Protein AF-A0A954QWR8-F1 (afdb_monomer_lite)

Structure (mmCIF, N/CA/C/O backbone):
data_AF-A0A954QWR8-F1
#
_entry.id   AF-A0A954QWR8-F1
#
loop_
_atom_site.group_PDB
_atom_site.id
_atom_site.type_symbol
_atom_site.label_atom_id
_atom_site.label_alt_id
_atom_site.label_comp_id
_atom_site.label_asym_id
_atom_site.label_entity_id
_atom_site.label_seq_id
_atom_site.pdbx_PDB_ins_code
_atom_site.Cartn_x
_atom_site.Cartn_y
_atom_site.Cartn_z
_atom_site.occupancy
_atom_site.B_iso_or_equiv
_atom_site.auth_seq_id
_atom_site.auth_comp_id
_atom_site.auth_asym_id
_atom_site.auth_atom_id
_atom_site.pdbx_PDB_model_num
ATOM 1 N N . MET A 1 1 ? 29.275 -41.972 10.671 1.00 30.81 1 MET A N 1
ATOM 2 C CA . MET A 1 1 ? 29.716 -40.583 10.917 1.00 30.81 1 MET A CA 1
ATOM 3 C C . MET A 1 1 ? 29.629 -39.841 9.586 1.00 30.81 1 MET A C 1
ATOM 5 O O . MET A 1 1 ? 30.562 -39.889 8.802 1.00 30.81 1 MET A O 1
ATOM 9 N N . ALA A 1 2 ? 28.457 -39.294 9.261 1.00 23.48 2 ALA A N 1
ATOM 10 C CA . ALA A 1 2 ? 28.191 -38.619 7.990 1.00 23.48 2 ALA A CA 1
ATOM 11 C C . ALA A 1 2 ? 27.503 -37.288 8.306 1.00 23.48 2 ALA A C 1
ATOM 13 O O . ALA A 1 2 ? 26.398 -37.277 8.843 1.00 23.48 2 ALA A O 1
ATOM 14 N N . PHE A 1 3 ? 28.196 -36.179 8.050 1.00 22.95 3 PHE A N 1
ATOM 15 C CA . PHE A 1 3 ? 27.677 -34.829 8.244 1.00 22.95 3 PHE A CA 1
ATOM 16 C C . PHE A 1 3 ? 27.035 -34.340 6.943 1.00 22.95 3 PHE A C 1
ATOM 18 O O . PHE A 1 3 ? 27.710 -34.095 5.947 1.00 22.95 3 PHE A O 1
ATOM 25 N N . THR A 1 4 ? 25.715 -34.186 6.965 1.00 25.11 4 THR A N 1
ATOM 26 C CA . THR A 1 4 ? 24.918 -33.466 5.968 1.00 25.11 4 THR A CA 1
ATOM 27 C C . THR A 1 4 ? 25.005 -31.958 6.212 1.00 25.11 4 THR A C 1
ATOM 29 O O . THR A 1 4 ? 24.537 -31.481 7.246 1.00 25.11 4 THR A O 1
ATOM 32 N N . LEU A 1 5 ? 25.540 -31.188 5.258 1.00 24.08 5 LEU A N 1
ATOM 33 C CA . LEU A 1 5 ? 25.437 -29.723 5.249 1.00 24.08 5 LEU A CA 1
ATOM 34 C C . LEU A 1 5 ? 24.239 -29.284 4.389 1.00 24.08 5 LEU A C 1
ATOM 36 O O . LEU A 1 5 ? 24.278 -29.356 3.162 1.00 24.08 5 LEU A O 1
ATOM 40 N N . ARG A 1 6 ? 23.178 -28.785 5.036 1.00 23.78 6 ARG A N 1
ATOM 41 C CA . ARG A 1 6 ? 22.101 -28.016 4.389 1.00 23.78 6 ARG A CA 1
ATOM 42 C C . ARG A 1 6 ? 22.618 -26.609 4.059 1.00 23.78 6 ARG A C 1
ATOM 44 O O . ARG A 1 6 ? 22.976 -25.867 4.970 1.00 23.78 6 ARG A O 1
ATOM 51 N N . ARG A 1 7 ? 22.613 -26.210 2.782 1.00 25.34 7 ARG A N 1
ATOM 52 C CA . ARG A 1 7 ? 22.812 -24.809 2.364 1.00 25.34 7 ARG A CA 1
ATOM 53 C C . ARG A 1 7 ? 21.457 -24.125 2.161 1.00 25.34 7 ARG A C 1
ATOM 55 O O . ARG A 1 7 ? 20.632 -24.589 1.382 1.00 25.34 7 ARG A O 1
ATOM 62 N N . ARG A 1 8 ? 21.246 -23.034 2.902 1.00 22.36 8 ARG A N 1
ATOM 63 C CA . ARG A 1 8 ? 20.100 -22.117 2.811 1.00 22.36 8 ARG A CA 1
ATOM 64 C C . ARG A 1 8 ? 20.207 -21.268 1.538 1.00 22.36 8 ARG A C 1
ATOM 66 O O . ARG A 1 8 ? 21.262 -20.695 1.285 1.00 22.36 8 ARG A O 1
ATOM 73 N N . TRP A 1 9 ? 19.115 -21.165 0.785 1.00 21.78 9 TRP A N 1
ATOM 74 C CA . TRP A 1 9 ? 18.955 -20.245 -0.344 1.00 21.78 9 TRP A CA 1
ATOM 75 C C . TRP A 1 9 ? 18.121 -19.044 0.114 1.00 21.78 9 TRP A C 1
ATOM 77 O O . TRP A 1 9 ? 17.041 -19.229 0.668 1.00 21.78 9 TRP A O 1
ATOM 87 N N . ALA A 1 10 ? 18.634 -17.828 -0.081 1.00 21.64 10 ALA A N 1
ATOM 88 C CA . ALA A 1 10 ? 17.925 -16.577 0.184 1.00 21.64 10 ALA A CA 1
ATOM 89 C C . ALA A 1 10 ? 17.570 -15.914 -1.156 1.00 21.64 10 ALA A C 1
ATOM 91 O O . ALA A 1 10 ? 18.438 -15.736 -2.012 1.00 21.64 10 ALA A O 1
ATOM 92 N N . ILE A 1 11 ? 16.288 -15.604 -1.338 1.00 23.58 11 ILE A N 1
ATOM 93 C CA . ILE A 1 11 ? 15.677 -15.091 -2.571 1.00 23.58 11 ILE A CA 1
ATOM 94 C C . ILE A 1 11 ? 15.341 -13.609 -2.341 1.00 23.58 11 ILE A C 1
ATOM 96 O O . ILE A 1 11 ? 14.766 -13.274 -1.311 1.00 23.58 11 ILE A O 1
ATOM 100 N N . PHE A 1 12 ? 15.706 -12.727 -3.278 1.00 24.64 12 PHE A N 1
ATOM 101 C CA . PHE A 1 12 ? 15.450 -11.279 -3.212 1.00 24.64 12 PHE A CA 1
ATOM 102 C C . PHE A 1 12 ? 14.588 -10.819 -4.406 1.00 24.64 12 PHE A C 1
ATOM 104 O O . PHE A 1 12 ? 14.846 -11.202 -5.546 1.00 24.64 12 PHE A O 1
ATOM 111 N N . SER A 1 13 ? 13.510 -10.092 -4.093 1.00 27.33 13 SER A N 1
ATOM 112 C CA . SER A 1 13 ? 12.436 -9.516 -4.938 1.00 27.33 13 SER A CA 1
ATOM 113 C C . SER A 1 13 ? 12.639 -8.051 -5.451 1.00 27.33 13 SER A C 1
ATOM 115 O O . SER A 1 13 ? 13.334 -7.338 -4.732 1.00 27.33 13 SER A O 1
ATOM 117 N N . LEU A 1 14 ? 11.955 -7.503 -6.499 1.00 25.41 14 LEU A N 1
ATOM 118 C CA . LEU A 1 14 ? 11.742 -6.020 -6.711 1.00 25.41 14 LEU A CA 1
ATOM 119 C C . LEU A 1 14 ? 10.354 -5.488 -7.274 1.00 25.41 14 LEU A C 1
ATOM 121 O O . LEU A 1 14 ? 9.972 -5.878 -8.375 1.00 25.41 14 LEU A O 1
ATOM 125 N N . VAL A 1 15 ? 9.554 -4.688 -6.521 1.00 25.27 15 VAL A N 1
ATOM 126 C CA . VAL A 1 15 ? 8.165 -4.221 -6.882 1.00 25.27 15 VAL A CA 1
ATOM 127 C C . VAL A 1 15 ? 8.176 -2.842 -7.566 1.00 25.27 15 VAL A C 1
ATOM 129 O O . VAL A 1 15 ? 8.903 -1.958 -7.123 1.00 25.27 15 VAL A O 1
ATOM 132 N N . LEU A 1 16 ? 7.290 -2.623 -8.551 1.00 23.17 16 LEU A N 1
ATOM 133 C CA . LEU A 1 16 ? 6.879 -1.295 -9.034 1.00 23.17 16 LEU A CA 1
ATOM 134 C C . LEU A 1 16 ? 5.361 -1.090 -8.920 1.00 23.17 16 LEU A C 1
ATOM 136 O O . LEU A 1 16 ? 4.591 -1.937 -9.367 1.00 23.17 16 LEU A O 1
ATOM 140 N N . ALA A 1 17 ? 4.959 0.043 -8.340 1.00 21.27 17 ALA A N 1
ATOM 141 C CA . ALA A 1 17 ? 3.585 0.537 -8.266 1.00 21.27 17 ALA A CA 1
ATOM 142 C C . ALA A 1 17 ? 3.467 1.824 -9.101 1.00 21.27 17 ALA A C 1
ATOM 144 O O . ALA A 1 17 ? 4.395 2.631 -9.118 1.00 21.27 17 ALA A O 1
ATOM 145 N N . SER A 1 18 ? 2.341 1.994 -9.794 1.00 20.88 18 SER A N 1
ATOM 146 C CA . SER A 1 18 ? 2.010 3.180 -10.588 1.00 20.88 18 SER A CA 1
ATOM 147 C C . SER A 1 18 ? 0.821 3.874 -9.931 1.00 20.88 18 SER A C 1
ATOM 149 O O . SER A 1 18 ? -0.212 3.235 -9.750 1.00 20.88 18 SER A O 1
ATOM 151 N N . SER A 1 19 ? 0.955 5.162 -9.619 1.00 23.56 19 SER A N 1
ATOM 152 C CA . SER A 1 19 ? -0.142 6.019 -9.151 1.00 23.56 19 SER A CA 1
ATOM 153 C C . SER A 1 19 ? -0.176 7.276 -10.015 1.00 23.56 19 SER A C 1
ATOM 155 O O . SER A 1 19 ? 0.846 7.942 -10.169 1.00 23.56 19 SER A O 1
ATOM 157 N N . TYR A 1 20 ? -1.340 7.578 -10.589 1.00 24.23 20 TYR A N 1
ATOM 158 C CA . TYR A 1 20 ? -1.633 8.834 -11.280 1.00 24.23 20 TYR A CA 1
ATOM 159 C C . TYR A 1 20 ? -1.861 9.945 -10.244 1.00 24.23 20 TYR A C 1
ATOM 161 O O . TYR A 1 20 ? -2.695 9.776 -9.359 1.00 24.23 20 TYR A O 1
ATOM 169 N N . ILE A 1 21 ? -1.147 11.069 -10.366 1.00 25.09 21 ILE A N 1
ATOM 170 C CA . ILE A 1 21 ? -1.461 12.345 -9.704 1.00 25.09 21 ILE A CA 1
ATOM 171 C C . ILE A 1 21 ? -1.221 13.462 -10.729 1.00 25.09 21 ILE A C 1
ATOM 173 O O . ILE A 1 21 ? -0.139 13.553 -11.307 1.00 25.09 21 ILE A O 1
ATOM 177 N N . GLU A 1 22 ? -2.246 14.280 -10.972 1.00 23.61 22 GLU A N 1
ATOM 178 C CA . GLU A 1 22 ? -2.166 15.531 -11.733 1.00 23.61 22 GLU A CA 1
ATOM 179 C C . GLU A 1 22 ? -1.626 16.674 -10.846 1.00 23.61 22 GLU A C 1
ATOM 181 O O . GLU A 1 22 ? -1.980 16.754 -9.672 1.00 23.61 22 GLU A O 1
ATOM 186 N N . ALA A 1 23 ? -0.835 17.571 -11.461 1.00 22.23 23 ALA A N 1
ATOM 187 C CA . ALA A 1 23 ? -0.306 18.879 -11.008 1.00 22.23 23 ALA A CA 1
ATOM 188 C C . ALA A 1 23 ? 1.233 18.961 -10.793 1.00 22.23 23 ALA A C 1
ATOM 190 O O . ALA A 1 23 ? 1.879 17.971 -10.453 1.00 22.23 23 ALA A O 1
ATOM 191 N N . PRO A 1 24 ? 1.852 20.128 -11.091 1.00 28.94 24 PRO A N 1
ATOM 192 C CA . PRO A 1 24 ? 3.168 20.207 -11.721 1.00 28.94 24 PRO A CA 1
ATOM 193 C C . PRO A 1 24 ? 4.298 20.370 -10.699 1.00 28.94 24 PRO A C 1
ATOM 195 O O . PRO A 1 24 ? 4.413 21.396 -10.037 1.00 28.94 24 PRO A O 1
ATOM 198 N N . PHE A 1 25 ? 5.186 19.383 -10.621 1.00 23.20 25 PHE A N 1
ATOM 199 C CA . PHE A 1 25 ? 6.455 19.464 -9.895 1.00 23.20 25 PHE A CA 1
ATOM 200 C C . PHE A 1 25 ? 7.571 18.819 -10.735 1.00 23.20 25 PHE A C 1
ATOM 202 O O . PHE A 1 25 ? 7.280 17.939 -11.549 1.00 23.20 25 PHE A O 1
ATOM 209 N N . PRO A 1 26 ? 8.837 19.262 -10.586 1.00 26.08 26 PRO A N 1
ATOM 210 C CA . PRO A 1 26 ? 9.946 18.879 -11.457 1.00 26.08 26 PRO A CA 1
ATOM 211 C C . PRO A 1 26 ? 10.261 17.388 -11.298 1.00 26.08 26 PRO A C 1
ATOM 213 O O . PRO A 1 26 ? 10.885 16.949 -10.331 1.00 26.08 26 PRO A O 1
ATOM 216 N N . SER A 1 27 ? 9.790 16.594 -12.254 1.00 26.78 27 SER A N 1
ATOM 217 C CA . SER A 1 27 ? 9.942 15.145 -12.278 1.00 26.78 27 SER A CA 1
ATOM 218 C C . SER A 1 27 ? 11.297 14.765 -12.869 1.00 26.78 27 SER A C 1
ATOM 220 O O . SER A 1 27 ? 11.472 14.696 -14.086 1.00 26.78 27 SER A O 1
ATOM 222 N N . SER A 1 28 ? 12.257 14.493 -11.992 1.00 31.08 28 SER A N 1
ATOM 223 C CA . SER A 1 28 ? 13.418 13.680 -12.339 1.00 31.08 28 SER A CA 1
ATOM 224 C C . SER A 1 28 ? 13.037 12.195 -12.278 1.00 31.08 28 SER A C 1
ATOM 226 O O . SER A 1 28 ? 12.365 11.752 -11.351 1.00 31.08 28 SER A O 1
ATOM 228 N N . VAL A 1 29 ? 13.547 11.441 -13.257 1.00 26.16 29 VAL A N 1
ATOM 229 C CA . VAL A 1 29 ? 13.599 9.969 -13.347 1.00 26.16 29 VAL A CA 1
ATOM 230 C C . VAL A 1 29 ? 12.336 9.271 -13.869 1.00 26.16 29 VAL A C 1
ATOM 232 O O . VAL A 1 29 ? 11.312 9.184 -13.198 1.00 26.16 29 VAL A O 1
ATOM 235 N N . VAL A 1 30 ? 12.471 8.629 -15.039 1.00 24.53 30 VAL A N 1
ATOM 236 C CA . VAL A 1 30 ? 11.650 7.465 -15.387 1.00 24.53 30 VAL A CA 1
ATOM 237 C C . VAL A 1 30 ? 12.392 6.172 -15.137 1.00 24.53 30 VAL A C 1
ATOM 239 O O . VAL A 1 30 ? 13.590 6.013 -15.354 1.00 24.53 30 VAL A O 1
ATOM 242 N N . VAL A 1 31 ? 11.587 5.267 -14.612 1.00 26.14 31 VAL A N 1
ATOM 243 C CA . VAL A 1 31 ? 11.913 4.011 -13.990 1.00 26.14 31 VAL A CA 1
ATOM 244 C C . VAL A 1 31 ? 12.249 2.951 -15.042 1.00 26.14 31 VAL A C 1
ATOM 246 O O . VAL A 1 31 ? 11.381 2.282 -15.592 1.00 26.14 31 VAL A O 1
ATOM 249 N N . GLY A 1 32 ? 13.540 2.728 -15.239 1.00 24.00 32 GLY A N 1
ATOM 250 C CA . GLY A 1 32 ? 14.136 1.408 -15.046 1.00 24.00 32 GLY A CA 1
ATOM 251 C C . GLY A 1 32 ? 15.135 1.588 -13.910 1.00 24.00 32 GLY A C 1
ATOM 252 O O . GLY A 1 32 ? 15.857 2.578 -13.922 1.00 24.00 32 GLY A O 1
ATOM 253 N N . GLN A 1 33 ? 15.127 0.744 -12.877 1.00 34.66 33 GLN A N 1
ATOM 254 C CA . GLN A 1 33 ? 15.935 0.984 -11.677 1.00 34.66 33 GLN A CA 1
ATOM 255 C C . GLN A 1 33 ? 17.434 1.150 -11.976 1.00 34.66 33 GLN A C 1
ATOM 257 O O . GLN A 1 33 ? 18.191 0.185 -12.018 1.00 34.66 33 GLN A O 1
ATOM 262 N N . PHE A 1 34 ? 17.856 2.404 -12.084 1.00 30.14 34 PHE A N 1
ATOM 263 C CA . PHE A 1 34 ? 19.222 2.872 -11.969 1.00 30.14 34 PHE A CA 1
ATOM 264 C C . PHE A 1 34 ? 19.149 4.220 -11.251 1.00 30.14 34 PHE A C 1
ATOM 266 O O . PHE A 1 34 ? 18.710 5.219 -11.812 1.00 30.14 34 PHE A O 1
ATOM 273 N N . ASN A 1 35 ? 19.524 4.225 -9.968 1.00 26.22 35 ASN A N 1
ATOM 274 C CA . ASN A 1 35 ? 19.654 5.439 -9.164 1.00 26.22 35 ASN A CA 1
ATOM 275 C C . ASN A 1 35 ? 20.624 6.406 -9.862 1.00 26.22 35 ASN A C 1
ATOM 277 O O . ASN A 1 35 ? 21.832 6.206 -9.782 1.00 26.22 35 ASN A O 1
ATOM 281 N N . ASN A 1 36 ? 20.123 7.465 -10.493 1.00 26.42 36 ASN A N 1
ATOM 282 C CA . ASN A 1 36 ? 20.922 8.635 -10.849 1.00 26.42 36 ASN A CA 1
ATOM 283 C C . ASN A 1 36 ? 20.651 9.731 -9.819 1.00 26.42 36 ASN A C 1
ATOM 285 O O . ASN A 1 36 ? 19.841 10.624 -10.030 1.00 26.42 36 ASN A O 1
ATOM 289 N N . ALA A 1 37 ? 21.347 9.646 -8.687 1.00 28.67 37 ALA A N 1
ATOM 290 C CA . ALA A 1 37 ? 21.676 10.846 -7.938 1.00 28.67 37 ALA A CA 1
ATOM 291 C C . ALA A 1 37 ? 22.804 11.547 -8.707 1.00 28.67 37 ALA A C 1
ATOM 293 O O . ALA A 1 37 ? 23.869 10.955 -8.914 1.00 28.67 37 ALA A O 1
ATOM 294 N N . LEU A 1 38 ? 22.544 12.771 -9.173 1.00 26.88 38 LEU A N 1
ATOM 295 C CA . LEU A 1 38 ? 23.580 13.698 -9.611 1.00 26.88 38 LEU A CA 1
ATOM 296 C C . LEU A 1 38 ? 24.571 13.875 -8.455 1.00 26.88 38 LEU A C 1
ATOM 298 O O . LEU A 1 38 ? 24.245 14.494 -7.446 1.00 26.88 38 LEU A O 1
ATOM 302 N N . PHE A 1 39 ? 25.787 13.361 -8.609 1.00 29.95 39 PHE A N 1
ATOM 303 C CA . PHE A 1 39 ? 26.908 13.764 -7.774 1.00 29.95 39 PHE A CA 1
ATOM 304 C C . PHE A 1 39 ? 27.808 14.653 -8.621 1.00 29.95 39 PHE A C 1
ATOM 306 O O . PHE A 1 39 ? 28.576 14.180 -9.458 1.00 29.95 39 PHE A O 1
ATOM 313 N N . ALA A 1 40 ? 27.686 15.963 -8.410 1.00 27.00 40 ALA A N 1
ATOM 314 C CA . ALA A 1 40 ? 28.780 16.871 -8.688 1.00 27.00 40 ALA A CA 1
ATOM 315 C C . ALA A 1 40 ? 29.936 16.440 -7.781 1.00 27.00 40 ALA A C 1
ATOM 317 O O . ALA A 1 40 ? 29.860 16.565 -6.560 1.00 27.00 40 ALA A O 1
ATOM 318 N N . GLN A 1 41 ? 30.972 15.868 -8.382 1.00 25.97 41 GLN A N 1
ATOM 319 C CA . GLN A 1 41 ? 32.215 15.547 -7.705 1.00 25.97 41 GLN A CA 1
ATOM 320 C C . GLN A 1 41 ? 32.881 16.875 -7.323 1.00 25.97 41 GLN A C 1
ATOM 322 O O . GLN A 1 41 ? 33.546 17.517 -8.134 1.00 25.97 41 GLN A O 1
ATOM 327 N N . ARG A 1 42 ? 32.603 17.343 -6.106 1.00 26.80 42 ARG A N 1
ATOM 328 C CA . ARG A 1 42 ? 33.393 18.367 -5.433 1.00 26.80 42 ARG A CA 1
ATOM 329 C C . ARG A 1 42 ? 34.334 17.608 -4.511 1.00 26.80 42 ARG A C 1
ATOM 331 O O . ARG A 1 42 ? 33.885 17.027 -3.531 1.00 26.80 42 ARG A O 1
ATOM 338 N N . ASP A 1 43 ? 35.609 17.564 -4.879 1.00 29.08 43 ASP A N 1
ATOM 339 C CA . ASP A 1 43 ? 36.660 17.092 -3.985 1.00 29.08 43 ASP A CA 1
ATOM 340 C C . ASP A 1 43 ? 36.701 18.025 -2.768 1.00 29.08 43 ASP A C 1
ATOM 342 O O . ASP A 1 43 ? 36.942 19.228 -2.895 1.00 29.08 43 ASP A O 1
ATOM 346 N N . GLY A 1 44 ? 36.400 17.472 -1.601 1.00 25.36 44 GLY A N 1
ATOM 347 C CA . GLY A 1 44 ? 36.406 18.170 -0.325 1.00 25.36 44 GLY A CA 1
ATOM 348 C C . GLY A 1 44 ? 35.692 17.321 0.713 1.00 25.36 44 GLY A C 1
ATOM 349 O O . GLY A 1 44 ? 34.517 17.012 0.540 1.00 25.36 44 GLY A O 1
ATOM 350 N N . ASP A 1 45 ? 36.434 16.908 1.738 1.00 30.09 45 ASP A N 1
ATOM 351 C CA . ASP A 1 45 ? 35.950 16.176 2.904 1.00 30.09 45 ASP A CA 1
ATOM 352 C C . ASP A 1 45 ? 34.636 16.769 3.424 1.00 30.09 45 ASP A C 1
ATOM 354 O O . ASP A 1 45 ? 34.633 17.874 3.957 1.00 30.09 45 ASP A O 1
ATOM 358 N N . ASP A 1 46 ? 33.530 16.037 3.282 1.00 30.95 46 ASP A N 1
ATOM 359 C CA . ASP A 1 46 ? 32.320 16.327 4.038 1.00 30.95 46 ASP A CA 1
ATOM 360 C C . ASP A 1 46 ? 31.467 15.066 4.226 1.00 30.95 46 ASP A C 1
ATOM 362 O O . ASP A 1 46 ? 30.954 14.430 3.301 1.00 30.95 46 ASP A O 1
ATOM 366 N N . GLU A 1 47 ? 31.346 14.717 5.500 1.00 31.83 47 GLU A N 1
ATOM 367 C CA . GLU A 1 47 ? 30.628 13.613 6.119 1.00 31.83 47 GLU A CA 1
ATOM 368 C C . GLU A 1 47 ? 29.104 13.817 6.019 1.00 31.83 47 GLU A C 1
ATOM 370 O O . GLU A 1 47 ? 28.390 13.912 7.013 1.00 31.83 47 GLU A O 1
ATOM 375 N N . TYR A 1 48 ? 28.572 13.896 4.799 1.00 34.47 48 TYR A N 1
ATOM 376 C CA . TYR A 1 48 ? 27.132 13.936 4.552 1.00 34.47 48 TYR A CA 1
ATOM 377 C C . TYR A 1 48 ? 26.771 12.876 3.519 1.00 34.47 48 TYR A C 1
ATOM 379 O O . TYR A 1 48 ? 26.698 13.134 2.318 1.00 34.47 48 TYR A O 1
ATOM 387 N N . ALA A 1 49 ? 26.473 11.665 3.993 1.00 35.81 49 ALA A N 1
ATOM 388 C CA . ALA A 1 49 ? 25.592 10.780 3.244 1.00 35.81 49 ALA A CA 1
ATOM 389 C C . ALA A 1 49 ? 24.244 11.512 3.104 1.00 35.81 49 ALA A C 1
ATOM 391 O O . ALA A 1 49 ? 23.414 11.512 4.008 1.00 35.81 49 ALA A O 1
ATOM 392 N N . SER A 1 50 ? 24.071 12.246 2.008 1.00 42.19 50 SER A N 1
ATOM 393 C CA . SER A 1 50 ? 22.878 13.040 1.741 1.00 42.19 50 SER A CA 1
ATOM 394 C C . SER A 1 50 ? 21.653 12.127 1.783 1.00 42.19 50 SER A C 1
ATOM 396 O O . SER A 1 50 ? 21.496 11.206 0.983 1.00 42.19 50 SER A O 1
ATOM 398 N N . SER A 1 51 ? 20.796 12.342 2.783 1.00 51.75 51 SER A N 1
ATOM 399 C CA . SER A 1 51 ? 19.484 11.707 2.843 1.00 51.75 51 SER A CA 1
ATOM 400 C C . SER A 1 51 ? 18.738 12.040 1.552 1.00 51.75 51 SER A C 1
ATOM 402 O O . SER A 1 51 ? 18.560 13.213 1.235 1.00 51.75 51 SER A O 1
ATOM 404 N N . ILE A 1 52 ? 18.289 11.014 0.821 1.00 59.91 52 ILE A N 1
ATOM 405 C CA . ILE A 1 52 ? 17.454 11.162 -0.387 1.00 59.91 52 ILE A CA 1
ATOM 406 C C . ILE A 1 52 ? 16.148 11.911 -0.049 1.00 59.91 52 ILE A C 1
ATOM 408 O O . ILE A 1 52 ? 15.540 12.540 -0.910 1.00 59.91 52 ILE A O 1
ATOM 412 N N . PHE A 1 53 ? 15.732 11.880 1.222 1.00 65.94 53 PHE A N 1
ATOM 413 C CA . PHE A 1 53 ? 14.550 12.573 1.716 1.00 65.94 53 PHE A CA 1
ATOM 414 C C . PHE A 1 53 ? 14.861 13.988 2.198 1.00 65.94 53 PHE A C 1
ATOM 416 O O . PHE A 1 53 ? 15.793 14.198 2.983 1.00 65.94 53 PHE A O 1
ATOM 423 N N . VAL A 1 54 ? 14.000 14.927 1.795 1.00 71.69 54 VAL A N 1
ATOM 424 C CA . VAL A 1 54 ? 13.969 16.300 2.309 1.00 71.69 54 VAL A CA 1
ATOM 425 C C . VAL A 1 54 ? 13.735 16.262 3.827 1.00 71.69 54 VAL A C 1
ATOM 427 O O . VAL A 1 54 ? 12.813 15.580 4.289 1.00 71.69 54 VAL A O 1
ATOM 430 N N . PRO A 1 55 ? 14.552 16.964 4.633 1.00 73.50 55 PRO A N 1
ATOM 431 C CA . PRO A 1 55 ? 14.376 16.977 6.077 1.00 73.50 55 PRO A CA 1
ATOM 432 C C . PRO A 1 55 ? 13.062 17.663 6.464 1.00 73.50 55 PRO A C 1
ATOM 434 O O . PRO A 1 55 ? 12.676 18.671 5.878 1.00 73.50 55 PRO A O 1
ATOM 437 N N . ALA A 1 56 ? 12.404 17.147 7.506 1.00 77.69 56 ALA A N 1
ATOM 438 C CA . ALA A 1 56 ? 11.162 17.748 7.984 1.00 77.69 56 ALA A CA 1
ATOM 439 C C . ALA A 1 56 ? 11.370 19.181 8.519 1.00 77.69 56 ALA A C 1
ATOM 441 O O . ALA A 1 56 ? 12.368 19.401 9.229 1.00 77.69 56 ALA A O 1
ATOM 442 N N . PRO A 1 57 ? 10.413 20.101 8.271 1.00 81.81 57 PRO A N 1
ATOM 443 C CA . PRO A 1 57 ? 10.357 21.418 8.897 1.00 81.81 57 PRO A CA 1
ATOM 444 C C . PRO A 1 57 ? 10.473 21.345 10.423 1.00 81.81 57 PRO A C 1
ATOM 446 O O . PRO A 1 57 ? 10.051 20.369 11.061 1.00 81.81 57 PRO A O 1
ATOM 449 N N . LEU A 1 58 ? 11.059 22.383 11.020 1.00 82.50 58 LEU A N 1
ATOM 450 C CA . LEU A 1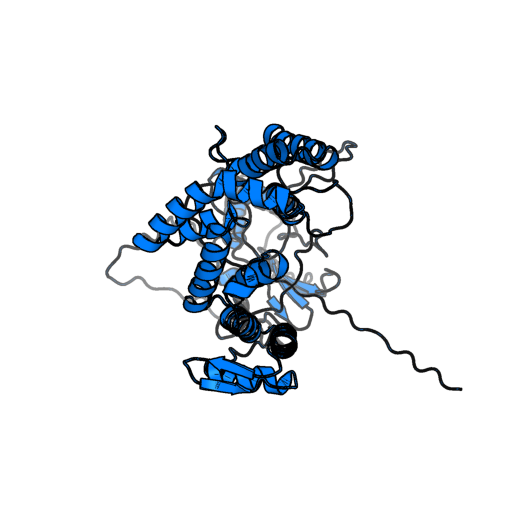 58 ? 11.332 22.423 12.457 1.00 82.50 58 LEU A CA 1
ATOM 451 C C . LEU A 1 58 ? 10.035 22.398 13.276 1.00 82.50 58 LEU A C 1
ATOM 453 O O . LEU A 1 58 ? 9.983 21.782 14.340 1.00 82.50 58 LEU A O 1
ATOM 457 N N . GLU A 1 59 ? 8.979 23.012 12.753 1.00 82.56 59 GLU A N 1
ATOM 458 C CA . GLU A 1 59 ? 7.651 23.100 13.350 1.00 82.56 59 GLU A CA 1
ATOM 459 C C . GLU A 1 59 ? 7.047 21.705 13.547 1.00 82.56 59 GLU A C 1
ATOM 461 O O . GLU A 1 59 ? 6.614 21.364 14.649 1.00 82.56 59 GLU A O 1
ATOM 466 N N . LEU A 1 60 ? 7.103 20.856 12.514 1.00 82.75 60 LEU A N 1
ATOM 467 C CA . LEU A 1 60 ? 6.574 19.489 12.568 1.00 82.75 60 LEU A CA 1
ATOM 468 C C . LEU A 1 60 ? 7.385 18.604 13.522 1.00 82.75 60 LEU A C 1
ATOM 470 O O . LEU A 1 60 ? 6.815 17.831 14.296 1.00 82.75 60 LEU A O 1
ATOM 474 N N . LYS A 1 61 ? 8.718 18.757 13.536 1.00 85.44 61 LYS A N 1
ATOM 475 C CA . LYS A 1 61 ? 9.583 18.072 14.514 1.00 85.44 61 LYS A CA 1
ATOM 476 C C . LYS A 1 61 ? 9.266 18.502 15.948 1.00 85.44 61 LYS A C 1
ATOM 478 O O . LYS A 1 61 ? 9.304 17.666 16.852 1.00 85.44 61 LYS A O 1
ATOM 483 N N . ARG A 1 62 ? 8.937 19.781 16.159 1.00 88.12 62 ARG A N 1
ATOM 484 C CA . ARG A 1 62 ? 8.574 20.334 17.470 1.00 88.12 62 ARG A CA 1
ATOM 485 C C . ARG A 1 62 ? 7.261 19.753 17.992 1.00 88.12 62 ARG A C 1
ATOM 487 O O . ARG A 1 62 ? 7.211 19.384 19.159 1.00 88.12 62 ARG A O 1
ATOM 494 N N . HIS A 1 63 ? 6.232 19.619 17.154 1.00 89.06 63 HIS A N 1
ATOM 495 C CA . HIS A 1 63 ? 4.980 18.966 17.565 1.00 89.06 63 HIS A CA 1
ATOM 496 C C . HIS A 1 63 ? 5.237 17.551 18.099 1.00 89.06 63 HIS A C 1
ATOM 498 O O . HIS A 1 63 ? 4.773 17.198 19.184 1.00 89.06 63 HIS A O 1
ATOM 504 N N . LEU A 1 64 ? 6.057 16.765 17.391 1.00 90.06 64 LEU A N 1
ATOM 505 C CA . LEU A 1 64 ? 6.397 15.410 17.820 1.00 90.06 64 LEU A CA 1
ATOM 506 C C . LEU A 1 64 ? 7.221 15.384 19.120 1.00 90.06 64 LEU A C 1
ATOM 508 O O . LEU A 1 64 ? 6.967 14.545 19.984 1.00 90.06 64 LEU A O 1
ATOM 512 N N . SER A 1 65 ? 8.203 16.276 19.281 1.00 91.69 65 SER A N 1
ATOM 513 C CA . SER A 1 65 ? 9.039 16.301 20.490 1.00 91.69 65 SER A CA 1
ATOM 514 C C . SER A 1 65 ? 8.256 16.730 21.735 1.00 91.69 65 SER A C 1
ATOM 516 O O . SER A 1 65 ? 8.395 16.103 22.787 1.00 91.69 65 SER A O 1
ATOM 518 N N . VAL A 1 66 ? 7.386 17.738 21.611 1.00 93.94 66 VAL A N 1
ATOM 519 C CA . VAL A 1 66 ? 6.496 18.184 22.695 1.00 93.94 66 VAL A CA 1
ATOM 520 C C . VAL A 1 66 ? 5.503 17.083 23.057 1.00 93.94 66 VAL A C 1
ATOM 522 O O . VAL A 1 66 ? 5.329 16.789 24.239 1.00 93.94 66 VAL A O 1
ATOM 525 N N . ALA A 1 67 ? 4.915 16.413 22.062 1.00 94.50 67 ALA A N 1
ATOM 526 C CA . ALA A 1 67 ? 4.006 15.298 22.299 1.00 94.50 67 ALA A CA 1
ATOM 527 C C . ALA A 1 67 ? 4.666 14.150 23.076 1.00 94.50 67 ALA A C 1
ATOM 529 O O . ALA A 1 67 ? 4.071 13.642 24.024 1.00 94.50 67 ALA A O 1
ATOM 530 N N . LYS A 1 68 ? 5.898 13.761 22.716 1.00 94.38 68 LYS A N 1
ATOM 531 C CA . LYS A 1 68 ? 6.645 12.710 23.431 1.00 94.38 68 LYS A CA 1
ATOM 532 C C . LYS A 1 68 ? 6.862 13.075 24.899 1.00 94.38 68 LYS A C 1
ATOM 534 O O . LYS A 1 68 ? 6.515 12.289 25.772 1.00 94.38 68 LYS A O 1
ATOM 539 N N . LYS A 1 69 ? 7.311 14.304 25.174 1.00 95.81 69 LYS A N 1
ATOM 540 C CA . LYS A 1 69 ? 7.479 14.794 26.550 1.00 95.81 69 LYS A CA 1
ATOM 541 C C . LYS A 1 69 ? 6.160 14.799 27.333 1.00 95.81 69 LYS A C 1
ATOM 543 O O . LYS A 1 69 ? 6.126 14.391 28.489 1.00 95.81 69 LYS A O 1
ATOM 548 N N . ALA A 1 70 ? 5.067 15.237 26.708 1.00 95.25 70 ALA A N 1
ATOM 549 C CA . ALA A 1 70 ? 3.750 15.230 27.340 1.00 95.25 70 ALA A CA 1
ATOM 550 C C . ALA A 1 70 ? 3.263 13.803 27.654 1.00 95.25 70 ALA A C 1
ATOM 552 O O . ALA A 1 70 ? 2.635 13.594 28.690 1.00 95.25 70 ALA A O 1
ATOM 553 N N . LEU A 1 71 ? 3.575 12.815 26.806 1.00 94.69 71 LEU A N 1
ATOM 554 C CA . LEU A 1 71 ? 3.271 11.404 27.069 1.00 94.69 71 LEU A CA 1
ATOM 555 C C . LEU A 1 71 ? 4.067 10.846 28.249 1.00 94.69 71 LEU A C 1
ATOM 557 O O . LEU A 1 71 ? 3.473 10.178 29.098 1.00 94.69 71 LEU A O 1
ATOM 561 N N . ASP A 1 72 ? 5.360 11.163 28.336 1.00 94.56 72 ASP A N 1
ATOM 562 C CA . ASP A 1 72 ? 6.223 10.743 29.450 1.00 94.56 72 ASP A CA 1
ATOM 563 C C . ASP A 1 72 ? 5.721 11.303 30.794 1.00 94.56 72 ASP A C 1
ATOM 565 O O . ASP A 1 72 ? 5.734 10.619 31.816 1.00 94.56 72 ASP A O 1
ATOM 569 N N . GLU A 1 73 ? 5.197 12.530 30.781 1.00 96.06 73 GLU A N 1
ATOM 570 C CA . GLU A 1 73 ? 4.607 13.208 31.942 1.00 96.06 73 GLU A CA 1
ATOM 571 C C . GLU A 1 73 ? 3.114 12.872 32.159 1.00 96.06 73 GLU A C 1
ATOM 573 O O . GLU A 1 73 ? 2.462 13.473 33.012 1.00 96.06 73 GLU A O 1
ATOM 578 N N . GLN A 1 74 ? 2.546 11.934 31.388 1.00 94.12 74 GLN A N 1
ATOM 579 C CA . GLN A 1 74 ? 1.128 11.527 31.427 1.00 94.12 74 GLN A CA 1
ATOM 580 C C . GLN A 1 74 ? 0.117 12.668 31.181 1.00 94.12 74 GLN A C 1
ATOM 582 O O . GLN A 1 74 ? -1.068 12.570 31.521 1.00 94.12 74 GLN A O 1
ATOM 587 N N . ARG A 1 75 ? 0.550 13.753 30.531 1.00 96.00 75 ARG A N 1
ATOM 588 C CA . ARG A 1 75 ? -0.277 14.897 30.118 1.00 96.00 75 ARG A CA 1
ATOM 589 C C . ARG A 1 75 ? -0.957 14.613 28.776 1.00 96.00 75 ARG A C 1
ATOM 591 O O . ARG A 1 75 ? -0.692 15.257 27.762 1.00 96.00 75 ARG A O 1
ATOM 598 N N . TYR A 1 76 ? -1.862 13.633 28.774 1.00 95.38 76 TYR A N 1
ATOM 599 C CA . TYR A 1 76 ? -2.478 13.106 27.549 1.00 95.38 76 TYR A CA 1
ATOM 600 C C . TYR A 1 76 ? -3.235 14.149 26.719 1.00 95.38 76 TYR A C 1
ATOM 602 O O . TYR A 1 76 ? -3.154 14.102 25.497 1.00 95.38 76 TYR A O 1
ATOM 610 N N . SER A 1 77 ? -3.924 15.111 27.343 1.00 94.00 77 SER A N 1
ATOM 611 C CA . SER A 1 77 ? -4.667 16.147 26.608 1.00 94.00 77 SER A CA 1
ATOM 612 C C . SER A 1 77 ? -3.755 16.999 25.720 1.00 94.00 77 SER A C 1
ATOM 614 O O . SER A 1 77 ? -4.096 17.281 24.577 1.00 94.00 77 SER A O 1
ATOM 616 N N . GLU A 1 78 ? -2.571 17.370 26.217 1.00 94.75 78 GLU A N 1
ATOM 617 C CA . GLU A 1 78 ? -1.594 18.134 25.435 1.00 94.75 78 GLU A CA 1
ATOM 618 C C . GLU A 1 78 ? -0.980 17.274 24.329 1.00 94.75 78 GLU A C 1
ATOM 620 O O . GLU A 1 78 ? -0.890 17.719 23.185 1.00 94.75 78 GLU A O 1
ATOM 625 N N . ALA A 1 79 ? -0.622 16.023 24.639 1.00 95.50 79 ALA A N 1
ATOM 626 C CA . ALA A 1 79 ? -0.096 15.091 23.645 1.00 95.50 79 ALA A CA 1
ATOM 627 C C . ALA A 1 79 ? -1.076 14.879 22.478 1.00 95.50 79 ALA A C 1
ATOM 629 O O . ALA A 1 79 ? -0.670 14.921 21.319 1.00 95.50 79 ALA A O 1
ATOM 630 N N . VAL A 1 80 ? -2.366 14.698 22.777 1.00 94.38 80 VAL A N 1
ATOM 631 C CA . VAL A 1 80 ? -3.438 14.530 21.784 1.00 94.38 80 VAL A CA 1
ATOM 632 C C . VAL A 1 80 ? -3.532 15.733 20.852 1.00 94.38 80 VAL A C 1
ATOM 634 O O . VAL A 1 80 ? -3.597 15.539 19.641 1.00 94.38 80 VAL A O 1
ATOM 637 N N . ILE A 1 81 ? -3.486 16.958 21.384 1.00 92.56 81 ILE A N 1
ATOM 638 C CA . ILE A 1 81 ? -3.528 18.177 20.566 1.00 92.56 81 ILE A CA 1
ATOM 639 C C . ILE A 1 81 ? -2.311 18.226 19.637 1.00 92.56 81 ILE A C 1
ATOM 641 O O . ILE A 1 81 ? -2.470 18.356 18.430 1.00 92.56 81 ILE A O 1
ATOM 645 N N . GLN A 1 82 ? -1.098 18.050 20.166 1.00 92.75 82 GLN A N 1
ATOM 646 C CA . GLN A 1 82 ? 0.130 18.150 19.366 1.00 92.75 82 GLN A CA 1
ATOM 647 C C . GLN A 1 82 ? 0.213 17.082 18.262 1.00 92.75 82 GLN A C 1
ATOM 649 O O . GLN A 1 82 ? 0.611 17.384 17.137 1.00 92.75 82 GLN A O 1
ATOM 654 N N . LEU A 1 83 ? -0.172 15.838 18.564 1.00 92.12 83 LEU A N 1
ATOM 655 C CA . LEU A 1 83 ? -0.177 14.746 17.584 1.00 92.12 83 LEU A CA 1
ATOM 656 C C . LEU A 1 83 ? -1.320 14.886 16.579 1.00 92.12 83 LEU A C 1
ATOM 658 O O . LEU A 1 83 ? -1.142 14.575 15.405 1.00 92.12 83 LEU A O 1
ATOM 662 N N . GLY A 1 84 ? -2.479 15.360 17.028 1.00 88.06 84 GLY A N 1
ATOM 663 C CA . GLY A 1 84 ? -3.609 15.642 16.159 1.00 88.06 84 GLY A CA 1
ATOM 664 C C . GLY A 1 84 ? -3.307 16.759 15.170 1.00 88.06 84 GLY A C 1
ATOM 665 O O . GLY A 1 84 ? -3.580 16.584 13.993 1.00 88.06 84 GLY A O 1
ATOM 666 N N . GLU A 1 85 ? -2.652 17.841 15.591 1.00 85.19 85 GLU A N 1
ATOM 667 C CA . GLU A 1 85 ? -2.225 18.919 14.686 1.00 85.19 85 GLU A CA 1
ATOM 668 C C . GLU A 1 85 ? -1.205 18.440 13.643 1.00 85.19 85 GLU A C 1
ATOM 670 O O . GLU A 1 85 ? -1.314 18.768 12.460 1.00 85.19 85 GLU A O 1
ATOM 675 N N . LEU A 1 86 ? -0.270 17.573 14.048 1.00 88.00 86 LEU A N 1
ATOM 676 C CA . LEU A 1 86 ? 0.688 16.937 13.139 1.00 88.00 86 LEU A CA 1
ATOM 677 C C . LEU A 1 86 ? 0.007 16.055 12.069 1.00 88.00 86 LEU A C 1
ATOM 679 O O . LEU A 1 86 ? 0.549 15.903 10.973 1.00 88.00 86 LEU A O 1
ATOM 683 N N . LEU A 1 87 ? -1.162 15.474 12.368 1.00 86.25 87 LEU A N 1
ATOM 684 C CA . LEU A 1 87 ? -1.921 14.613 11.451 1.00 86.25 87 LEU A CA 1
ATOM 685 C C . LEU A 1 87 ? -2.978 15.364 10.635 1.00 86.25 87 LEU A C 1
ATOM 687 O O . LEU A 1 87 ? -3.094 15.138 9.431 1.00 86.25 87 LEU A O 1
ATOM 691 N N . ALA A 1 88 ? -3.762 16.221 11.285 1.00 72.62 88 ALA A N 1
ATOM 692 C CA . ALA A 1 88 ? -4.864 16.975 10.698 1.00 72.62 88 ALA A CA 1
ATOM 693 C C . ALA A 1 88 ? -4.366 18.129 9.825 1.00 72.62 88 ALA A C 1
ATOM 695 O O . ALA A 1 88 ? -5.034 18.507 8.864 1.00 72.62 88 ALA A O 1
ATOM 696 N N . GLY A 1 89 ? -3.176 18.650 10.133 1.00 64.81 89 GLY A N 1
ATOM 697 C CA . GLY A 1 89 ? -2.511 19.656 9.330 1.00 64.81 89 GLY A CA 1
ATOM 698 C C . GLY A 1 89 ? -3.173 21.023 9.358 1.00 64.81 89 GLY A C 1
ATOM 699 O O . GLY A 1 89 ? -3.177 21.714 8.340 1.00 64.81 89 GLY A O 1
ATOM 700 N N . ARG A 1 90 ? -3.737 21.427 10.503 1.00 55.84 90 ARG A N 1
ATOM 701 C CA . ARG A 1 90 ? -4.306 22.768 10.665 1.00 55.84 90 ARG A CA 1
ATOM 702 C C . ARG A 1 90 ? -3.169 23.770 10.905 1.00 55.84 90 ARG A C 1
ATOM 704 O O . ARG A 1 90 ? -2.903 24.206 12.017 1.00 55.84 90 ARG A O 1
ATOM 711 N N . GLY A 1 91 ? -2.450 24.118 9.843 1.00 48.41 91 GLY A N 1
ATOM 712 C CA . GLY A 1 91 ? -1.381 25.114 9.893 1.00 48.41 91 GLY A CA 1
ATOM 713 C C . GLY A 1 91 ? -1.148 25.792 8.548 1.00 48.41 91 GLY A C 1
ATOM 714 O O . GLY A 1 91 ? -1.480 25.243 7.502 1.00 48.41 91 GLY A O 1
ATOM 715 N N . GLU A 1 92 ? -0.537 26.979 8.580 1.00 42.06 92 GLU A N 1
ATOM 716 C CA . GLU A 1 92 ? -0.260 27.882 7.441 1.00 42.06 92 GLU A CA 1
ATOM 717 C C . GLU A 1 92 ? 0.706 27.318 6.372 1.00 42.06 92 GLU A C 1
ATOM 719 O O . GLU A 1 92 ? 1.144 28.028 5.472 1.00 42.06 92 GLU A O 1
ATOM 724 N N . ALA A 1 93 ? 1.041 26.029 6.432 1.00 44.69 93 ALA A N 1
ATOM 725 C CA . ALA A 1 93 ? 2.005 25.365 5.560 1.00 44.69 93 ALA A CA 1
ATOM 726 C C . ALA A 1 93 ? 1.299 24.459 4.532 1.00 44.69 93 ALA A C 1
ATOM 728 O O . ALA A 1 93 ? 1.563 23.257 4.463 1.00 44.69 93 ALA A O 1
ATOM 729 N N . GLY A 1 94 ? 0.390 25.054 3.749 1.00 49.09 94 GLY A N 1
ATOM 730 C CA . GLY A 1 94 ? -0.606 24.398 2.883 1.00 49.09 94 GLY A CA 1
ATOM 731 C C . GLY A 1 94 ? -0.120 23.300 1.920 1.00 49.09 94 GLY A C 1
ATOM 732 O O . GLY A 1 94 ? -0.939 22.495 1.490 1.00 49.09 94 GLY A O 1
ATOM 733 N N . GLU A 1 95 ? 1.186 23.195 1.640 1.00 46.53 95 GLU A N 1
ATOM 734 C CA . GLU A 1 95 ? 1.780 22.129 0.808 1.00 46.53 95 GLU A CA 1
ATOM 735 C C . GLU A 1 95 ? 2.756 21.209 1.569 1.00 46.53 95 GLU A C 1
ATOM 737 O O . GLU A 1 95 ? 2.770 19.997 1.348 1.00 46.53 95 GLU A O 1
ATOM 742 N N . ALA A 1 96 ? 3.534 21.742 2.519 1.00 48.94 96 ALA A N 1
ATOM 743 C CA . ALA A 1 96 ? 4.513 20.967 3.293 1.00 48.94 96 ALA A CA 1
ATOM 744 C C . ALA A 1 96 ? 3.845 19.886 4.164 1.00 48.94 96 ALA A C 1
ATOM 746 O O . ALA A 1 96 ? 4.395 18.810 4.380 1.00 48.94 96 ALA A O 1
ATOM 747 N N . VAL A 1 97 ? 2.621 20.133 4.633 1.00 51.97 97 VAL A N 1
ATOM 748 C CA . VAL A 1 97 ? 1.901 19.208 5.522 1.00 51.97 97 VAL A CA 1
ATOM 749 C C . VAL A 1 97 ? 1.308 18.005 4.773 1.00 51.97 97 VAL A C 1
ATOM 751 O O . VAL A 1 97 ? 1.082 16.942 5.363 1.00 51.97 97 VAL A O 1
ATOM 754 N N . MET A 1 98 ? 1.108 18.112 3.455 1.00 56.31 98 MET A N 1
ATOM 755 C CA . MET A 1 98 ? 0.632 16.987 2.641 1.00 56.31 98 MET A CA 1
ATOM 756 C C . MET A 1 98 ? 1.710 15.922 2.420 1.00 56.31 98 MET A C 1
ATOM 758 O O . MET A 1 98 ? 1.376 14.749 2.242 1.00 56.31 98 MET A O 1
ATOM 762 N N . GLN A 1 99 ? 2.985 16.302 2.507 1.00 67.50 99 GLN A N 1
ATOM 763 C CA . GLN A 1 99 ? 4.115 15.394 2.339 1.00 67.50 99 GLN A CA 1
ATOM 764 C C . GLN A 1 99 ? 4.357 14.548 3.594 1.00 67.50 99 GLN A C 1
ATOM 766 O O . GLN A 1 99 ? 4.019 14.934 4.718 1.00 67.50 99 GLN A O 1
ATOM 771 N N . ASP A 1 100 ? 4.940 13.369 3.396 1.00 73.62 100 ASP A N 1
ATOM 772 C CA . ASP A 1 100 ? 5.413 12.523 4.485 1.00 73.62 100 ASP A CA 1
ATOM 773 C C . ASP A 1 100 ? 6.917 12.742 4.659 1.00 73.62 100 ASP A C 1
ATOM 775 O O . ASP A 1 100 ? 7.701 12.571 3.728 1.00 73.62 100 ASP A O 1
ATOM 779 N N . TYR A 1 101 ? 7.315 13.131 5.869 1.00 80.56 101 TYR A N 1
ATOM 780 C CA . TYR A 1 101 ? 8.719 13.291 6.233 1.00 80.56 101 TYR A CA 1
ATOM 781 C C . TYR A 1 101 ? 9.196 12.097 7.040 1.00 80.56 101 TYR A C 1
ATOM 783 O O . TYR A 1 101 ? 8.493 11.648 7.944 1.00 80.56 101 TYR A O 1
ATOM 791 N N . PHE A 1 102 ? 10.404 11.624 6.761 1.00 78.06 102 PHE A N 1
ATOM 792 C CA . PHE A 1 102 ? 10.943 10.406 7.354 1.00 78.06 102 PHE A CA 1
ATOM 793 C C . PHE A 1 102 ? 11.866 10.691 8.544 1.00 78.06 102 PHE A C 1
ATOM 795 O O . PHE A 1 102 ? 12.625 11.663 8.562 1.00 78.06 102 PHE A O 1
ATOM 802 N N . ILE A 1 103 ? 11.771 9.837 9.563 1.00 70.88 103 ILE A N 1
ATOM 803 C CA . ILE A 1 103 ? 12.589 9.836 10.772 1.00 70.88 103 ILE A CA 1
ATOM 804 C C . ILE A 1 103 ? 13.646 8.736 10.614 1.00 70.88 103 ILE A C 1
ATOM 806 O O . ILE A 1 103 ? 13.321 7.557 10.488 1.00 70.88 103 ILE A O 1
ATOM 810 N N . GLY A 1 104 ? 14.922 9.110 10.651 1.00 61.41 104 GLY A N 1
ATOM 811 C CA . GLY A 1 104 ? 16.045 8.175 10.632 1.00 61.41 104 GLY A CA 1
ATOM 812 C C . GLY A 1 104 ? 17.373 8.909 10.779 1.00 61.41 104 GLY A C 1
ATOM 813 O O . GLY A 1 104 ? 17.492 10.063 10.363 1.00 61.41 104 GLY A O 1
ATOM 814 N N . LYS A 1 105 ? 18.370 8.265 11.396 1.00 51.81 105 LYS A N 1
ATOM 815 C CA . LYS A 1 105 ? 19.744 8.775 11.372 1.00 51.81 105 LYS A CA 1
ATOM 816 C C . LYS A 1 105 ? 20.356 8.482 10.009 1.00 51.81 105 LYS A C 1
ATOM 818 O O . LYS A 1 105 ? 20.271 7.365 9.502 1.00 51.81 105 LYS A O 1
ATOM 823 N N . VAL A 1 106 ? 20.991 9.498 9.441 1.00 48.16 106 VAL A N 1
ATOM 824 C CA . VAL A 1 106 ? 21.859 9.353 8.275 1.00 48.16 106 VAL A CA 1
ATOM 825 C C . VAL A 1 106 ? 22.946 8.321 8.613 1.00 48.16 106 VAL A C 1
ATOM 827 O O . VAL A 1 106 ? 23.669 8.501 9.587 1.00 48.16 106 VAL A O 1
ATOM 830 N N . GLY A 1 107 ? 23.031 7.228 7.847 1.00 49.38 107 GLY A N 1
ATOM 831 C CA . GLY A 1 107 ? 24.115 6.240 7.956 1.00 49.38 107 GLY A CA 1
ATOM 832 C C . GLY A 1 107 ? 23.814 4.929 8.700 1.00 49.38 107 GLY A C 1
ATOM 833 O O . GLY A 1 107 ? 24.672 4.049 8.698 1.00 49.38 107 GLY A O 1
ATOM 834 N N . GLU A 1 108 ? 22.627 4.727 9.284 1.00 48.94 108 GLU A N 1
ATOM 835 C CA . GLU A 1 108 ? 22.242 3.397 9.792 1.00 48.94 108 GLU A CA 1
ATOM 836 C C . GLU A 1 108 ? 21.751 2.488 8.644 1.00 48.94 108 GLU A C 1
ATOM 838 O O . GLU A 1 108 ? 21.053 2.963 7.739 1.00 48.94 108 GLU A O 1
ATOM 843 N N . PRO A 1 109 ? 22.116 1.189 8.626 1.00 45.62 109 PRO A N 1
ATOM 844 C CA . PRO A 1 109 ? 21.791 0.294 7.521 1.00 45.62 109 PRO A CA 1
ATOM 845 C C . PRO A 1 109 ? 20.274 0.112 7.373 1.00 45.62 109 PRO A C 1
ATOM 847 O O . PRO A 1 109 ? 19.651 -0.628 8.125 1.00 45.62 109 PRO A O 1
ATOM 850 N N . ALA A 1 110 ? 19.721 0.802 6.371 1.00 47.38 110 ALA A N 1
ATOM 851 C CA . ALA A 1 110 ? 18.524 0.509 5.578 1.00 47.38 110 ALA A CA 1
ATOM 852 C C . ALA A 1 110 ? 17.434 -0.359 6.245 1.00 47.38 110 ALA A C 1
ATOM 854 O O . ALA A 1 110 ? 17.036 -1.394 5.710 1.00 47.38 110 ALA A O 1
ATOM 855 N N . GLY A 1 111 ? 16.919 0.079 7.393 1.00 52.22 111 GLY A N 1
ATOM 856 C CA . GLY A 1 111 ? 15.559 -0.260 7.807 1.00 52.22 111 GLY A CA 1
ATOM 857 C C . GLY A 1 111 ? 14.553 0.649 7.100 1.00 52.22 111 GLY A C 1
ATOM 858 O O . GLY A 1 111 ? 14.907 1.747 6.665 1.00 52.22 111 GLY A O 1
ATOM 859 N N . THR A 1 112 ? 13.297 0.210 6.989 1.00 56.16 112 THR A N 1
ATOM 860 C CA . THR A 1 112 ? 12.179 1.080 6.596 1.00 56.16 112 THR A CA 1
ATOM 861 C C . THR A 1 112 ? 12.179 2.310 7.503 1.00 56.16 112 THR A C 1
ATOM 863 O O . THR A 1 112 ? 11.971 2.182 8.709 1.00 56.16 112 THR A O 1
ATOM 866 N N . GLN A 1 113 ? 12.468 3.489 6.945 1.00 66.19 113 GLN A N 1
ATOM 867 C CA . GLN A 1 113 ? 12.393 4.730 7.710 1.00 66.19 113 GLN A CA 1
ATOM 868 C C . GLN A 1 113 ? 10.922 5.012 8.024 1.00 66.19 113 GLN A C 1
ATOM 870 O O . GLN A 1 113 ? 10.074 4.946 7.136 1.00 66.19 113 GLN A O 1
ATOM 875 N N . MET A 1 114 ? 10.622 5.300 9.289 1.00 75.44 114 MET A N 1
ATOM 876 C CA . MET A 1 114 ? 9.264 5.589 9.753 1.00 75.44 114 MET A CA 1
ATOM 877 C C . MET A 1 114 ? 8.942 7.060 9.502 1.00 75.44 114 MET A C 1
ATOM 879 O O . MET A 1 114 ? 9.787 7.919 9.760 1.00 75.44 114 MET A O 1
ATOM 883 N N . SER A 1 115 ? 7.743 7.386 9.019 1.00 85.06 115 SER A N 1
ATOM 884 C CA . SER A 1 115 ? 7.373 8.795 8.816 1.00 85.06 115 SER A CA 1
ATOM 885 C C . SER A 1 115 ? 6.976 9.498 10.123 1.00 85.06 115 SER A C 1
ATOM 887 O O . SER A 1 115 ? 6.584 8.857 11.098 1.00 85.06 115 SER A O 1
ATOM 889 N N . LEU A 1 116 ? 7.030 10.837 10.155 1.00 86.69 116 LEU A N 1
ATOM 890 C CA . LEU A 1 116 ? 6.522 11.647 11.274 1.00 86.69 116 LEU A CA 1
ATOM 891 C C . LEU A 1 116 ? 5.053 11.337 11.577 1.00 86.69 116 LEU A C 1
ATOM 893 O O . LEU A 1 116 ? 4.677 11.229 12.743 1.00 86.69 116 LEU A O 1
ATOM 897 N N . LYS A 1 117 ? 4.233 11.173 10.534 1.00 86.31 117 LYS A N 1
ATOM 898 C CA . LYS A 1 117 ? 2.808 10.855 10.680 1.00 86.31 117 LYS A CA 1
ATOM 899 C C . LYS A 1 117 ? 2.603 9.425 11.166 1.00 86.31 117 LYS A C 1
ATOM 901 O O . LYS A 1 117 ? 1.747 9.194 12.012 1.00 86.31 117 LYS A O 1
ATOM 906 N N . GLU A 1 118 ? 3.394 8.475 10.676 1.00 85.12 118 GLU A N 1
ATOM 907 C CA . GLU A 1 118 ? 3.343 7.086 11.135 1.00 85.12 118 GLU A CA 1
ATOM 908 C C . GLU A 1 118 ? 3.736 6.969 12.611 1.00 85.12 118 GLU A C 1
ATOM 910 O O . GLU A 1 118 ? 3.026 6.330 13.385 1.00 85.12 118 GLU A O 1
ATOM 915 N N . GLU A 1 119 ? 4.790 7.668 13.037 1.00 88.62 119 GLU A N 1
ATOM 916 C CA . GLU A 1 119 ? 5.169 7.743 14.449 1.00 88.62 119 GLU A CA 1
ATOM 917 C C . GLU A 1 119 ? 4.069 8.409 15.290 1.00 88.62 119 GLU A C 1
ATOM 919 O O . GLU A 1 119 ? 3.750 7.927 16.376 1.00 88.62 119 GLU A O 1
ATOM 924 N N . ALA A 1 120 ? 3.434 9.476 14.797 1.00 90.88 120 ALA A N 1
ATOM 925 C CA . ALA A 1 120 ? 2.325 10.122 15.498 1.00 90.88 120 ALA A CA 1
ATOM 926 C C . ALA A 1 120 ? 1.122 9.182 15.676 1.00 90.88 120 ALA A C 1
ATOM 928 O O . ALA A 1 120 ? 0.580 9.057 16.776 1.00 90.88 120 ALA A O 1
ATOM 929 N N . LEU A 1 121 ? 0.749 8.464 14.614 1.00 89.50 121 LEU A N 1
ATOM 930 C CA . LEU A 1 121 ? -0.288 7.436 14.650 1.00 89.50 121 LEU A CA 1
ATOM 931 C C . LEU A 1 121 ? 0.079 6.317 15.627 1.00 89.50 121 LEU A C 1
ATOM 933 O O . LEU A 1 121 ? -0.767 5.899 16.416 1.00 89.50 121 LEU A O 1
ATOM 937 N N . ARG A 1 122 ? 1.329 5.849 15.624 1.00 89.75 122 ARG A N 1
ATOM 938 C CA . ARG A 1 122 ? 1.802 4.829 16.565 1.00 89.75 122 ARG A CA 1
ATOM 939 C C . ARG A 1 122 ? 1.689 5.313 18.010 1.00 89.75 122 ARG A C 1
ATOM 941 O O . ARG A 1 122 ? 1.187 4.572 18.854 1.00 89.75 122 ARG A O 1
ATOM 948 N N . LEU A 1 123 ? 2.103 6.551 18.291 1.00 92.62 123 LEU A N 1
ATOM 949 C CA . LEU A 1 123 ? 2.025 7.147 19.627 1.00 92.62 123 LEU A CA 1
ATOM 950 C C . LEU A 1 123 ? 0.578 7.235 20.120 1.00 92.62 123 LEU A C 1
ATOM 952 O O . LEU A 1 123 ? 0.310 6.767 21.226 1.00 92.62 123 LEU A O 1
ATOM 956 N N . ILE A 1 124 ? -0.354 7.734 19.299 1.00 92.31 124 ILE A N 1
ATOM 957 C CA . ILE A 1 124 ? -1.789 7.779 19.641 1.00 92.31 124 ILE A CA 1
ATOM 958 C C . ILE A 1 124 ? -2.330 6.369 19.920 1.00 92.31 124 ILE A C 1
ATOM 960 O O . ILE A 1 124 ? -2.975 6.150 20.944 1.00 92.31 124 ILE A O 1
ATOM 964 N N . GLY A 1 125 ? -2.024 5.398 19.055 1.00 89.75 125 GLY A N 1
ATOM 965 C CA . GLY A 1 125 ? -2.486 4.015 19.215 1.00 89.75 125 GLY A CA 1
ATOM 966 C C . GLY A 1 125 ? -1.941 3.329 20.471 1.00 89.75 125 GLY A C 1
ATOM 967 O O . GLY A 1 125 ? -2.631 2.509 21.075 1.00 89.75 125 GLY A O 1
ATOM 968 N N . SER A 1 126 ? -0.727 3.697 20.890 1.00 90.38 126 SER A N 1
ATOM 969 C CA . SER A 1 126 ? -0.065 3.164 22.087 1.00 90.38 126 SER A CA 1
ATOM 970 C C . SER A 1 126 ? -0.504 3.815 23.404 1.00 90.38 126 SER A C 1
ATOM 972 O O . SER A 1 126 ? -0.100 3.352 24.471 1.00 90.38 126 SER A O 1
ATOM 974 N N . MET A 1 127 ? -1.315 4.881 23.361 1.00 92.44 127 MET A N 1
ATOM 975 C CA . MET A 1 127 ? -1.790 5.535 24.580 1.00 92.44 127 MET A CA 1
ATOM 976 C C . MET A 1 127 ? -2.701 4.603 25.400 1.00 92.44 127 MET A C 1
ATOM 978 O O . MET A 1 127 ? -3.453 3.804 24.831 1.00 92.44 127 MET A O 1
ATOM 982 N N . PRO A 1 128 ? -2.727 4.746 26.740 1.00 93.25 128 PRO A N 1
ATOM 983 C CA . PRO A 1 128 ? -3.733 4.091 27.572 1.00 93.25 128 PRO A CA 1
ATOM 984 C C . PRO A 1 128 ? -5.164 4.474 27.152 1.00 93.25 128 PRO A C 1
ATOM 986 O O . PRO A 1 128 ? -5.353 5.524 26.528 1.00 93.25 128 PRO A O 1
ATOM 989 N N . PRO A 1 129 ? -6.195 3.698 27.549 1.00 92.75 129 PRO A N 1
ATOM 990 C CA . PRO A 1 129 ? -7.594 3.971 27.202 1.00 92.75 129 PRO A CA 1
ATOM 991 C C . PRO A 1 129 ? -8.011 5.433 27.404 1.00 92.75 129 PRO A C 1
ATOM 993 O O . PRO A 1 129 ? -8.530 6.043 26.477 1.00 92.75 129 PRO A O 1
ATOM 996 N N . LYS A 1 130 ? -7.631 6.036 28.540 1.00 93.25 130 LYS A N 1
ATOM 997 C CA . LYS A 1 130 ? -7.886 7.452 28.849 1.00 93.25 130 LYS A CA 1
ATOM 998 C C . LYS A 1 130 ? -7.336 8.424 27.793 1.00 93.25 130 LYS A C 1
ATOM 1000 O O . LYS A 1 130 ? -7.991 9.405 27.466 1.00 93.25 130 LYS A O 1
ATOM 1005 N N . GLY A 1 131 ? -6.134 8.183 27.266 1.00 94.00 131 GLY A N 1
ATOM 1006 C CA . GLY A 1 131 ? -5.541 9.038 26.231 1.00 94.00 131 GLY A CA 1
ATOM 1007 C C . GLY A 1 131 ? -6.256 8.905 24.885 1.00 94.00 131 GLY A C 1
ATOM 1008 O O . GLY A 1 131 ? -6.495 9.903 24.210 1.00 94.00 131 GLY A O 1
ATOM 1009 N N . ARG A 1 132 ? -6.676 7.686 24.529 1.00 92.56 132 ARG A N 1
ATOM 1010 C CA . ARG A 1 132 ? -7.444 7.430 23.300 1.00 92.56 132 ARG A CA 1
ATOM 1011 C C . ARG A 1 132 ? -8.858 8.010 23.369 1.00 92.56 132 ARG A C 1
ATOM 1013 O O . ARG A 1 132 ? -9.326 8.575 22.389 1.00 92.56 132 ARG A O 1
ATOM 1020 N N . GLU A 1 133 ? -9.506 7.948 24.531 1.00 94.31 133 GLU A N 1
ATOM 1021 C CA . GLU A 1 133 ? -10.798 8.607 24.775 1.00 94.31 133 GLU A CA 1
ATOM 1022 C C . GLU A 1 133 ? -10.699 10.130 24.630 1.00 94.31 133 GLU A C 1
ATOM 1024 O O . GLU A 1 133 ? -11.586 10.749 24.048 1.00 94.31 133 GLU A O 1
ATOM 1029 N N . LEU A 1 134 ? -9.603 10.741 25.095 1.00 95.75 134 LEU A N 1
ATOM 1030 C CA . LEU A 1 134 ? -9.350 12.169 24.877 1.00 95.75 134 LEU A CA 1
ATOM 1031 C C . LEU A 1 134 ? -9.148 12.498 23.393 1.00 95.75 134 LEU A C 1
ATOM 1033 O O . LEU A 1 134 ? -9.613 13.541 22.941 1.00 95.75 134 LEU A O 1
ATOM 1037 N N . TYR A 1 135 ? -8.493 11.619 22.630 1.00 94.62 135 TYR A N 1
ATOM 1038 C CA . TYR A 1 135 ? -8.359 11.782 21.181 1.00 94.62 135 TYR A CA 1
ATOM 1039 C C . TYR A 1 135 ? -9.720 11.726 20.471 1.00 94.62 135 TYR A C 1
ATOM 1041 O O . TYR A 1 135 ? -10.025 12.601 19.662 1.00 94.62 135 TYR A O 1
ATOM 1049 N N . GLU A 1 136 ? -10.568 10.756 20.826 1.00 94.88 136 GLU A N 1
ATOM 1050 C CA . GLU A 1 136 ? -11.949 10.670 20.332 1.00 94.88 136 GLU A CA 1
ATOM 1051 C C . GLU A 1 136 ? -12.763 11.916 20.713 1.00 94.88 136 GLU A C 1
ATOM 1053 O O . GLU A 1 136 ? -13.468 12.466 19.872 1.00 94.88 136 GLU A O 1
ATOM 1058 N N . LEU A 1 137 ? -12.637 12.416 21.947 1.00 96.06 137 LEU A N 1
ATOM 1059 C CA . LEU A 1 137 ? -13.338 13.625 22.387 1.00 96.06 137 LEU A CA 1
ATOM 1060 C C . LEU A 1 137 ? -12.887 14.874 21.614 1.00 96.06 137 LEU A C 1
ATOM 1062 O O . LEU A 1 137 ? -13.710 15.729 21.296 1.00 96.06 137 LEU A O 1
ATOM 1066 N N . GLN A 1 138 ? -11.592 14.975 21.311 1.00 94.50 138 GLN A N 1
ATOM 1067 C CA . GLN A 1 138 ? -11.013 16.133 20.635 1.00 94.50 138 GLN A CA 1
ATOM 1068 C C . GLN A 1 138 ? -11.319 16.161 19.129 1.00 94.50 138 GLN A C 1
ATOM 1070 O O . GLN A 1 138 ? -11.589 17.233 18.588 1.00 94.50 138 GLN A O 1
ATOM 1075 N N . PHE A 1 139 ? -11.256 15.009 18.450 1.00 94.62 139 PHE A N 1
ATOM 1076 C CA . PHE A 1 139 ? -11.303 14.933 16.981 1.00 94.62 139 PHE A CA 1
ATOM 1077 C C . PHE A 1 139 ? -12.501 14.153 16.421 1.00 94.62 139 PHE A C 1
ATOM 1079 O O . PHE A 1 139 ? -12.788 14.247 15.229 1.00 94.62 139 PHE A O 1
ATOM 1086 N N . GLY A 1 140 ? -13.235 13.404 17.247 1.00 95.06 140 GLY A N 1
ATOM 1087 C CA . GLY A 1 140 ? -14.293 12.498 16.791 1.00 95.06 140 GLY A CA 1
ATOM 1088 C C . GLY A 1 140 ? -15.470 13.201 16.112 1.00 95.06 140 GLY A C 1
ATOM 1089 O O . GLY A 1 140 ? -15.963 12.714 15.097 1.00 95.06 140 GLY A O 1
ATOM 1090 N N . ALA A 1 141 ? -15.895 14.365 16.617 1.00 96.62 141 ALA A N 1
ATOM 1091 C CA . ALA A 1 141 ? -17.020 15.112 16.043 1.00 96.62 141 ALA A CA 1
ATOM 1092 C C . ALA A 1 141 ? -16.719 15.628 14.625 1.00 96.62 141 ALA A C 1
ATOM 1094 O O . ALA A 1 141 ? -17.537 15.478 13.720 1.00 96.62 141 ALA A O 1
ATOM 1095 N N . GLU A 1 142 ? -15.526 16.186 14.418 1.00 94.25 142 GLU A N 1
ATOM 1096 C CA . GLU A 1 142 ? -15.074 16.633 13.099 1.00 94.25 142 GLU A CA 1
ATOM 1097 C C . GLU A 1 142 ? -14.883 15.448 12.147 1.00 94.25 142 GLU A C 1
ATOM 1099 O O . GLU A 1 142 ? -15.357 15.489 11.013 1.00 94.25 142 GLU A O 1
ATOM 1104 N N . ALA A 1 143 ? -14.241 14.372 12.614 1.00 95.44 143 ALA A N 1
ATOM 1105 C CA . ALA A 1 143 ? -14.028 13.170 11.818 1.00 95.44 143 ALA A CA 1
ATOM 1106 C C . ALA A 1 143 ? -15.355 12.550 11.354 1.00 95.44 143 ALA A C 1
ATOM 1108 O O . ALA A 1 143 ? -15.466 12.127 10.203 1.00 95.44 143 ALA A O 1
ATOM 1109 N N . ARG A 1 144 ? -16.375 12.527 12.226 1.00 97.75 144 ARG A N 1
ATOM 1110 C CA . ARG A 1 144 ? -17.724 12.058 11.881 1.00 97.75 144 ARG A CA 1
ATOM 1111 C C . ARG A 1 144 ? -18.383 12.961 10.846 1.00 97.75 144 ARG A C 1
ATOM 1113 O O . ARG A 1 144 ? -18.893 12.438 9.863 1.00 97.75 144 ARG A O 1
ATOM 1120 N N . ALA A 1 145 ? -18.327 14.281 11.027 1.00 96.69 145 ALA A N 1
ATOM 1121 C CA . ALA A 1 145 ? -18.909 15.228 10.077 1.00 96.69 145 ALA A CA 1
ATOM 1122 C C . ALA A 1 145 ? -18.283 15.097 8.677 1.00 96.69 145 ALA A C 1
ATOM 1124 O O . ALA A 1 145 ? -19.006 15.032 7.682 1.00 96.69 145 ALA A O 1
ATOM 1125 N N . LEU A 1 146 ? -16.951 14.987 8.600 1.00 94.69 146 LEU A N 1
ATOM 1126 C CA . LEU A 1 146 ? -16.240 14.800 7.334 1.00 94.69 146 LEU A CA 1
ATOM 1127 C C . LEU A 1 146 ? -16.561 13.440 6.689 1.00 94.69 146 LEU A C 1
ATOM 1129 O O . LEU A 1 146 ? -16.733 13.362 5.474 1.00 94.69 146 LEU A O 1
ATOM 1133 N N . LEU A 1 147 ? -16.690 12.378 7.492 1.00 97.50 147 LEU A N 1
ATOM 1134 C CA . LEU A 1 147 ? -17.101 11.062 7.000 1.00 97.50 147 LEU A CA 1
ATOM 1135 C C . LEU A 1 147 ? -18.534 11.076 6.457 1.00 97.50 147 LEU A C 1
ATOM 1137 O O . LEU A 1 147 ? -18.774 10.546 5.377 1.00 97.50 147 LEU A O 1
ATOM 1141 N N . ASP A 1 148 ? -19.475 11.682 7.179 1.00 98.00 148 ASP A N 1
ATOM 1142 C CA . ASP A 1 148 ? -20.876 11.772 6.756 1.00 98.00 148 ASP A CA 1
ATOM 1143 C C . ASP A 1 148 ? -21.006 12.520 5.430 1.00 98.00 148 ASP A C 1
ATOM 1145 O O . ASP A 1 148 ? -21.708 12.061 4.530 1.00 98.00 148 ASP A O 1
ATOM 1149 N N . GLN A 1 149 ? -20.275 13.627 5.280 1.00 95.44 149 GLN A N 1
ATOM 1150 C CA . GLN A 1 149 ? -20.211 14.372 4.027 1.00 95.44 149 GLN A CA 1
ATOM 1151 C C . GLN A 1 149 ? -19.616 13.525 2.892 1.00 95.44 149 GLN A C 1
ATOM 1153 O O . GLN A 1 149 ? -20.167 13.501 1.791 1.00 95.44 149 GLN A O 1
ATOM 1158 N N . GLY A 1 150 ? -18.522 12.804 3.160 1.00 95.62 150 GLY A N 1
ATOM 1159 C CA . GLY A 1 150 ? -17.894 11.915 2.182 1.00 95.62 150 GLY A CA 1
ATOM 1160 C C . GLY A 1 150 ? -18.831 10.801 1.712 1.00 95.62 150 GLY A C 1
ATOM 1161 O O . GLY A 1 150 ? -18.979 10.582 0.512 1.00 95.62 150 GLY A O 1
ATOM 1162 N N . ILE A 1 151 ? -19.540 10.152 2.642 1.00 96.44 151 ILE A N 1
ATOM 1163 C CA . ILE A 1 151 ? -20.522 9.101 2.332 1.00 96.44 151 ILE A CA 1
ATOM 1164 C C . ILE A 1 151 ? -21.686 9.660 1.507 1.00 96.44 151 ILE A C 1
ATOM 1166 O O . ILE A 1 151 ? -22.074 9.046 0.516 1.00 96.44 151 ILE A O 1
ATOM 1170 N N . GLN A 1 152 ? -22.238 10.816 1.888 1.00 96.31 152 GLN A N 1
ATOM 1171 C CA . GLN A 1 152 ? -23.365 11.432 1.175 1.00 96.31 152 GLN A CA 1
ATOM 1172 C C . GLN A 1 152 ? -23.015 11.799 -0.271 1.00 96.31 152 GLN A C 1
ATOM 1174 O O . GLN A 1 152 ? -23.856 11.652 -1.156 1.00 96.31 152 GLN A O 1
ATOM 1179 N N . ASN A 1 153 ? -21.780 12.241 -0.510 1.00 94.69 153 ASN A N 1
ATOM 1180 C CA . ASN A 1 153 ? -21.326 12.685 -1.826 1.00 94.69 153 ASN A CA 1
ATOM 1181 C C . ASN A 1 153 ? -20.669 11.573 -2.660 1.00 94.69 153 ASN A C 1
ATOM 1183 O O . ASN A 1 153 ? -20.354 11.805 -3.825 1.00 94.69 153 ASN A O 1
ATOM 1187 N N . GLY A 1 154 ? -20.433 10.388 -2.083 1.00 92.56 154 GLY A N 1
ATOM 1188 C CA . GLY A 1 154 ? -19.611 9.351 -2.716 1.00 92.56 154 GLY A CA 1
ATOM 1189 C C . GLY A 1 154 ? -18.151 9.781 -2.911 1.00 92.56 154 GLY A C 1
ATOM 1190 O O . GLY A 1 154 ? -17.495 9.326 -3.844 1.00 92.56 154 GLY A O 1
ATOM 1191 N N . ASP A 1 155 ? -17.652 10.679 -2.059 1.00 94.12 155 ASP A N 1
ATOM 1192 C CA . ASP A 1 155 ? -16.314 11.263 -2.155 1.00 94.12 155 ASP A CA 1
ATOM 1193 C C . ASP A 1 155 ? -15.285 10.377 -1.435 1.00 94.12 155 ASP A C 1
ATOM 1195 O O . ASP A 1 155 ? -15.115 10.417 -0.211 1.00 94.12 155 ASP A O 1
ATOM 1199 N N . VAL A 1 156 ? -14.592 9.555 -2.220 1.00 91.69 156 VAL A N 1
ATOM 1200 C CA . VAL A 1 156 ? -13.564 8.622 -1.736 1.00 91.69 156 VAL A CA 1
ATOM 1201 C C . VAL A 1 156 ? -12.326 9.356 -1.209 1.00 91.69 156 VAL A C 1
ATOM 1203 O O . VAL A 1 156 ? -11.663 8.865 -0.287 1.00 91.69 156 VAL A O 1
ATOM 1206 N N . ASP A 1 157 ? -12.024 10.548 -1.724 1.00 90.62 157 ASP A N 1
ATOM 1207 C CA . ASP A 1 157 ? -10.901 11.350 -1.238 1.00 90.62 157 ASP A CA 1
ATOM 1208 C C . ASP A 1 157 ? -11.185 11.857 0.176 1.00 90.62 157 ASP A C 1
ATOM 1210 O O . ASP A 1 157 ? -10.303 11.805 1.041 1.00 90.62 157 ASP A O 1
ATOM 1214 N N . ALA A 1 158 ? -12.426 12.256 0.464 1.00 90.25 158 ALA A N 1
ATOM 1215 C CA . ALA A 1 158 ? -12.854 12.591 1.821 1.00 90.25 158 ALA A CA 1
ATOM 1216 C C . ALA A 1 158 ? -12.717 11.389 2.775 1.00 90.25 158 ALA A C 1
ATOM 1218 O O . ALA A 1 158 ? -12.151 11.534 3.864 1.00 90.25 158 ALA A O 1
ATOM 1219 N N . LEU A 1 159 ? -13.139 10.186 2.360 1.00 93.19 159 LEU A N 1
ATOM 1220 C CA . LEU A 1 159 ? -12.936 8.951 3.139 1.00 93.19 159 LEU A CA 1
ATOM 1221 C C . LEU A 1 159 ? -11.446 8.704 3.411 1.00 93.19 159 LEU A C 1
ATOM 1223 O O . LEU A 1 159 ? -11.055 8.410 4.545 1.00 93.19 159 LEU A O 1
ATOM 1227 N N . THR A 1 160 ? -10.604 8.882 2.394 1.00 91.69 160 THR A N 1
ATOM 1228 C CA . THR A 1 160 ? -9.147 8.740 2.502 1.00 91.69 160 THR A CA 1
ATOM 1229 C C . THR A 1 160 ? -8.559 9.750 3.485 1.00 91.69 160 THR A C 1
ATOM 1231 O O . THR A 1 160 ? -7.712 9.394 4.310 1.00 91.69 160 THR A O 1
ATOM 1234 N N . GLN A 1 161 ? -9.020 11.002 3.466 1.00 90.00 161 GLN A N 1
ATOM 1235 C CA . GLN A 1 161 ? -8.590 12.017 4.427 1.00 90.00 161 GLN A CA 1
ATOM 1236 C C . GLN A 1 161 ? -8.983 11.645 5.860 1.00 90.00 161 GLN A C 1
ATOM 1238 O O . GLN A 1 161 ? -8.134 11.725 6.751 1.00 90.00 161 GLN A O 1
ATOM 1243 N N . VAL A 1 162 ? -10.212 11.175 6.090 1.00 94.06 162 VAL A N 1
ATOM 1244 C CA . VAL A 1 162 ? -10.662 10.729 7.420 1.00 94.06 162 VAL A CA 1
ATOM 1245 C C . VAL A 1 162 ? -9.837 9.534 7.905 1.00 94.06 162 VAL A C 1
ATOM 1247 O O . VAL A 1 162 ? -9.320 9.556 9.024 1.00 94.06 162 VAL A O 1
ATOM 1250 N N . ALA A 1 163 ? -9.637 8.526 7.052 1.00 92.50 163 ALA A N 1
ATOM 1251 C CA . ALA A 1 163 ? -8.844 7.339 7.367 1.00 92.50 163 ALA A CA 1
ATOM 1252 C C . ALA A 1 163 ? -7.377 7.677 7.690 1.00 92.50 163 ALA A C 1
ATOM 1254 O O . ALA A 1 163 ? -6.777 7.064 8.574 1.00 92.50 163 ALA A O 1
ATOM 1255 N N . ARG A 1 164 ? -6.787 8.670 7.009 1.00 88.62 164 ARG A N 1
ATOM 1256 C CA . ARG A 1 164 ? -5.393 9.091 7.233 1.00 88.62 164 ARG A CA 1
ATOM 1257 C C . ARG A 1 164 ? -5.226 9.989 8.460 1.00 88.62 164 ARG A C 1
ATOM 1259 O O . ARG A 1 164 ? -4.298 9.757 9.235 1.00 88.62 164 ARG A O 1
ATOM 1266 N N . ARG A 1 165 ? -6.085 11.000 8.632 1.00 89.25 165 ARG A N 1
ATOM 1267 C CA . ARG A 1 165 ? -5.941 12.054 9.659 1.00 89.25 165 ARG A CA 1
ATOM 1268 C C . ARG A 1 165 ? -6.527 11.659 11.006 1.00 89.25 165 ARG A C 1
ATOM 1270 O O . ARG A 1 165 ? -5.950 11.977 12.040 1.00 89.25 165 ARG A O 1
ATOM 1277 N N . TYR A 1 166 ? -7.642 10.936 10.982 1.00 93.00 166 TYR A N 1
ATOM 1278 C CA . TYR A 1 166 ? -8.448 10.637 12.162 1.00 93.00 166 TYR A CA 1
ATOM 1279 C C . TYR A 1 166 ? -8.531 9.140 12.443 1.00 93.00 166 TYR A C 1
ATOM 1281 O O . TYR A 1 166 ? -9.477 8.706 13.092 1.00 93.00 166 TYR A O 1
ATOM 1289 N N . PHE A 1 167 ? -7.550 8.349 11.984 1.00 93.19 167 PHE A N 1
ATOM 1290 C CA . PHE A 1 167 ? -7.558 6.882 12.058 1.00 93.19 167 PHE A CA 1
ATOM 1291 C C . PHE A 1 167 ? -8.003 6.334 13.420 1.00 93.19 167 PHE A C 1
ATOM 1293 O O . PHE A 1 167 ? -8.789 5.402 13.458 1.00 93.19 167 PHE A O 1
ATOM 1300 N N . HIS A 1 168 ? -7.522 6.912 14.526 1.00 93.31 168 HIS A N 1
ATOM 1301 C CA . HIS A 1 168 ? -7.809 6.436 15.889 1.00 93.31 168 HIS A CA 1
ATOM 1302 C C . HIS A 1 168 ? -9.152 6.902 16.463 1.00 93.31 168 HIS A C 1
ATOM 1304 O O . HIS A 1 168 ? -9.424 6.658 17.635 1.00 93.31 168 HIS A O 1
ATOM 1310 N N . THR A 1 169 ? -9.987 7.556 15.655 1.00 94.81 169 THR A N 1
ATOM 1311 C CA . THR A 1 169 ? -11.385 7.839 16.000 1.00 94.81 169 THR A CA 1
ATOM 1312 C C . THR A 1 169 ? -12.314 6.735 15.498 1.00 94.81 169 THR A C 1
ATOM 1314 O O . THR A 1 169 ? -11.978 5.997 14.563 1.00 94.81 169 THR A O 1
ATOM 1317 N N . LYS A 1 170 ? -13.536 6.661 16.038 1.00 95.31 170 LYS A N 1
ATOM 1318 C CA . LYS A 1 170 ? -14.569 5.736 15.527 1.00 95.31 170 LYS A CA 1
ATOM 1319 C C . LYS A 1 170 ? -14.879 5.975 14.047 1.00 95.31 170 LYS A C 1
ATOM 1321 O O . LYS A 1 170 ? -15.005 5.018 13.284 1.00 95.31 170 LYS A O 1
ATOM 1326 N N . ALA A 1 171 ? -14.956 7.241 13.635 1.00 96.31 171 ALA A N 1
ATOM 1327 C CA . ALA A 1 171 ? -15.158 7.620 12.237 1.00 96.31 171 ALA A CA 1
ATOM 1328 C C . ALA A 1 171 ? -13.945 7.254 11.362 1.00 96.31 171 ALA A C 1
ATOM 1330 O O . ALA A 1 171 ? -14.118 6.743 10.263 1.00 96.31 171 ALA A O 1
ATOM 1331 N N . GLY A 1 172 ? -12.717 7.418 11.858 1.00 95.19 172 GLY A N 1
ATOM 1332 C CA . GLY A 1 172 ? -11.496 6.986 11.168 1.00 95.19 172 GLY A CA 1
ATOM 1333 C C . GLY A 1 172 ? -11.433 5.488 10.906 1.00 95.19 172 GLY A C 1
ATOM 1334 O O . GLY A 1 172 ? -11.033 5.061 9.818 1.00 95.19 172 GLY A O 1
ATOM 1335 N N . ASN A 1 173 ? -11.854 4.681 11.882 1.00 95.69 173 ASN A N 1
ATOM 1336 C CA . ASN A 1 173 ? -11.938 3.235 11.710 1.00 95.69 173 ASN A CA 1
ATOM 1337 C C . ASN A 1 173 ? -12.997 2.847 10.669 1.00 95.69 173 ASN A C 1
ATOM 1339 O O . ASN A 1 173 ? -12.722 2.028 9.795 1.00 95.69 173 ASN A O 1
ATOM 1343 N N . GLU A 1 174 ? -14.173 3.475 10.719 1.00 96.25 174 GLU A N 1
ATOM 1344 C CA . GLU A 1 174 ? -15.244 3.262 9.740 1.00 96.25 174 GLU A CA 1
ATOM 1345 C C . GLU A 1 174 ? -14.823 3.687 8.325 1.00 96.25 174 GLU A C 1
ATOM 1347 O O . GLU A 1 174 ? -14.996 2.921 7.381 1.00 96.25 174 GLU A O 1
ATOM 1352 N N . ALA A 1 175 ? -14.172 4.844 8.182 1.00 96.31 175 ALA A N 1
ATOM 1353 C CA . ALA A 1 175 ? -13.628 5.318 6.912 1.00 96.31 175 ALA A CA 1
ATOM 1354 C C . ALA A 1 175 ? -12.582 4.353 6.338 1.00 96.31 175 ALA A C 1
ATOM 1356 O O . ALA A 1 175 ? -12.623 4.034 5.155 1.00 96.31 175 ALA A O 1
ATOM 1357 N N . SER A 1 176 ? -11.673 3.842 7.177 1.00 95.44 176 SER A N 1
ATOM 1358 C CA . SER A 1 176 ? -10.652 2.870 6.752 1.00 95.44 176 SER A CA 1
ATOM 1359 C C . SER A 1 176 ? -11.277 1.549 6.297 1.00 95.44 176 SER A C 1
ATOM 1361 O O . SER A 1 176 ? -10.804 0.934 5.343 1.00 95.44 176 SER A O 1
ATOM 1363 N N . TYR A 1 177 ? -12.350 1.117 6.964 1.00 96.75 177 TYR A N 1
ATOM 1364 C CA . TYR A 1 177 ? -13.085 -0.091 6.602 1.00 96.75 177 TYR A CA 1
ATOM 1365 C C . TYR A 1 177 ? -13.810 0.074 5.260 1.00 96.75 177 TYR A C 1
ATOM 1367 O O . TYR A 1 177 ? -13.698 -0.787 4.386 1.00 96.75 177 TYR A O 1
ATOM 1375 N N . LEU A 1 178 ? -14.497 1.205 5.068 1.00 96.00 178 LEU A N 1
ATOM 1376 C CA . LEU A 1 178 ? -15.163 1.546 3.809 1.00 96.00 178 LEU A CA 1
ATOM 1377 C C . LEU A 1 178 ? -14.165 1.701 2.658 1.00 96.00 178 LEU A C 1
ATOM 1379 O O . LEU A 1 178 ? -14.416 1.178 1.576 1.00 96.00 178 LEU A O 1
ATOM 1383 N N . LEU A 1 179 ? -13.017 2.341 2.899 1.00 95.12 179 LEU A N 1
ATOM 1384 C CA . LEU A 1 179 ? -11.944 2.456 1.913 1.00 95.12 179 LEU A CA 1
ATOM 1385 C C . LEU A 1 179 ? -11.404 1.075 1.519 1.00 95.12 179 LEU A C 1
ATOM 1387 O O . LEU A 1 179 ? -11.222 0.805 0.340 1.00 95.12 179 LEU A O 1
ATOM 1391 N N . GLY A 1 180 ? -11.223 0.167 2.483 1.00 95.06 180 GLY A N 1
ATOM 1392 C CA . GLY A 1 180 ? -10.837 -1.216 2.199 1.00 95.06 180 GLY A CA 1
ATOM 1393 C C . GLY A 1 180 ? -11.838 -1.955 1.300 1.00 95.06 180 GLY A C 1
ATOM 1394 O O . GLY A 1 180 ? -11.421 -2.688 0.406 1.00 95.06 180 GLY A O 1
ATOM 1395 N N . ARG A 1 181 ? -13.148 -1.741 1.491 1.00 94.88 181 ARG A N 1
ATOM 1396 C CA . ARG A 1 181 ? -14.191 -2.289 0.599 1.00 94.88 181 ARG A CA 1
ATOM 1397 C C . ARG A 1 181 ? -14.128 -1.662 -0.790 1.00 94.88 181 ARG A C 1
ATOM 1399 O O . ARG A 1 181 ? -14.088 -2.394 -1.770 1.00 94.88 181 ARG A O 1
ATOM 1406 N N . TYR A 1 182 ? -14.043 -0.336 -0.860 1.00 94.75 182 TYR A N 1
ATOM 1407 C CA . TYR A 1 182 ? -13.946 0.393 -2.122 1.00 94.75 182 TYR A CA 1
ATOM 1408 C C . TYR A 1 182 ? -12.746 -0.065 -2.966 1.00 94.75 182 TYR A C 1
ATOM 1410 O O . TYR A 1 182 ? -12.900 -0.391 -4.138 1.00 94.75 182 TYR A O 1
ATOM 1418 N N . GLU A 1 183 ? -11.557 -0.170 -2.368 1.00 91.38 183 GLU A N 1
ATOM 1419 C CA . GLU A 1 183 ? -10.354 -0.646 -3.066 1.00 91.38 183 GLU A CA 1
ATOM 1420 C C . GLU A 1 183 ? -10.507 -2.089 -3.562 1.00 91.38 183 GLU A C 1
ATOM 1422 O O . GLU A 1 183 ? -10.009 -2.449 -4.628 1.00 91.38 183 GLU A O 1
ATOM 1427 N N . MET A 1 184 ? -11.218 -2.932 -2.812 1.00 89.31 184 MET A N 1
ATOM 1428 C CA . MET A 1 184 ? -11.504 -4.297 -3.242 1.00 89.31 184 MET A CA 1
ATOM 1429 C C . MET A 1 184 ? -12.478 -4.332 -4.429 1.00 89.31 184 MET A C 1
ATOM 1431 O O . MET A 1 184 ? -12.274 -5.124 -5.350 1.00 89.31 184 MET A O 1
ATOM 1435 N N . ASP A 1 185 ? -13.496 -3.467 -4.436 1.00 90.69 185 ASP A N 1
ATOM 1436 C CA . ASP A 1 185 ? -14.445 -3.325 -5.550 1.00 90.69 185 ASP A CA 1
ATOM 1437 C C . ASP A 1 185 ? -13.752 -2.814 -6.828 1.00 90.69 185 ASP A C 1
ATOM 1439 O O . ASP A 1 185 ? -14.137 -3.188 -7.936 1.00 90.69 185 ASP A O 1
ATOM 1443 N N . MET A 1 186 ? -12.676 -2.036 -6.674 1.00 88.00 186 MET A N 1
ATOM 1444 C CA . MET A 1 186 ? -11.800 -1.569 -7.759 1.00 88.00 186 MET A CA 1
ATOM 1445 C C . MET A 1 186 ? -10.729 -2.595 -8.189 1.00 88.00 186 MET A C 1
ATOM 1447 O O . MET A 1 186 ? -9.872 -2.280 -9.010 1.00 88.00 186 MET A O 1
ATOM 1451 N N . ASP A 1 187 ? -10.768 -3.822 -7.658 1.00 83.25 187 ASP A N 1
ATOM 1452 C CA . ASP A 1 187 ? -9.782 -4.893 -7.882 1.00 83.25 187 ASP A CA 1
ATOM 1453 C C . ASP A 1 187 ? -8.337 -4.506 -7.501 1.00 83.25 187 ASP A C 1
ATOM 1455 O O . ASP A 1 187 ? -7.358 -4.917 -8.129 1.00 83.25 187 ASP A O 1
ATOM 1459 N N . HIS A 1 188 ? -8.183 -3.753 -6.407 1.00 86.81 188 HIS A N 1
ATOM 1460 C CA . HIS A 1 188 ? -6.898 -3.432 -5.778 1.00 86.81 188 HIS A CA 1
ATOM 1461 C C . HIS A 1 188 ? -6.683 -4.233 -4.476 1.00 86.81 188 HIS A C 1
ATOM 1463 O O . HIS A 1 188 ? -6.572 -3.664 -3.384 1.00 86.81 188 HIS A O 1
ATOM 1469 N N . PRO A 1 189 ? -6.554 -5.573 -4.541 1.00 88.12 189 PRO A N 1
ATOM 1470 C CA . PRO A 1 189 ? -6.583 -6.433 -3.358 1.00 88.12 189 PRO A CA 1
ATOM 1471 C C . PRO A 1 189 ? -5.439 -6.164 -2.373 1.00 88.12 189 PRO A C 1
ATOM 1473 O O . PRO A 1 189 ? -5.608 -6.316 -1.167 1.00 88.12 189 PRO A O 1
ATOM 1476 N N . LEU A 1 190 ? -4.266 -5.740 -2.856 1.00 87.62 190 LEU A N 1
ATOM 1477 C CA . LEU A 1 190 ? -3.144 -5.398 -1.979 1.00 87.62 190 LEU A CA 1
ATOM 1478 C C . LEU A 1 190 ? -3.423 -4.115 -1.179 1.00 87.62 190 LEU A C 1
ATOM 1480 O O . LEU A 1 190 ? -3.185 -4.100 0.027 1.00 87.62 190 LEU A O 1
ATOM 1484 N N . ALA A 1 191 ? -3.951 -3.069 -1.822 1.00 86.94 191 ALA A N 1
ATOM 1485 C CA . ALA A 1 191 ? -4.284 -1.808 -1.156 1.00 86.94 191 ALA A CA 1
ATOM 1486 C C . ALA A 1 191 ? -5.408 -2.008 -0.128 1.00 86.94 191 ALA A C 1
ATOM 1488 O O . ALA A 1 191 ? -5.255 -1.625 1.035 1.00 86.94 191 ALA A O 1
ATOM 1489 N N . ALA A 1 192 ? -6.470 -2.717 -0.525 1.00 94.25 192 ALA A N 1
ATOM 1490 C CA . ALA A 1 192 ? -7.560 -3.120 0.358 1.00 94.25 192 ALA A CA 1
ATOM 1491 C C . ALA A 1 192 ? -7.046 -3.909 1.574 1.00 94.25 192 ALA A C 1
ATOM 1493 O O . ALA A 1 192 ? -7.330 -3.561 2.722 1.00 94.25 192 ALA A O 1
ATOM 1494 N N . GLY A 1 193 ? -6.211 -4.927 1.334 1.00 95.12 193 GLY A N 1
ATOM 1495 C CA . GLY A 1 193 ? -5.605 -5.737 2.388 1.00 95.12 193 GLY A CA 1
ATOM 1496 C C . GLY A 1 193 ? -4.771 -4.909 3.367 1.00 95.12 193 GLY A C 1
ATOM 1497 O O . GLY A 1 193 ? -4.889 -5.097 4.574 1.00 95.12 193 GLY A O 1
ATOM 1498 N N . MET A 1 194 ? -3.980 -3.945 2.886 1.00 91.44 194 MET A N 1
ATOM 1499 C CA . MET A 1 194 ? -3.190 -3.061 3.754 1.00 91.44 194 MET A CA 1
ATOM 1500 C C . MET A 1 194 ? -4.068 -2.149 4.625 1.00 91.44 194 MET A C 1
ATOM 1502 O O . MET A 1 194 ? -3.785 -1.998 5.816 1.00 91.44 194 MET A O 1
ATOM 1506 N N . ALA A 1 195 ? -5.141 -1.577 4.071 1.00 91.06 195 ALA A N 1
ATOM 1507 C CA . ALA A 1 195 ? -6.074 -0.736 4.825 1.00 91.06 195 ALA A CA 1
ATOM 1508 C C . ALA A 1 195 ? -6.804 -1.528 5.927 1.00 91.06 195 ALA A C 1
ATOM 1510 O O . ALA A 1 195 ? -6.887 -1.082 7.073 1.00 91.06 195 ALA A O 1
ATOM 1511 N N . LEU A 1 196 ? -7.275 -2.735 5.603 1.00 96.12 196 LEU A N 1
ATOM 1512 C CA . LEU A 1 196 ? -7.991 -3.611 6.535 1.00 96.12 196 LEU A CA 1
ATOM 1513 C C . LEU A 1 196 ? -7.061 -4.225 7.591 1.00 96.12 196 LEU A C 1
ATOM 1515 O O . LEU A 1 196 ? -7.423 -4.298 8.764 1.00 96.12 196 LEU A O 1
ATOM 1519 N N . GLN A 1 197 ? -5.838 -4.610 7.215 1.00 94.94 197 GLN A N 1
ATOM 1520 C CA . GLN A 1 197 ? -4.827 -5.111 8.152 1.00 94.94 197 GLN A CA 1
ATOM 1521 C C . GLN A 1 197 ? -4.504 -4.071 9.224 1.00 94.94 197 GLN A C 1
ATOM 1523 O O . GLN A 1 197 ? -4.419 -4.398 10.404 1.00 94.94 197 GLN A O 1
ATOM 1528 N N . ARG A 1 198 ? -4.413 -2.797 8.833 1.00 90.94 198 ARG A N 1
ATOM 1529 C CA . ARG A 1 198 ? -4.185 -1.697 9.769 1.00 90.94 198 ARG A CA 1
ATOM 1530 C C . ARG A 1 198 ? -5.289 -1.592 10.830 1.00 90.94 198 ARG A C 1
ATOM 1532 O O . ARG A 1 198 ? -4.988 -1.285 11.981 1.00 90.94 198 ARG A O 1
ATOM 1539 N N . LEU A 1 199 ? -6.551 -1.861 10.480 1.00 93.38 199 LEU A N 1
ATOM 1540 C CA . LEU A 1 199 ? -7.638 -1.932 11.465 1.00 93.38 199 LEU A CA 1
ATOM 1541 C C . LEU A 1 199 ? -7.428 -3.080 12.448 1.00 93.38 199 LEU A C 1
ATOM 1543 O O . LEU A 1 199 ? -7.561 -2.870 13.650 1.00 93.38 199 LEU A O 1
ATOM 1547 N N . VAL A 1 200 ? -7.072 -4.265 11.952 1.00 92.75 200 VAL A N 1
ATOM 1548 C CA . VAL A 1 200 ? -6.804 -5.440 12.795 1.00 92.75 200 VAL A CA 1
ATOM 1549 C C . VAL A 1 200 ? -5.649 -5.182 13.766 1.00 92.75 200 VAL A C 1
ATOM 1551 O O . VAL A 1 200 ? -5.741 -5.559 14.931 1.00 92.75 200 VAL A O 1
ATOM 1554 N N . ASP A 1 201 ? -4.590 -4.515 13.309 1.00 89.12 201 ASP A N 1
ATOM 1555 C CA . ASP A 1 201 ? -3.378 -4.312 14.106 1.00 89.12 201 ASP A CA 1
ATOM 1556 C C . ASP A 1 201 ? -3.522 -3.204 15.158 1.00 89.12 201 ASP A C 1
ATOM 1558 O O . ASP A 1 201 ? -2.934 -3.298 16.237 1.00 89.12 201 ASP A O 1
ATOM 1562 N N . TYR A 1 202 ? -4.285 -2.147 14.856 1.00 86.44 202 TYR A N 1
ATOM 1563 C CA . TYR A 1 202 ? -4.259 -0.918 15.656 1.00 86.44 202 TYR A CA 1
ATOM 1564 C C . TYR A 1 202 ? -5.617 -0.451 16.190 1.00 86.44 202 TYR A C 1
ATOM 1566 O O . TYR A 1 202 ? -5.628 0.367 17.111 1.00 86.44 202 TYR A O 1
ATOM 1574 N N . SER A 1 203 ? -6.753 -0.921 15.658 1.00 87.62 203 SER A N 1
ATOM 1575 C CA . SER A 1 203 ? -8.077 -0.491 16.133 1.00 87.62 203 SER A CA 1
ATOM 1576 C C . SER A 1 203 ? -8.590 -1.387 17.271 1.00 87.62 203 SER A C 1
ATOM 1578 O O . SER A 1 203 ? -8.811 -2.586 17.062 1.00 87.62 203 SER A O 1
ATOM 1580 N N . PRO A 1 204 ? -8.893 -0.819 18.456 1.00 82.12 204 PRO A N 1
ATOM 1581 C CA . PRO A 1 204 ? -9.583 -1.541 19.532 1.00 82.12 204 PRO A CA 1
ATOM 1582 C C . PRO A 1 204 ? -11.013 -1.954 19.157 1.00 82.12 204 PRO A C 1
ATOM 1584 O O . PRO A 1 204 ? -11.549 -2.912 19.705 1.00 82.12 204 PRO A O 1
ATOM 1587 N N . GLU A 1 205 ? -11.617 -1.231 18.214 1.00 84.69 205 GLU A N 1
ATOM 1588 C CA . GLU A 1 205 ? -12.992 -1.408 17.744 1.00 84.69 205 GLU A CA 1
ATOM 1589 C C . GLU A 1 205 ? -13.073 -2.340 16.522 1.00 84.69 205 GLU A C 1
ATOM 1591 O O . GLU A 1 205 ? -14.147 -2.523 15.953 1.00 84.69 205 GLU A O 1
ATOM 1596 N N . SER A 1 206 ? -11.962 -2.969 16.115 1.00 87.19 206 SER A N 1
ATOM 1597 C CA . SER A 1 206 ? -11.913 -3.898 14.973 1.00 87.19 206 SER A CA 1
ATOM 1598 C C . SER A 1 206 ? -12.951 -5.024 15.073 1.00 87.19 206 SER A C 1
ATOM 1600 O O . SER A 1 206 ? -13.522 -5.431 14.063 1.00 87.19 206 SER A O 1
ATOM 1602 N N . ASN A 1 207 ? -13.283 -5.455 16.297 1.00 89.81 207 ASN A N 1
ATOM 1603 C CA . ASN A 1 207 ? -14.319 -6.452 16.575 1.00 89.81 207 ASN A CA 1
ATOM 1604 C C . ASN A 1 207 ? -15.718 -6.069 16.064 1.00 89.81 207 ASN A C 1
ATOM 1606 O O . ASN A 1 207 ? -16.506 -6.965 15.771 1.00 89.81 207 ASN A O 1
ATOM 1610 N N . ARG A 1 208 ? -16.040 -4.774 15.935 1.00 92.56 208 ARG A N 1
ATOM 1611 C CA . ARG A 1 208 ? -17.338 -4.308 15.413 1.00 92.56 208 ARG A CA 1
ATOM 1612 C C . ARG A 1 208 ? -17.560 -4.723 13.956 1.00 92.56 208 ARG A C 1
ATOM 1614 O O . ARG A 1 208 ? -18.705 -4.877 13.545 1.00 92.56 208 ARG A O 1
ATOM 1621 N N . PHE A 1 209 ? -16.489 -4.881 13.182 1.00 93.94 209 PHE A N 1
ATOM 1622 C CA . PHE A 1 209 ? -16.552 -5.186 11.748 1.00 93.94 209 PHE A CA 1
ATOM 1623 C C . PHE A 1 209 ? -16.519 -6.689 11.450 1.00 93.94 209 PHE A C 1
ATOM 1625 O O . PHE A 1 209 ? -16.459 -7.105 10.295 1.00 93.94 209 PHE A O 1
ATOM 1632 N N . GLU A 1 210 ? -16.507 -7.523 12.483 1.00 92.62 210 GLU A N 1
ATOM 1633 C CA . GLU A 1 210 ? -16.313 -8.960 12.344 1.00 92.62 210 GLU A CA 1
ATOM 1634 C C . GLU A 1 210 ? -17.657 -9.679 12.215 1.00 92.62 210 GLU A C 1
ATOM 1636 O O . GLU A 1 210 ? -18.647 -9.245 12.807 1.00 92.62 210 GLU A O 1
ATOM 1641 N N . PRO A 1 211 ? -17.727 -10.786 11.455 1.00 92.75 211 PRO A N 1
ATOM 1642 C CA . PRO A 1 211 ? -16.622 -11.515 10.813 1.00 92.75 211 PRO A CA 1
ATOM 1643 C C . PRO A 1 211 ? -16.214 -10.982 9.425 1.00 92.75 211 PRO A C 1
ATOM 1645 O O . PRO A 1 211 ? -15.281 -11.511 8.819 1.00 92.75 211 PRO A O 1
ATOM 1648 N N . GLU A 1 212 ? -16.921 -9.978 8.889 1.00 92.81 212 GLU A N 1
ATOM 1649 C CA . GLU A 1 212 ? -16.711 -9.484 7.519 1.00 92.81 212 GLU A CA 1
ATOM 1650 C C . GLU A 1 212 ? -15.288 -8.951 7.317 1.00 92.81 212 GLU A C 1
ATOM 1652 O O . GLU A 1 212 ? -14.676 -9.254 6.297 1.00 92.81 212 GLU A O 1
ATOM 1657 N N . LEU A 1 213 ? -14.727 -8.239 8.299 1.00 95.44 213 LEU A N 1
ATOM 1658 C CA . LEU A 1 213 ? -13.351 -7.739 8.263 1.00 95.44 213 LEU A CA 1
ATOM 1659 C C . LEU A 1 213 ? -12.335 -8.857 8.009 1.00 95.44 213 LEU A C 1
ATOM 1661 O O . LEU A 1 213 ? -11.540 -8.746 7.077 1.00 95.44 213 LEU A O 1
ATOM 1665 N N . SER A 1 214 ? -12.366 -9.935 8.796 1.00 95.25 214 SER A N 1
ATOM 1666 C CA . SER A 1 214 ? -11.427 -11.049 8.627 1.00 95.25 214 SER A CA 1
ATOM 1667 C C . SER A 1 214 ? -11.617 -11.775 7.295 1.00 95.25 214 SER A C 1
ATOM 1669 O O . SER A 1 214 ? -10.633 -12.092 6.627 1.00 95.25 214 SER A O 1
ATOM 1671 N N . VAL A 1 215 ? -12.863 -12.022 6.874 1.00 94.12 215 VAL A N 1
ATOM 1672 C CA . VAL A 1 215 ? -13.140 -12.699 5.593 1.00 94.12 215 VAL A CA 1
ATOM 1673 C C . VAL A 1 215 ? -12.686 -11.837 4.413 1.00 94.12 215 VAL A C 1
ATOM 1675 O O . VAL A 1 215 ? -12.020 -12.336 3.502 1.00 94.12 215 VAL A O 1
ATOM 1678 N N . LEU A 1 216 ? -12.981 -10.537 4.441 1.00 94.50 216 LEU A N 1
ATOM 1679 C CA . LEU A 1 216 ? -12.574 -9.594 3.404 1.00 94.50 216 LEU A CA 1
ATOM 1680 C C . LEU A 1 216 ? -11.050 -9.450 3.349 1.00 94.50 216 LEU A C 1
ATOM 1682 O O . LEU A 1 216 ? -10.472 -9.548 2.269 1.00 94.50 216 LEU A O 1
ATOM 1686 N N . LEU A 1 217 ? -10.384 -9.303 4.497 1.00 96.62 217 LEU A N 1
ATOM 1687 C CA . LEU A 1 217 ? -8.924 -9.233 4.591 1.00 96.62 217 LEU A CA 1
ATOM 1688 C C . LEU A 1 217 ? -8.254 -10.504 4.049 1.00 96.62 217 LEU A C 1
ATOM 1690 O O . LEU A 1 217 ? -7.315 -10.418 3.257 1.00 96.62 217 LEU A O 1
ATOM 1694 N N . ALA A 1 218 ? -8.751 -11.685 4.425 1.00 95.31 218 ALA A N 1
ATOM 1695 C CA . ALA A 1 218 ? -8.239 -12.949 3.904 1.00 95.31 218 ALA A CA 1
ATOM 1696 C C . ALA A 1 218 ? -8.441 -13.059 2.385 1.00 95.31 218 ALA A C 1
ATOM 1698 O O . ALA A 1 218 ? -7.532 -13.484 1.673 1.00 95.31 218 ALA A O 1
ATOM 1699 N N . THR A 1 219 ? -9.589 -12.603 1.874 1.00 93.31 219 THR A N 1
ATOM 1700 C CA . THR A 1 219 ? -9.861 -12.537 0.429 1.00 93.31 219 THR A CA 1
ATOM 1701 C C . THR A 1 219 ? -8.875 -11.605 -0.279 1.00 93.31 219 THR A C 1
ATOM 1703 O O . THR A 1 219 ? -8.324 -11.969 -1.318 1.00 93.31 219 THR A O 1
ATOM 1706 N N . CYS A 1 220 ? -8.608 -10.426 0.289 1.00 93.62 220 CYS A N 1
ATOM 1707 C CA . CYS A 1 220 ? -7.633 -9.469 -0.231 1.00 93.62 220 CYS A CA 1
ATOM 1708 C C . CYS A 1 220 ? -6.237 -10.105 -0.331 1.00 93.62 220 CYS A C 1
ATOM 1710 O O . CYS A 1 220 ? -5.598 -10.057 -1.384 1.00 93.62 220 CYS A O 1
ATOM 1712 N N . TRP A 1 221 ? -5.782 -10.788 0.724 1.00 93.50 221 TRP A N 1
ATOM 1713 C CA . TRP A 1 221 ? -4.504 -11.505 0.710 1.00 93.50 221 TRP A CA 1
ATOM 1714 C C . TRP A 1 221 ? -4.457 -12.647 -0.295 1.00 93.50 221 TRP A C 1
ATOM 1716 O O . TRP A 1 221 ? -3.481 -12.750 -1.045 1.00 93.50 221 TRP A O 1
ATOM 1726 N N . ALA A 1 222 ? -5.518 -13.448 -0.376 1.00 90.12 222 ALA A N 1
ATOM 1727 C CA . ALA A 1 222 ? -5.623 -14.515 -1.358 1.00 90.12 222 ALA A CA 1
ATOM 1728 C C . ALA A 1 222 ? -5.531 -13.945 -2.779 1.00 90.12 222 ALA A C 1
ATOM 1730 O O . ALA A 1 222 ? -4.664 -14.368 -3.538 1.00 90.12 222 ALA A O 1
ATOM 1731 N N . ARG A 1 223 ? -6.316 -12.912 -3.122 1.00 86.31 223 ARG A N 1
ATOM 1732 C CA . ARG A 1 223 ? -6.274 -12.256 -4.442 1.00 86.31 223 ARG A CA 1
ATOM 1733 C C . ARG A 1 223 ? -4.922 -11.616 -4.757 1.00 86.31 223 ARG A C 1
ATOM 1735 O O . ARG A 1 223 ? -4.463 -11.717 -5.896 1.00 86.31 223 ARG A O 1
ATOM 1742 N N . ALA A 1 224 ? -4.240 -11.056 -3.759 1.00 84.44 224 ALA A N 1
ATOM 1743 C CA . ALA A 1 224 ? -2.888 -10.514 -3.898 1.00 84.44 224 ALA A CA 1
ATOM 1744 C C . ALA A 1 224 ? -1.792 -11.592 -4.059 1.00 84.44 224 ALA A C 1
ATOM 1746 O O . ALA A 1 224 ? -0.647 -11.255 -4.355 1.00 84.44 224 ALA A O 1
ATOM 1747 N N . GLY A 1 225 ? -2.114 -12.883 -3.899 1.00 83.88 225 GLY A N 1
ATOM 1748 C CA . GLY A 1 225 ? -1.157 -13.997 -3.989 1.00 83.88 225 GLY A CA 1
ATOM 1749 C C . GLY A 1 225 ? -0.402 -14.279 -2.695 1.00 83.88 225 GLY A C 1
ATOM 1750 O O . GLY A 1 225 ? 0.508 -15.099 -2.689 1.00 83.88 225 GLY A O 1
ATOM 1751 N N . LEU A 1 226 ? -0.795 -13.635 -1.597 1.00 88.62 226 LEU A N 1
ATOM 1752 C CA . LEU A 1 226 ? -0.237 -13.822 -0.261 1.00 88.62 226 LEU A CA 1
ATOM 1753 C C . LEU A 1 226 ? -1.051 -14.889 0.486 1.00 88.62 226 LEU A C 1
ATOM 1755 O O . LEU A 1 226 ? -1.712 -14.610 1.486 1.00 88.62 226 LEU A O 1
ATOM 1759 N N . THR A 1 227 ? -1.034 -16.116 -0.035 1.00 89.62 227 THR A N 1
ATOM 1760 C CA . THR A 1 227 ? -1.883 -17.231 0.421 1.00 89.62 227 THR A CA 1
ATOM 1761 C C . THR A 1 227 ? -1.633 -17.635 1.873 1.00 89.62 227 THR A C 1
ATOM 1763 O O . THR A 1 227 ? -2.587 -17.905 2.600 1.00 89.62 227 THR A O 1
ATOM 1766 N N . GLU A 1 228 ? -0.379 -17.603 2.328 1.00 90.31 228 GLU A N 1
ATOM 1767 C CA . GLU A 1 228 ? -0.018 -17.873 3.728 1.00 90.31 228 GLU A CA 1
ATOM 1768 C C . GLU A 1 228 ? -0.696 -16.875 4.679 1.00 90.31 228 GLU A C 1
ATOM 1770 O O . GLU A 1 228 ? -1.364 -17.276 5.631 1.00 90.31 228 GLU A O 1
ATOM 1775 N N . LYS A 1 229 ? -0.636 -15.573 4.362 1.00 93.00 229 LYS A N 1
ATOM 1776 C CA . LYS A 1 229 ? -1.314 -14.530 5.150 1.00 93.00 229 LYS A CA 1
ATOM 1777 C C . LYS A 1 229 ? -2.831 -14.703 5.151 1.00 93.00 229 LYS A C 1
ATOM 1779 O O . LYS A 1 229 ? -3.469 -14.463 6.172 1.00 93.00 229 LYS A O 1
ATOM 1784 N N . ALA A 1 230 ? -3.416 -15.111 4.025 1.00 94.56 230 ALA A N 1
ATOM 1785 C CA . ALA A 1 230 ? -4.849 -15.385 3.948 1.00 94.56 230 ALA A CA 1
ATOM 1786 C C . ALA A 1 230 ? -5.251 -16.523 4.902 1.00 94.56 230 ALA A C 1
ATOM 1788 O O . ALA A 1 230 ? -6.181 -16.362 5.694 1.00 94.56 230 ALA A O 1
ATOM 1789 N N . ALA A 1 231 ? -4.511 -17.636 4.879 1.00 94.12 231 ALA A N 1
ATOM 1790 C CA . ALA A 1 231 ? -4.740 -18.775 5.764 1.00 94.12 231 ALA A CA 1
ATOM 1791 C C . ALA A 1 231 ? -4.598 -18.397 7.249 1.00 94.12 231 ALA A C 1
ATOM 1793 O O . ALA A 1 231 ? -5.443 -18.771 8.062 1.00 94.12 231 ALA A O 1
ATOM 1794 N N . GLU A 1 232 ? -3.587 -17.600 7.606 1.00 95.50 232 GLU A N 1
ATOM 1795 C CA . GLU A 1 232 ? -3.396 -17.110 8.978 1.00 95.50 232 GLU A CA 1
ATOM 1796 C C . GLU A 1 232 ? -4.571 -16.269 9.492 1.00 95.50 232 GLU A C 1
ATOM 1798 O O . GLU A 1 232 ? -4.926 -16.357 10.670 1.00 95.50 232 GLU A O 1
ATOM 1803 N N . VAL A 1 233 ? -5.164 -15.427 8.639 1.00 96.06 233 VAL A N 1
ATOM 1804 C CA . VAL A 1 233 ? -6.322 -14.601 9.016 1.00 96.06 233 VAL A CA 1
ATOM 1805 C C . VAL A 1 233 ? -7.547 -15.481 9.270 1.00 96.06 233 VAL A C 1
ATOM 1807 O O . VAL A 1 233 ? -8.233 -15.289 10.275 1.00 96.06 233 VAL A O 1
ATOM 1810 N N . ILE A 1 234 ? -7.794 -16.484 8.421 1.00 95.31 234 ILE A N 1
ATOM 1811 C CA . ILE A 1 234 ? -8.901 -17.434 8.611 1.00 95.31 234 ILE A CA 1
ATOM 1812 C C . ILE A 1 234 ? -8.708 -18.275 9.874 1.00 95.31 234 ILE A C 1
ATOM 1814 O O . ILE A 1 234 ? -9.662 -18.463 10.629 1.00 95.31 234 ILE A O 1
ATOM 1818 N N . GLU A 1 235 ? -7.485 -18.715 10.163 1.00 94.31 235 GLU A N 1
ATOM 1819 C CA . GLU A 1 235 ? -7.193 -19.448 11.395 1.00 94.31 235 GLU A CA 1
ATOM 1820 C C . GLU A 1 235 ? -7.436 -18.582 12.641 1.00 94.31 235 GLU A C 1
ATOM 1822 O O . GLU A 1 235 ? -8.092 -19.023 13.588 1.00 94.31 235 GLU A O 1
ATOM 1827 N N . ARG A 1 236 ? -7.000 -17.316 12.630 1.00 93.44 236 ARG A N 1
ATOM 1828 C CA . ARG A 1 236 ? -7.295 -16.364 13.716 1.00 93.44 236 ARG A CA 1
ATOM 1829 C C . ARG A 1 236 ? -8.798 -16.143 13.895 1.00 93.44 236 ARG A C 1
ATOM 1831 O O . ARG A 1 236 ? -9.286 -16.125 15.029 1.00 93.44 236 ARG A O 1
ATOM 1838 N N . LEU A 1 237 ? -9.546 -16.015 12.798 1.00 93.62 237 LEU A N 1
ATOM 1839 C CA . LEU A 1 237 ? -11.004 -15.898 12.840 1.00 93.62 237 LEU A CA 1
ATOM 1840 C C . LEU A 1 237 ? -11.653 -17.160 13.424 1.00 93.62 237 LEU A C 1
ATOM 1842 O O . LEU A 1 237 ? -12.571 -17.059 14.243 1.00 93.62 237 LEU A O 1
ATOM 1846 N N . ARG A 1 238 ? -11.161 -18.349 13.057 1.00 93.44 238 ARG A N 1
ATOM 1847 C CA . ARG A 1 238 ? -11.633 -19.644 13.570 1.00 93.44 238 ARG A CA 1
ATOM 1848 C C . ARG A 1 238 ? -11.460 -19.750 15.078 1.00 93.44 238 ARG A C 1
ATOM 1850 O O . ARG A 1 238 ? -12.412 -20.111 15.770 1.00 93.44 238 ARG A O 1
ATOM 1857 N N . GLN A 1 239 ? -10.285 -19.375 15.582 1.00 91.62 239 GLN A N 1
ATOM 1858 C CA . GLN A 1 239 ? -9.970 -19.379 17.012 1.00 91.62 239 GLN A CA 1
ATOM 1859 C C . GLN A 1 239 ? -10.877 -18.433 17.811 1.00 91.62 239 GLN A C 1
ATOM 1861 O O . GLN A 1 239 ? -11.327 -18.793 18.896 1.00 91.62 239 GLN A O 1
ATOM 1866 N N . ARG A 1 240 ? -11.200 -17.251 17.267 1.00 89.38 240 ARG A N 1
ATOM 1867 C CA . ARG A 1 240 ? -12.089 -16.273 17.925 1.00 89.38 240 ARG A CA 1
ATOM 1868 C C . ARG A 1 240 ? -13.572 -16.633 17.871 1.00 89.38 240 ARG A C 1
ATOM 1870 O O . ARG A 1 240 ? -14.291 -16.363 18.825 1.00 89.38 240 ARG A O 1
ATOM 1877 N N . SER A 1 241 ? -14.038 -17.200 16.761 1.00 89.31 241 SER A N 1
ATOM 1878 C CA . SER A 1 241 ? -15.466 -17.479 16.525 1.00 89.31 241 SER A CA 1
ATOM 1879 C C . SER A 1 241 ? -15.922 -18.864 16.998 1.00 89.31 241 SER A C 1
ATOM 1881 O O . SER A 1 241 ? -17.110 -19.177 16.933 1.00 89.31 241 SER A O 1
ATOM 1883 N N . GLY A 1 242 ? -15.003 -19.717 17.463 1.00 85.81 242 GLY A N 1
ATOM 1884 C CA . GLY A 1 242 ? -15.322 -21.095 17.845 1.00 85.81 242 GLY A CA 1
ATOM 1885 C C . GLY A 1 242 ? -15.600 -22.009 16.646 1.00 85.81 242 GLY A C 1
ATOM 1886 O O . GLY A 1 242 ? -16.307 -23.005 16.782 1.00 85.81 242 GLY A O 1
ATOM 1887 N N . GLY A 1 243 ? -15.062 -21.677 15.468 1.00 87.81 243 GLY A N 1
ATOM 1888 C CA . GLY A 1 243 ? -15.080 -22.551 14.291 1.00 87.81 243 GLY A CA 1
ATOM 1889 C C . GLY A 1 243 ? -16.240 -22.370 13.312 1.00 87.81 243 GLY A C 1
ATOM 1890 O O . GLY A 1 243 ? -16.278 -23.069 12.301 1.00 87.81 243 GLY A O 1
ATOM 1891 N N . ALA A 1 244 ? -17.172 -21.447 13.554 1.00 89.44 244 ALA A N 1
ATOM 1892 C CA . ALA A 1 244 ? -18.247 -21.149 12.610 1.00 89.44 244 ALA A CA 1
ATOM 1893 C C . ALA A 1 244 ? -18.628 -19.667 12.631 1.00 89.44 244 ALA A C 1
ATOM 1895 O O . ALA A 1 244 ? -18.655 -19.039 13.686 1.00 89.44 244 ALA A O 1
ATOM 1896 N N . ILE A 1 245 ? -18.986 -19.135 11.465 1.00 91.88 245 ILE A N 1
ATOM 1897 C CA . ILE A 1 245 ? -19.429 -17.748 11.282 1.00 91.88 245 ILE A CA 1
ATOM 1898 C C . ILE A 1 245 ? -20.720 -17.700 10.472 1.00 91.88 245 ILE A C 1
ATOM 1900 O O . ILE A 1 245 ? -21.046 -18.639 9.748 1.00 91.88 245 ILE A O 1
ATOM 1904 N N . THR A 1 246 ? -21.457 -16.600 10.581 1.00 89.75 246 THR A N 1
ATOM 1905 C CA . THR A 1 246 ? -22.653 -16.362 9.769 1.00 89.75 246 THR A CA 1
ATOM 1906 C C . THR A 1 246 ? -22.286 -15.487 8.576 1.00 89.75 246 THR A C 1
ATOM 1908 O O . THR A 1 246 ? -21.785 -14.381 8.763 1.00 89.75 246 THR A O 1
ATOM 1911 N N . ILE A 1 247 ? -22.547 -15.965 7.359 1.00 83.50 247 ILE A N 1
ATOM 1912 C CA . ILE A 1 247 ? -22.349 -15.222 6.106 1.00 83.50 247 ILE A CA 1
ATOM 1913 C C . ILE A 1 247 ? -23.684 -15.204 5.366 1.00 83.50 247 ILE A C 1
ATOM 1915 O O . ILE A 1 247 ? -24.276 -16.259 5.158 1.00 83.50 247 ILE A O 1
ATOM 1919 N N . ALA A 1 248 ? -24.163 -14.015 4.983 1.00 80.12 248 ALA A N 1
ATOM 1920 C CA . ALA A 1 248 ? -25.447 -13.837 4.291 1.00 80.12 248 ALA A CA 1
ATOM 1921 C C . ALA A 1 248 ? -26.640 -14.529 4.998 1.00 80.12 248 ALA A C 1
ATOM 1923 O O . ALA A 1 248 ? -27.546 -15.046 4.354 1.00 80.12 248 ALA A O 1
ATOM 1924 N N . GLY A 1 249 ? -26.627 -14.567 6.337 1.00 83.00 249 GLY A N 1
ATOM 1925 C CA . GLY A 1 249 ? -27.660 -15.224 7.151 1.00 83.00 249 GLY A CA 1
ATOM 1926 C C . GLY A 1 249 ? -27.486 -16.738 7.335 1.00 83.00 249 GLY A C 1
ATOM 1927 O O . GLY A 1 249 ? -28.175 -17.327 8.164 1.00 83.00 249 GLY A O 1
ATOM 1928 N N . GLU A 1 250 ? -26.536 -17.372 6.645 1.00 86.06 250 GLU A N 1
ATOM 1929 C CA . GLU A 1 250 ? -26.250 -18.802 6.772 1.00 86.06 250 GLU A CA 1
ATOM 1930 C C . GLU A 1 250 ? -25.051 -19.061 7.686 1.00 86.06 250 GLU A C 1
ATOM 1932 O O . GLU A 1 250 ? -23.983 -18.463 7.531 1.00 86.06 250 GLU A O 1
ATOM 1937 N N . LYS A 1 251 ? -25.189 -20.013 8.614 1.00 89.56 251 LYS A N 1
ATOM 1938 C CA . LYS A 1 251 ? -24.074 -20.465 9.451 1.00 89.56 251 LYS A CA 1
ATOM 1939 C C . LYS A 1 251 ? -23.151 -21.374 8.638 1.00 89.56 251 LYS A C 1
ATOM 1941 O O . LYS A 1 251 ? -23.567 -22.436 8.180 1.00 89.56 251 LYS A O 1
ATOM 1946 N N . ARG A 1 252 ? -21.888 -20.981 8.493 1.00 89.69 252 ARG A N 1
ATOM 1947 C CA . ARG A 1 252 ? -20.853 -21.711 7.755 1.00 89.69 252 ARG A CA 1
ATOM 1948 C C . ARG A 1 252 ? -19.709 -22.095 8.683 1.00 89.69 252 ARG A C 1
ATOM 1950 O O . ARG A 1 252 ? -19.236 -21.278 9.472 1.00 89.69 252 ARG A O 1
ATOM 1957 N N . ALA A 1 253 ? -19.273 -23.347 8.584 1.00 91.12 253 ALA A N 1
ATOM 1958 C CA . ALA A 1 253 ? -18.078 -23.813 9.275 1.00 91.12 253 ALA A CA 1
ATOM 1959 C C . ALA A 1 253 ? -16.832 -23.185 8.640 1.00 91.12 253 ALA A C 1
ATOM 1961 O O . ALA A 1 253 ? -16.753 -23.051 7.414 1.00 91.12 253 ALA A O 1
ATOM 1962 N N . LEU A 1 254 ? -15.882 -22.800 9.487 1.00 90.62 254 LEU A N 1
ATOM 1963 C CA . LEU A 1 254 ? -14.575 -22.331 9.056 1.00 90.62 254 LEU A CA 1
ATOM 1964 C C . LEU A 1 254 ? -13.643 -23.529 8.814 1.00 90.62 254 LEU A C 1
ATOM 1966 O O . LEU A 1 254 ? -13.689 -24.506 9.568 1.00 90.62 254 LEU A O 1
ATOM 1970 N N . PRO A 1 255 ? -12.805 -23.461 7.772 1.00 90.75 255 PRO A N 1
ATOM 1971 C CA . PRO A 1 255 ? -11.865 -24.521 7.425 1.00 90.75 255 PRO A CA 1
ATOM 1972 C C . PRO A 1 255 ? -10.794 -24.681 8.505 1.00 90.75 255 PRO A C 1
ATOM 1974 O O . PRO A 1 255 ? -10.476 -23.724 9.209 1.00 90.75 255 PRO A O 1
ATOM 1977 N N . SER A 1 256 ? -10.252 -25.893 8.656 1.00 83.81 256 SER A N 1
ATOM 1978 C CA . SER A 1 256 ? -9.296 -26.203 9.734 1.00 83.81 256 SER A CA 1
ATOM 1979 C C . SER A 1 256 ? -7.837 -26.183 9.280 1.00 83.81 256 SER A C 1
ATOM 1981 O O . SER A 1 256 ? -6.942 -26.156 10.123 1.00 83.81 256 SER A O 1
ATOM 1983 N N . THR A 1 257 ? -7.589 -26.206 7.969 1.00 85.06 257 THR A N 1
ATOM 1984 C CA . THR A 1 257 ? -6.245 -26.165 7.378 1.00 85.06 257 THR A CA 1
ATOM 1985 C C . THR A 1 257 ? -6.103 -24.999 6.398 1.00 85.06 257 THR A C 1
ATOM 1987 O O . THR A 1 257 ? -7.090 -24.449 5.909 1.00 85.06 257 THR A O 1
ATOM 1990 N N . GLY A 1 258 ? -4.861 -24.601 6.099 1.00 80.44 258 GLY A N 1
ATOM 1991 C CA . GLY A 1 258 ? -4.590 -23.476 5.197 1.00 80.44 258 GLY A CA 1
ATOM 1992 C C . GLY A 1 258 ? -5.007 -23.724 3.743 1.00 80.44 258 GLY A C 1
ATOM 1993 O O . GLY A 1 258 ? -5.522 -22.816 3.098 1.00 80.44 258 GLY A O 1
ATOM 1994 N N . GLU A 1 259 ? -4.850 -24.949 3.233 1.00 81.81 259 GLU A N 1
ATOM 1995 C CA . GLU A 1 259 ? -5.310 -25.309 1.880 1.00 81.81 259 GLU A CA 1
ATOM 1996 C C . GLU A 1 259 ? -6.840 -25.267 1.783 1.00 81.81 259 GLU A C 1
ATOM 1998 O O . GLU A 1 259 ? -7.395 -24.688 0.846 1.00 81.81 259 GLU A O 1
ATOM 2003 N N . GLU A 1 260 ? -7.533 -25.793 2.799 1.00 89.62 260 GLU A N 1
ATOM 2004 C CA . GLU A 1 260 ? -8.989 -25.678 2.907 1.00 89.62 260 GLU A CA 1
ATOM 2005 C C . GLU A 1 260 ? -9.439 -24.216 3.019 1.00 89.62 260 GLU A C 1
ATOM 2007 O O . GLU A 1 260 ? -10.502 -23.875 2.505 1.00 89.62 260 GLU A O 1
ATOM 2012 N N . ALA A 1 261 ? -8.644 -23.344 3.654 1.00 89.25 261 ALA A N 1
ATOM 2013 C CA . ALA A 1 261 ? -8.945 -21.919 3.774 1.00 89.25 261 ALA A CA 1
ATOM 2014 C C . ALA A 1 261 ? -9.034 -21.218 2.421 1.00 89.25 261 ALA A C 1
ATOM 2016 O O . ALA A 1 261 ? -9.984 -20.471 2.182 1.00 89.25 261 ALA A O 1
ATOM 2017 N N . LEU A 1 262 ? -8.096 -21.494 1.517 1.00 88.69 262 LEU A N 1
ATOM 2018 C CA . LEU A 1 262 ? -8.107 -20.913 0.174 1.00 88.69 262 LEU A CA 1
ATOM 2019 C C . LEU A 1 262 ? -9.278 -21.451 -0.652 1.00 88.69 262 LEU A C 1
ATOM 2021 O O . LEU A 1 262 ? -10.040 -20.664 -1.206 1.00 88.69 262 LEU A O 1
ATOM 2025 N N . ALA A 1 263 ? -9.491 -22.770 -0.646 1.00 88.81 263 ALA A N 1
ATOM 2026 C CA . ALA A 1 263 ? -10.615 -23.383 -1.355 1.00 88.81 263 ALA A CA 1
ATOM 2027 C C . ALA A 1 263 ? -11.979 -22.890 -0.831 1.00 88.81 263 ALA A C 1
ATOM 2029 O O . ALA A 1 263 ? -12.932 -22.707 -1.592 1.00 88.81 263 ALA A O 1
ATOM 2030 N N . TRP A 1 264 ? -12.085 -22.654 0.479 1.00 91.19 264 TRP A N 1
ATOM 2031 C CA . TRP A 1 264 ? -13.270 -22.078 1.110 1.00 91.19 264 TRP A CA 1
ATOM 2032 C C . TRP A 1 264 ? -13.500 -20.624 0.676 1.00 91.19 264 TRP A C 1
ATOM 2034 O O . TRP A 1 264 ? -14.638 -20.273 0.358 1.00 91.19 264 TRP A O 1
ATOM 2044 N N . LEU A 1 265 ? -12.441 -19.808 0.599 1.00 90.12 265 LEU A N 1
ATOM 2045 C CA . LEU A 1 265 ? -12.511 -18.435 0.083 1.00 90.12 265 LEU A CA 1
ATOM 2046 C C . LEU A 1 265 ? -12.944 -18.411 -1.389 1.00 90.12 265 LEU A C 1
ATOM 2048 O O . LEU A 1 265 ? -13.869 -17.678 -1.734 1.00 90.12 265 LEU A O 1
ATOM 2052 N N . ASP A 1 266 ? -12.358 -19.257 -2.239 1.00 88.06 266 ASP A N 1
ATOM 2053 C CA . ASP A 1 266 ? -12.730 -19.363 -3.658 1.00 88.06 266 ASP A CA 1
ATOM 2054 C C . ASP A 1 266 ? -14.203 -19.764 -3.836 1.00 88.06 266 ASP A C 1
ATOM 2056 O O . ASP A 1 266 ? -14.897 -19.279 -4.732 1.00 88.06 266 ASP A O 1
ATOM 2060 N N . LYS A 1 267 ? -14.731 -20.615 -2.949 1.00 87.31 267 LYS A N 1
ATOM 2061 C CA . LYS A 1 267 ? -16.145 -21.012 -2.974 1.00 87.31 267 LYS A CA 1
ATOM 2062 C C . LYS A 1 267 ? -17.095 -19.867 -2.608 1.00 87.31 267 LYS A C 1
ATOM 2064 O O . LYS A 1 267 ? -18.228 -19.854 -3.086 1.00 87.31 267 LYS A O 1
ATOM 2069 N N . ILE A 1 268 ? -16.681 -18.950 -1.735 1.00 84.12 268 ILE A N 1
ATOM 2070 C CA . ILE A 1 268 ? -17.527 -17.839 -1.267 1.00 84.12 268 ILE A CA 1
ATOM 2071 C C . ILE A 1 268 ? -17.435 -16.642 -2.212 1.00 84.12 268 ILE A C 1
ATOM 2073 O O . ILE A 1 268 ? -18.451 -16.014 -2.497 1.00 84.12 268 ILE A O 1
ATOM 2077 N N . ASN A 1 269 ? -16.240 -16.349 -2.717 1.00 78.94 269 ASN A N 1
ATOM 2078 C CA . ASN A 1 269 ? -15.946 -15.124 -3.458 1.00 78.94 269 ASN A CA 1
ATOM 2079 C C . ASN A 1 269 ? -15.813 -15.348 -4.975 1.00 78.94 269 ASN A C 1
ATOM 2081 O O . ASN A 1 269 ? -15.564 -14.392 -5.714 1.00 78.94 269 ASN A O 1
ATOM 2085 N N . GLY A 1 270 ? -15.997 -16.588 -5.437 1.00 75.00 270 GLY A N 1
ATOM 2086 C CA . GLY A 1 270 ? -15.772 -17.004 -6.817 1.00 75.00 270 GLY A CA 1
ATOM 2087 C C . GLY A 1 270 ? -14.318 -17.407 -7.057 1.00 75.00 270 GLY A C 1
ATOM 2088 O O . GLY A 1 270 ? -13.403 -16.907 -6.403 1.00 75.00 270 GLY A O 1
ATOM 2089 N N . SER A 1 271 ? -14.116 -18.324 -8.010 1.00 65.56 271 SER A N 1
ATOM 2090 C CA . SER A 1 271 ? -12.788 -18.847 -8.329 1.00 65.56 271 SER A CA 1
ATOM 2091 C C . SER A 1 271 ? -11.858 -17.703 -8.704 1.00 65.56 271 SER A C 1
ATOM 2093 O O . SER A 1 271 ? -12.160 -16.911 -9.602 1.00 65.56 271 SER A O 1
ATOM 2095 N N . ARG A 1 272 ? -10.708 -17.631 -8.038 1.00 63.78 272 ARG A N 1
ATOM 2096 C CA . ARG A 1 272 ? -9.653 -16.705 -8.417 1.00 63.78 272 ARG A CA 1
ATOM 2097 C C . ARG A 1 272 ? -9.239 -16.981 -9.862 1.00 63.78 272 ARG A C 1
ATOM 2099 O O . ARG A 1 272 ? -8.765 -18.070 -10.178 1.00 63.78 272 ARG A O 1
ATOM 2106 N N . THR A 1 273 ? -9.375 -15.991 -10.743 1.00 54.88 273 THR A N 1
ATOM 2107 C CA . THR A 1 273 ? -8.640 -16.022 -12.008 1.00 54.88 273 THR A CA 1
ATOM 2108 C C . THR A 1 273 ? -7.181 -15.824 -11.641 1.00 54.88 273 THR A C 1
ATOM 2110 O O . THR A 1 273 ? -6.736 -14.700 -11.400 1.00 54.88 273 THR A O 1
ATOM 2113 N N . GLU A 1 274 ? -6.434 -16.917 -11.521 1.00 51.47 274 GLU A N 1
ATOM 2114 C CA . GLU A 1 274 ? -4.985 -16.830 -11.475 1.00 51.47 274 GLU A CA 1
ATOM 2115 C C . GLU A 1 274 ? -4.534 -16.208 -12.798 1.00 51.47 274 GLU A C 1
ATOM 2117 O O . GLU A 1 274 ? -4.409 -16.880 -13.821 1.00 51.47 274 GLU A O 1
ATOM 2122 N N . ILE A 1 275 ? -4.305 -14.891 -12.803 1.00 48.44 275 ILE A N 1
ATOM 2123 C CA . ILE A 1 275 ? -3.445 -14.280 -13.810 1.00 48.44 275 ILE A CA 1
ATOM 2124 C C . ILE A 1 275 ? -2.089 -14.911 -13.542 1.00 48.44 275 ILE A C 1
ATOM 2126 O O . ILE A 1 275 ? -1.392 -14.461 -12.631 1.00 48.44 275 ILE A O 1
ATOM 2130 N N . ALA A 1 276 ? -1.800 -16.003 -14.257 1.00 42.75 276 ALA A N 1
ATOM 2131 C CA . ALA A 1 276 ? -0.642 -16.858 -14.062 1.00 42.75 276 ALA A CA 1
ATOM 2132 C C . ALA A 1 276 ? 0.571 -15.991 -13.728 1.00 42.75 276 ALA A C 1
ATOM 2134 O O . ALA A 1 276 ? 1.117 -15.294 -14.588 1.00 42.75 276 ALA A O 1
ATOM 2135 N N . SER A 1 277 ? 0.953 -15.974 -12.449 1.00 48.19 277 SER A N 1
ATOM 2136 C CA . SER A 1 277 ? 2.073 -15.180 -11.967 1.00 48.19 277 SER A CA 1
ATOM 2137 C C . SER A 1 277 ? 3.357 -15.932 -12.282 1.00 48.19 277 SER A C 1
ATOM 2139 O O . SER A 1 277 ? 4.146 -16.256 -11.394 1.00 48.19 277 SER A O 1
ATOM 2141 N N . ASN A 1 278 ? 3.577 -16.224 -13.560 1.00 51.94 278 ASN A N 1
ATOM 2142 C CA . ASN A 1 278 ? 4.900 -16.568 -14.030 1.00 51.94 278 ASN A CA 1
ATOM 2143 C C . ASN A 1 278 ? 5.701 -15.278 -13.955 1.00 51.94 278 ASN A C 1
ATOM 2145 O O . ASN A 1 278 ? 5.744 -14.491 -14.899 1.00 51.94 278 ASN A O 1
ATOM 2149 N N . SER A 1 279 ? 6.263 -15.037 -12.769 1.00 55.28 279 SER A N 1
ATOM 2150 C CA . SER A 1 279 ? 7.248 -13.992 -12.573 1.00 55.28 279 SER A CA 1
ATOM 2151 C C . SER A 1 279 ? 8.320 -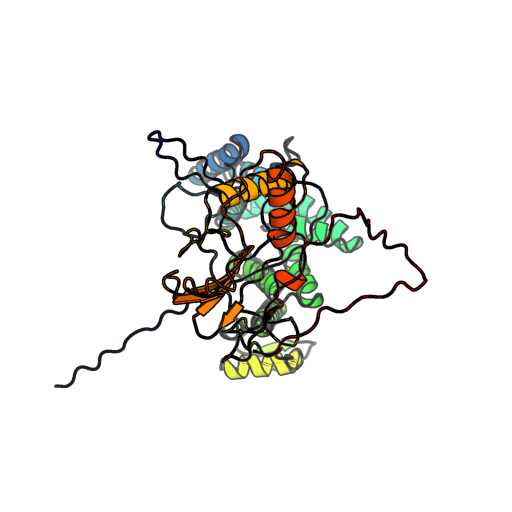14.205 -13.627 1.00 55.28 279 SER A C 1
ATOM 2153 O O . SER A 1 279 ? 8.966 -15.252 -13.669 1.00 55.28 279 SER A O 1
ATOM 2155 N N . ALA A 1 280 ? 8.447 -13.243 -14.526 1.00 61.62 280 ALA A N 1
ATOM 2156 C CA . ALA A 1 280 ? 9.368 -13.325 -15.630 1.00 61.62 280 ALA A CA 1
ATOM 2157 C C . ALA A 1 280 ? 10.789 -13.263 -15.056 1.00 61.62 280 ALA A C 1
ATOM 2159 O O . ALA A 1 280 ? 11.258 -12.212 -14.626 1.00 61.62 280 ALA A O 1
ATOM 2160 N N . PHE A 1 281 ? 11.462 -14.414 -15.006 1.00 65.19 281 PHE A N 1
ATOM 2161 C CA . PHE A 1 281 ? 12.887 -14.499 -14.667 1.00 65.19 281 PHE A CA 1
ATOM 2162 C C . PHE A 1 281 ? 13.776 -13.961 -15.796 1.00 65.19 281 PHE A C 1
ATOM 2164 O O . PHE A 1 281 ? 14.956 -13.692 -15.586 1.00 65.19 281 PHE A O 1
ATOM 2171 N N . GLN A 1 282 ? 13.200 -13.808 -16.988 1.00 76.06 282 GLN A N 1
ATOM 2172 C CA . GLN A 1 282 ? 13.827 -13.253 -18.175 1.00 76.06 282 GLN A CA 1
ATOM 2173 C C . GLN A 1 282 ? 12.958 -12.121 -18.717 1.00 76.06 282 GLN A C 1
ATOM 2175 O O . GLN A 1 282 ? 11.732 -12.202 -18.706 1.00 76.06 282 GLN A O 1
ATOM 2180 N N . TRP A 1 283 ? 13.605 -11.075 -19.212 1.00 87.44 283 TRP A N 1
ATOM 2181 C CA . TRP A 1 283 ? 12.989 -9.931 -19.868 1.00 87.44 283 TRP A CA 1
ATOM 2182 C C . TRP A 1 283 ? 13.457 -9.912 -21.321 1.00 87.44 283 TRP A C 1
ATOM 2184 O O . TRP A 1 283 ? 14.301 -9.108 -21.712 1.00 87.44 283 TRP A O 1
ATOM 2194 N N . ALA A 1 284 ? 12.982 -10.886 -22.099 1.00 87.06 284 ALA A N 1
ATOM 2195 C CA . ALA A 1 284 ? 13.519 -11.187 -23.426 1.00 87.06 284 ALA A CA 1
ATOM 2196 C C . ALA A 1 284 ? 13.019 -10.239 -24.528 1.00 87.06 284 ALA A C 1
ATOM 2198 O O . ALA A 1 284 ? 13.516 -10.289 -25.646 1.00 87.06 284 ALA A O 1
ATOM 2199 N N . MET A 1 285 ? 12.052 -9.363 -24.241 1.00 87.94 285 MET A N 1
ATOM 2200 C CA . MET A 1 285 ? 11.553 -8.368 -25.194 1.00 87.94 285 MET A CA 1
ATOM 2201 C C . MET A 1 285 ? 10.991 -7.130 -24.492 1.00 87.94 285 MET A C 1
ATOM 2203 O O . MET A 1 285 ? 10.827 -7.116 -23.271 1.00 87.94 285 MET A O 1
ATOM 2207 N N . PHE A 1 286 ? 10.652 -6.089 -25.260 1.00 85.88 286 PHE A N 1
ATOM 2208 C CA . PHE A 1 286 ? 10.031 -4.881 -24.710 1.00 85.88 286 PHE A CA 1
ATOM 2209 C C . PHE A 1 286 ? 8.731 -5.213 -23.947 1.00 85.88 286 PHE A C 1
ATOM 2211 O O . PHE A 1 286 ? 7.812 -5.825 -24.498 1.00 85.88 286 PHE A O 1
ATOM 2218 N N . ARG A 1 287 ? 8.661 -4.782 -22.678 1.00 83.31 287 ARG A N 1
ATOM 2219 C CA . ARG A 1 287 ? 7.622 -5.132 -21.681 1.00 83.31 287 ARG A CA 1
ATOM 2220 C C . ARG A 1 287 ? 7.590 -6.617 -21.255 1.00 83.31 287 ARG A C 1
ATOM 2222 O O . ARG A 1 287 ? 6.582 -7.105 -20.748 1.00 83.31 287 ARG A O 1
ATOM 2229 N N . GLY A 1 288 ? 8.711 -7.309 -21.444 1.00 83.50 288 GLY A N 1
ATOM 2230 C CA . GLY A 1 288 ? 9.115 -8.562 -20.806 1.00 83.50 288 GLY A CA 1
ATOM 2231 C C . GLY A 1 288 ? 8.593 -9.857 -21.427 1.00 83.50 288 GLY A C 1
ATOM 2232 O O . GLY A 1 288 ? 9.302 -10.857 -21.379 1.00 83.50 288 GLY A O 1
ATOM 2233 N N . ASN A 1 289 ? 7.413 -9.864 -22.050 1.00 80.75 289 ASN A N 1
ATOM 2234 C CA . ASN A 1 289 ? 6.850 -11.040 -22.726 1.00 80.75 289 ASN A CA 1
ATOM 2235 C C . ASN A 1 289 ? 6.007 -10.650 -23.955 1.00 80.75 289 ASN A C 1
ATOM 2237 O O . ASN A 1 289 ? 5.768 -9.468 -24.208 1.00 80.75 289 ASN A O 1
ATOM 2241 N N . ALA A 1 290 ? 5.528 -11.649 -24.706 1.00 82.31 290 ALA A N 1
ATOM 2242 C CA . ALA A 1 290 ? 4.765 -11.437 -25.940 1.00 82.31 290 ALA A CA 1
ATOM 2243 C C . ALA A 1 290 ? 3.457 -10.651 -25.728 1.00 82.31 290 ALA A C 1
ATOM 2245 O O . ALA A 1 290 ? 3.058 -9.884 -26.602 1.00 82.31 290 ALA A O 1
ATOM 2246 N N . SER A 1 291 ? 2.819 -10.783 -24.557 1.00 80.50 291 SER A N 1
ATOM 2247 C CA . SER A 1 291 ? 1.624 -10.009 -24.188 1.00 80.50 291 SER A CA 1
ATOM 2248 C C . SER A 1 291 ? 1.937 -8.587 -23.716 1.00 80.50 291 SER A C 1
ATOM 2250 O O . SER A 1 291 ? 1.014 -7.814 -23.475 1.00 80.50 291 SER A O 1
ATOM 2252 N N . ARG A 1 292 ? 3.221 -8.223 -23.587 1.00 80.00 292 ARG A N 1
ATOM 2253 C CA . ARG A 1 292 ? 3.700 -6.925 -23.091 1.00 80.00 292 ARG A CA 1
ATOM 2254 C C . ARG A 1 292 ? 3.197 -6.576 -21.686 1.00 80.00 292 ARG A C 1
ATOM 2256 O O . ARG A 1 292 ? 3.005 -5.406 -21.351 1.00 80.00 292 ARG A O 1
ATOM 2263 N N . THR A 1 293 ? 2.983 -7.592 -20.863 1.00 78.81 293 THR A N 1
ATOM 2264 C CA . THR A 1 293 ? 2.425 -7.474 -19.507 1.00 78.81 293 THR A CA 1
ATOM 2265 C C . THR A 1 293 ? 3.183 -8.343 -18.510 1.00 78.81 293 THR A C 1
ATOM 2267 O O . THR A 1 293 ? 2.630 -8.760 -17.493 1.00 78.81 293 THR A O 1
ATOM 2270 N N . ALA A 1 294 ? 4.455 -8.638 -18.796 1.00 76.81 294 ALA A N 1
ATOM 2271 C CA . ALA A 1 294 ? 5.285 -9.418 -17.895 1.00 76.81 294 ALA A CA 1
ATOM 2272 C C . ALA A 1 294 ? 5.360 -8.756 -16.518 1.00 76.81 294 ALA A C 1
ATOM 2274 O O . ALA A 1 294 ? 5.502 -7.539 -16.388 1.00 76.81 294 ALA A O 1
ATOM 2275 N N . ARG A 1 295 ? 5.296 -9.590 -15.484 1.00 74.12 295 ARG A N 1
ATOM 2276 C CA . ARG A 1 295 ? 5.468 -9.188 -14.091 1.00 74.12 295 ARG A CA 1
ATOM 2277 C C . ARG A 1 295 ? 6.760 -9.815 -13.599 1.00 74.12 295 ARG A C 1
ATOM 2279 O O . ARG A 1 295 ? 6.966 -10.999 -13.828 1.00 74.12 295 ARG A O 1
ATOM 2286 N N . SER A 1 296 ? 7.627 -9.060 -12.942 1.00 73.00 296 SER A N 1
ATOM 2287 C CA . SER A 1 296 ? 8.753 -9.623 -12.190 1.00 73.00 296 SER A CA 1
ATOM 2288 C C . SER A 1 296 ? 8.350 -9.804 -10.732 1.00 73.00 296 SER A C 1
ATOM 2290 O O . SER A 1 296 ? 7.526 -9.040 -10.222 1.00 73.00 296 SER A O 1
ATOM 2292 N N . ASN A 1 297 ? 8.938 -10.785 -10.042 1.00 62.97 297 ASN A N 1
ATOM 2293 C CA . ASN A 1 297 ? 8.691 -10.898 -8.612 1.00 62.97 297 ASN A CA 1
ATOM 2294 C C . ASN A 1 297 ? 9.316 -9.714 -7.883 1.00 62.97 297 ASN A C 1
ATOM 2296 O O . ASN A 1 297 ? 10.428 -9.285 -8.215 1.00 62.97 297 ASN A O 1
ATOM 2300 N N . GLY A 1 298 ? 8.597 -9.223 -6.878 1.00 55.94 298 GLY A N 1
ATOM 2301 C CA . GLY A 1 298 ? 8.867 -7.960 -6.234 1.00 55.94 298 GLY A CA 1
ATOM 2302 C C . GLY A 1 298 ? 9.504 -7.988 -4.840 1.00 55.94 298 GLY A C 1
ATOM 2303 O O . GLY A 1 298 ? 9.437 -9.003 -4.170 1.00 55.94 298 GLY A O 1
ATOM 2304 N N . GLY A 1 299 ? 10.150 -6.904 -4.390 1.00 55.97 299 GLY A N 1
ATOM 2305 C CA . GLY A 1 299 ? 10.906 -6.802 -3.136 1.00 55.97 299 GLY A CA 1
ATOM 2306 C C . GLY A 1 299 ? 11.586 -5.446 -2.950 1.00 55.97 299 GLY A C 1
ATOM 2307 O O . GLY A 1 299 ? 11.313 -4.500 -3.692 1.00 55.97 299 GLY A O 1
ATOM 2308 N N . THR A 1 300 ? 12.358 -5.339 -1.871 1.00 53.91 300 THR A N 1
ATOM 2309 C CA . THR A 1 300 ? 12.658 -4.061 -1.221 1.00 53.91 300 THR A CA 1
ATOM 2310 C C . THR A 1 300 ? 13.482 -3.131 -2.117 1.00 53.91 300 THR A C 1
ATOM 2312 O O . THR A 1 300 ? 14.480 -3.581 -2.687 1.00 53.91 300 THR A O 1
ATOM 2315 N N . PRO A 1 301 ? 13.117 -1.838 -2.226 1.00 60.41 301 PRO A N 1
ATOM 2316 C CA . PRO A 1 301 ? 13.931 -0.850 -2.923 1.00 60.41 301 PRO A CA 1
ATOM 2317 C C . PRO A 1 301 ? 15.372 -0.886 -2.407 1.00 60.41 301 PRO A C 1
ATOM 2319 O O . PRO A 1 301 ? 15.621 -0.736 -1.210 1.00 60.41 301 PRO A O 1
ATOM 2322 N N . LEU A 1 302 ? 16.328 -1.114 -3.306 1.00 61.16 302 LEU A N 1
ATOM 2323 C CA . LEU A 1 302 ? 17.741 -1.102 -2.951 1.00 61.16 302 LEU A CA 1
ATOM 2324 C C . LEU A 1 302 ? 18.238 0.345 -2.959 1.00 61.16 302 LEU A C 1
ATOM 2326 O O . LEU A 1 302 ? 18.179 1.024 -3.982 1.00 61.16 302 LEU A O 1
ATOM 2330 N N . LEU A 1 303 ? 18.764 0.806 -1.823 1.00 60.00 303 LEU A N 1
ATOM 2331 C CA . LEU A 1 303 ? 19.359 2.145 -1.712 1.00 60.00 303 LEU A CA 1
ATOM 2332 C C . LEU A 1 303 ? 20.705 2.247 -2.450 1.00 60.00 303 LEU A C 1
ATOM 2334 O O . LEU A 1 303 ? 21.089 3.325 -2.894 1.00 60.00 303 LEU A O 1
ATOM 2338 N N . ASN A 1 304 ? 21.383 1.114 -2.657 1.00 67.62 304 ASN A N 1
ATOM 2339 C CA . ASN A 1 304 ? 22.683 1.051 -3.318 1.00 67.62 304 ASN A CA 1
ATOM 2340 C C . ASN A 1 304 ? 22.588 0.343 -4.673 1.00 67.62 304 ASN A C 1
ATOM 2342 O O . ASN A 1 304 ? 22.018 -0.744 -4.789 1.00 67.62 304 ASN A O 1
ATOM 2346 N N . SER A 1 305 ? 23.198 0.939 -5.699 1.00 72.88 305 SER A N 1
ATOM 2347 C CA . SER A 1 305 ? 23.356 0.297 -7.006 1.00 72.88 305 SER A CA 1
ATOM 2348 C C . SER A 1 305 ? 24.347 -0.861 -6.901 1.00 72.88 305 SER A C 1
ATOM 2350 O O . SER A 1 305 ? 25.446 -0.686 -6.383 1.00 72.88 305 SER A O 1
ATOM 2352 N N . ARG A 1 306 ? 23.985 -2.040 -7.423 1.00 77.50 306 ARG A N 1
ATOM 2353 C CA . ARG A 1 306 ? 24.894 -3.202 -7.455 1.00 77.50 306 ARG A CA 1
ATOM 2354 C C . ARG A 1 306 ? 26.085 -2.980 -8.385 1.00 77.50 306 ARG A C 1
ATOM 2356 O O . ARG A 1 306 ? 27.195 -3.383 -8.066 1.00 77.50 306 ARG A O 1
ATOM 2363 N N . TRP A 1 307 ? 25.829 -2.359 -9.527 1.00 87.94 307 TRP A N 1
ATOM 2364 C CA . TRP A 1 307 ? 26.813 -1.888 -10.493 1.00 87.94 307 TRP A CA 1
ATOM 2365 C C . TRP A 1 307 ? 26.141 -0.838 -11.386 1.00 87.94 307 TRP A C 1
ATOM 2367 O O . TRP A 1 307 ? 24.912 -0.722 -11.402 1.00 87.94 307 TRP A O 1
ATOM 2377 N N . ARG A 1 308 ? 26.945 -0.050 -12.102 1.00 84.44 308 ARG A N 1
ATOM 2378 C CA . ARG A 1 308 ? 26.494 0.918 -13.110 1.00 84.44 308 ARG A CA 1
ATOM 2379 C C . ARG A 1 308 ? 27.406 0.827 -14.324 1.00 84.44 308 ARG A C 1
ATOM 2381 O O . ARG A 1 308 ? 28.594 0.547 -14.172 1.00 84.44 308 ARG A O 1
ATOM 2388 N N . LEU A 1 309 ? 26.846 1.074 -15.503 1.00 82.69 309 LEU A N 1
ATOM 2389 C CA . LEU A 1 309 ? 27.600 1.171 -16.745 1.00 82.69 309 LEU A CA 1
ATOM 2390 C C . LEU A 1 309 ? 27.289 2.517 -17.415 1.00 82.69 309 LEU A C 1
ATOM 2392 O O . LEU A 1 309 ? 26.117 2.892 -17.455 1.00 82.69 309 LEU A O 1
ATOM 2396 N N . PRO A 1 310 ? 28.295 3.227 -17.950 1.00 82.31 310 PRO A N 1
ATOM 2397 C CA . PRO A 1 310 ? 28.060 4.402 -18.779 1.00 82.31 310 PRO A CA 1
ATOM 2398 C C . PRO A 1 310 ? 27.230 4.063 -20.023 1.00 82.31 310 PRO A C 1
ATOM 2400 O O . PRO A 1 310 ? 27.458 3.041 -20.674 1.00 82.31 310 PRO A O 1
ATOM 2403 N N . THR A 1 311 ? 26.299 4.947 -20.387 1.00 82.06 311 THR A N 1
ATOM 2404 C CA . THR A 1 311 ? 25.483 4.819 -21.609 1.00 82.06 311 THR A CA 1
ATOM 2405 C C . THR A 1 311 ? 26.326 4.953 -22.883 1.00 82.06 311 THR A C 1
ATOM 2407 O O . THR A 1 311 ? 25.985 4.375 -23.912 1.00 82.06 311 THR A O 1
ATOM 2410 N N . ALA A 1 312 ? 27.442 5.687 -22.821 1.00 82.50 312 ALA A N 1
ATOM 2411 C CA . ALA A 1 312 ? 28.403 5.855 -23.909 1.00 82.50 312 ALA A CA 1
ATOM 2412 C C . ALA A 1 312 ? 29.824 5.520 -23.430 1.00 82.50 312 ALA A C 1
ATOM 2414 O O . ALA A 1 312 ? 30.165 5.755 -22.277 1.00 82.50 312 ALA A O 1
ATOM 2415 N N . ASN A 1 313 ? 30.657 4.972 -24.321 1.00 77.12 313 ASN A N 1
ATOM 2416 C CA . ASN A 1 313 ? 32.045 4.624 -23.989 1.00 77.12 313 ASN A CA 1
ATOM 2417 C C . ASN A 1 313 ? 33.000 5.833 -24.051 1.00 77.12 313 ASN A C 1
ATOM 2419 O O . ASN A 1 313 ? 34.048 5.790 -23.414 1.00 77.12 313 ASN A O 1
ATOM 2423 N N . ASP A 1 314 ? 32.682 6.868 -24.840 1.00 80.31 314 ASP A N 1
ATOM 2424 C CA . ASP A 1 314 ? 33.514 8.071 -24.974 1.00 80.31 314 ASP A CA 1
ATOM 2425 C C . ASP A 1 314 ? 33.148 9.102 -23.884 1.00 80.31 314 ASP A C 1
ATOM 2427 O O . ASP A 1 314 ? 31.991 9.538 -23.825 1.00 80.31 314 ASP A O 1
ATOM 2431 N N . PRO A 1 315 ? 34.107 9.548 -23.049 1.00 81.88 315 PRO A N 1
ATOM 2432 C CA . PRO A 1 315 ? 33.877 10.599 -22.058 1.00 81.88 315 PRO A CA 1
ATOM 2433 C C . PRO A 1 315 ? 33.373 11.935 -22.631 1.00 81.88 315 PRO A C 1
ATOM 2435 O O . PRO A 1 315 ? 32.827 12.752 -21.883 1.00 81.88 315 PRO A O 1
ATOM 2438 N N . ALA A 1 316 ? 33.609 12.232 -23.913 1.00 83.25 316 ALA A N 1
ATOM 2439 C CA . ALA A 1 316 ? 33.052 13.410 -24.580 1.00 83.25 316 ALA A CA 1
ATOM 2440 C C . ALA A 1 316 ? 31.550 13.242 -24.854 1.00 83.25 316 ALA A C 1
ATOM 2442 O O . ALA A 1 316 ? 30.768 14.125 -24.501 1.00 83.25 316 ALA A O 1
ATOM 2443 N N . ASP A 1 317 ? 31.141 12.090 -25.388 1.00 84.50 317 ASP A N 1
ATOM 2444 C CA . ASP A 1 317 ? 29.728 11.770 -25.612 1.00 84.50 317 ASP A CA 1
ATOM 2445 C C . ASP A 1 317 ? 28.953 11.723 -24.289 1.00 84.50 317 ASP A C 1
ATOM 2447 O O . ASP A 1 317 ? 27.845 12.244 -24.201 1.00 84.50 317 ASP A O 1
ATOM 2451 N N . GLU A 1 318 ? 29.539 11.159 -23.230 1.00 85.06 318 GLU A N 1
ATOM 2452 C CA . GLU A 1 318 ? 28.908 11.106 -21.906 1.00 85.06 318 GLU A CA 1
ATOM 2453 C C . GLU A 1 318 ? 28.673 12.502 -21.305 1.00 85.06 318 GLU A C 1
ATOM 2455 O O . GLU A 1 318 ? 27.686 12.721 -20.601 1.00 85.06 318 GLU A O 1
ATOM 2460 N N . ARG A 1 319 ? 29.562 13.465 -21.575 1.00 85.75 319 ARG A N 1
ATOM 2461 C CA . ARG A 1 319 ? 29.348 14.866 -21.178 1.00 85.75 319 ARG A CA 1
ATOM 2462 C C . ARG A 1 319 ? 28.175 15.479 -21.934 1.00 85.75 319 ARG A C 1
ATOM 2464 O O . ARG A 1 319 ? 27.304 16.063 -21.302 1.00 85.75 319 ARG A O 1
ATOM 2471 N N . VAL A 1 320 ? 28.107 15.274 -23.248 1.00 87.31 320 VAL A N 1
ATOM 2472 C CA . VAL A 1 320 ? 27.005 15.785 -24.078 1.00 87.31 320 VAL A CA 1
ATOM 2473 C C . VAL A 1 320 ? 25.666 15.159 -23.681 1.00 87.31 320 VAL A C 1
ATOM 2475 O O . VAL A 1 320 ? 24.671 15.868 -23.584 1.00 87.31 320 VAL A O 1
ATOM 2478 N N . LEU A 1 321 ? 25.628 13.854 -23.398 1.00 89.19 321 LEU A N 1
ATOM 2479 C CA . LEU A 1 321 ? 24.420 13.179 -22.913 1.00 89.19 321 LEU A CA 1
ATOM 2480 C C . LEU A 1 321 ? 23.943 13.747 -21.571 1.00 89.19 321 LEU A C 1
ATOM 2482 O O . LEU A 1 321 ? 22.742 13.916 -21.376 1.00 89.19 321 LEU A O 1
ATOM 2486 N N . ARG A 1 322 ? 24.868 14.066 -20.657 1.00 88.81 322 ARG A N 1
ATOM 2487 C CA . ARG A 1 322 ? 24.524 14.737 -19.396 1.00 88.81 322 ARG A CA 1
ATOM 2488 C C . ARG A 1 322 ? 23.951 16.129 -19.632 1.00 88.81 322 ARG A C 1
ATOM 2490 O O . ARG A 1 322 ? 22.912 16.437 -19.069 1.00 88.81 322 ARG A O 1
ATOM 2497 N N . GLU A 1 323 ? 24.565 16.920 -20.509 1.00 89.25 323 GLU A N 1
ATOM 2498 C CA . GLU A 1 323 ? 24.055 18.250 -20.868 1.00 89.25 323 GLU A CA 1
ATOM 2499 C C . GLU A 1 323 ? 22.633 18.185 -21.449 1.00 89.25 323 GLU A C 1
ATOM 2501 O O . GLU A 1 323 ? 21.772 18.943 -21.014 1.00 89.25 323 GLU A O 1
ATOM 2506 N N . ILE A 1 324 ? 22.356 17.247 -22.366 1.00 87.69 324 ILE A N 1
ATOM 2507 C CA . ILE A 1 324 ? 21.007 17.054 -22.933 1.00 87.69 324 ILE A CA 1
ATOM 2508 C C . ILE A 1 324 ? 19.997 16.694 -21.831 1.00 87.69 324 ILE A C 1
ATOM 2510 O O . ILE A 1 324 ? 18.909 17.264 -21.772 1.00 87.69 324 ILE A O 1
ATOM 2514 N N . ALA A 1 325 ? 20.351 15.761 -20.942 1.00 86.31 325 ALA A N 1
ATOM 2515 C CA . ALA A 1 325 ? 19.478 15.354 -19.843 1.00 86.31 325 ALA A CA 1
ATOM 2516 C C . ALA A 1 325 ? 19.206 16.503 -18.851 1.00 86.31 325 ALA A C 1
ATOM 2518 O O . ALA A 1 325 ? 18.081 16.647 -18.359 1.00 86.31 325 ALA A O 1
ATOM 2519 N N . ASP A 1 326 ? 20.216 17.332 -18.578 1.00 87.88 326 ASP A N 1
ATOM 2520 C CA . ASP A 1 326 ? 20.090 18.523 -17.738 1.00 87.88 326 ASP A CA 1
ATOM 2521 C C . ASP A 1 326 ? 19.179 19.569 -18.394 1.00 87.88 326 ASP A C 1
ATOM 2523 O O . ASP A 1 326 ? 18.368 20.189 -17.707 1.00 87.88 326 ASP A O 1
ATOM 2527 N N . ASP A 1 327 ? 19.274 19.755 -19.711 1.00 86.44 327 ASP A N 1
ATOM 2528 C CA . ASP A 1 327 ? 18.433 20.696 -20.455 1.00 86.44 327 ASP A CA 1
ATOM 2529 C C . ASP A 1 327 ? 16.960 20.256 -20.462 1.00 86.44 327 ASP A C 1
ATOM 2531 O O . ASP A 1 327 ? 16.098 21.058 -20.101 1.00 86.44 327 ASP A O 1
ATOM 2535 N N . TYR A 1 328 ? 16.665 18.972 -20.700 1.00 82.56 328 TYR A N 1
ATOM 2536 C CA . TYR A 1 328 ? 15.308 18.431 -20.514 1.00 82.56 328 TYR A CA 1
ATOM 2537 C C . TYR A 1 328 ? 14.777 18.673 -19.099 1.00 82.56 328 TYR A C 1
ATOM 2539 O O . TYR A 1 328 ? 13.640 19.111 -18.925 1.00 82.56 328 TYR A O 1
ATOM 2547 N N . THR A 1 329 ? 15.616 18.468 -18.082 1.00 79.00 329 THR A N 1
ATOM 2548 C CA . THR A 1 329 ? 15.222 18.693 -16.685 1.00 79.00 329 THR A CA 1
ATOM 2549 C C . THR A 1 329 ? 14.890 20.165 -16.418 1.00 79.00 329 THR A C 1
ATOM 2551 O O . THR A 1 329 ? 13.886 20.454 -15.765 1.00 79.00 329 THR A O 1
ATOM 2554 N N . LYS A 1 330 ? 15.689 21.108 -16.940 1.00 83.12 330 LYS A N 1
ATOM 2555 C CA . LYS A 1 330 ? 15.428 22.557 -16.821 1.00 83.12 330 LYS A CA 1
ATOM 2556 C C . LY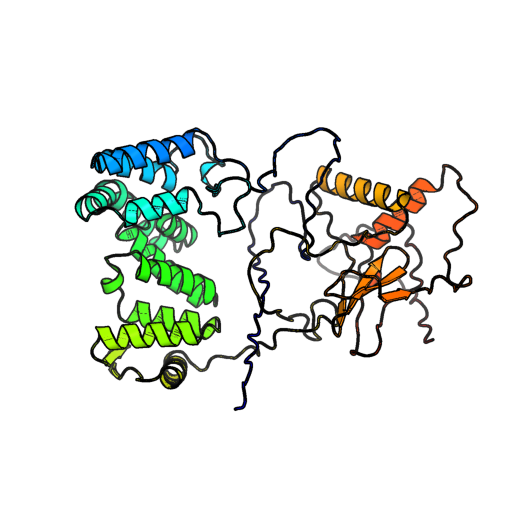S A 1 330 ? 14.145 22.976 -17.538 1.00 83.12 330 LYS A C 1
ATOM 2558 O O . LYS A 1 330 ? 13.459 23.877 -17.067 1.00 83.12 330 LYS A O 1
ATOM 2563 N N . GLU A 1 331 ? 13.822 22.326 -18.652 1.00 84.69 331 GLU A N 1
ATOM 2564 C CA . GLU A 1 331 ? 12.602 22.565 -19.432 1.00 84.69 331 GLU A CA 1
ATOM 2565 C C . GLU A 1 331 ? 11.356 21.886 -18.836 1.00 84.69 331 GLU A C 1
ATOM 2567 O O . GLU A 1 331 ? 10.250 22.068 -19.344 1.00 84.69 331 GLU A O 1
ATOM 2572 N N . GLY A 1 332 ? 11.503 21.114 -17.753 1.00 79.88 332 GLY A N 1
ATOM 2573 C CA . GLY A 1 332 ? 10.402 20.360 -17.148 1.00 79.88 332 GLY A CA 1
ATOM 2574 C C . GLY A 1 332 ? 9.970 19.142 -17.972 1.00 79.88 332 GLY A C 1
ATOM 2575 O O . GLY A 1 332 ? 8.867 18.631 -17.783 1.00 79.88 332 GLY A O 1
ATOM 2576 N N . VAL A 1 333 ? 10.825 18.667 -18.880 1.00 80.25 333 VAL A N 1
ATOM 2577 C CA . VAL A 1 333 ? 10.613 17.469 -19.696 1.00 80.25 333 VAL A CA 1
ATOM 2578 C C . VAL A 1 333 ? 11.325 16.284 -19.044 1.00 80.25 333 VAL A C 1
ATOM 2580 O O . VAL A 1 333 ? 12.501 16.347 -18.690 1.00 80.25 333 VAL A O 1
ATOM 2583 N N . ALA A 1 334 ? 10.624 15.160 -18.886 1.00 78.88 334 ALA A N 1
ATOM 2584 C CA . ALA A 1 334 ? 11.234 13.953 -18.341 1.00 78.88 334 ALA A CA 1
ATOM 2585 C C . ALA A 1 334 ? 12.275 13.380 -19.322 1.00 78.88 334 ALA A C 1
ATOM 2587 O O . ALA A 1 334 ? 11.938 12.979 -20.436 1.00 78.88 334 ALA A O 1
ATOM 2588 N N . ALA A 1 335 ? 13.533 13.273 -18.887 1.00 82.31 335 ALA A N 1
ATOM 2589 C CA . ALA A 1 335 ? 14.634 12.718 -19.678 1.00 82.31 335 ALA A CA 1
ATOM 2590 C C . ALA A 1 335 ? 14.617 11.174 -19.727 1.00 82.31 335 ALA A C 1
ATOM 2592 O O . ALA A 1 335 ? 15.577 10.513 -19.323 1.00 82.31 335 ALA A O 1
ATOM 2593 N N . ILE A 1 336 ? 13.518 10.585 -20.204 1.00 81.94 336 ILE A N 1
ATOM 2594 C CA . ILE A 1 336 ? 13.309 9.130 -20.273 1.00 81.94 336 ILE A CA 1
ATOM 2595 C C . ILE A 1 336 ? 14.078 8.535 -21.457 1.00 81.94 336 ILE A C 1
ATOM 2597 O O . ILE A 1 336 ? 13.702 8.805 -22.598 1.00 81.94 336 ILE A O 1
ATOM 2601 N N . PRO A 1 337 ? 15.099 7.688 -21.248 1.00 86.69 337 PRO A N 1
ATOM 2602 C CA . PRO A 1 337 ? 15.756 7.044 -22.372 1.00 86.69 337 PRO A CA 1
ATOM 2603 C C . PRO A 1 337 ? 14.807 6.057 -23.067 1.00 86.69 337 PRO A C 1
ATOM 2605 O O . PRO A 1 337 ? 14.097 5.272 -22.436 1.00 86.69 337 PRO A O 1
ATOM 2608 N N . SER A 1 338 ? 14.855 6.056 -24.393 1.00 88.12 338 SER A N 1
ATOM 2609 C CA . SER A 1 338 ? 14.178 5.093 -25.266 1.00 88.12 338 SER A CA 1
ATOM 2610 C C . SER A 1 338 ? 14.901 3.737 -25.340 1.00 88.12 338 SER A C 1
ATOM 2612 O O . SER A 1 338 ? 14.359 2.771 -25.874 1.00 88.12 338 SER A O 1
ATOM 2614 N N . LEU A 1 339 ? 16.104 3.641 -24.760 1.00 88.75 339 LEU A N 1
ATOM 2615 C CA . LEU A 1 339 ? 16.931 2.436 -24.703 1.00 88.75 339 LEU A CA 1
ATOM 2616 C C . LEU A 1 339 ? 16.364 1.429 -23.692 1.00 88.75 339 LEU A C 1
ATOM 2618 O O . LEU A 1 339 ? 16.371 1.672 -22.485 1.00 88.75 339 LEU A O 1
ATOM 2622 N N . GLN A 1 340 ? 15.893 0.282 -24.179 1.00 89.50 340 GLN A N 1
ATOM 2623 C CA . GLN A 1 340 ? 15.250 -0.747 -23.364 1.00 89.50 340 GLN A CA 1
ATOM 2624 C C . GLN A 1 340 ? 16.184 -1.956 -23.209 1.00 89.50 340 GLN A C 1
ATOM 2626 O O . GLN A 1 340 ? 16.419 -2.674 -24.186 1.00 89.50 340 GLN A O 1
ATOM 2631 N N . PRO A 1 341 ? 16.737 -2.210 -22.008 1.00 90.12 341 PRO A N 1
ATOM 2632 C CA . PRO A 1 341 ? 17.603 -3.359 -21.800 1.00 90.12 341 PRO A CA 1
ATOM 2633 C C . PRO A 1 341 ? 16.810 -4.671 -21.854 1.00 90.12 341 PRO A C 1
ATOM 2635 O O . PRO A 1 341 ? 15.644 -4.729 -21.457 1.00 90.12 341 PRO A O 1
ATOM 2638 N N . LEU A 1 342 ? 17.467 -5.745 -22.292 1.00 90.25 342 LEU A N 1
ATOM 2639 C CA . LEU A 1 342 ? 16.953 -7.111 -22.170 1.00 90.25 342 LEU A CA 1
ATOM 2640 C C . LEU A 1 342 ? 17.713 -7.870 -21.100 1.00 90.25 342 LEU A C 1
ATOM 2642 O O . LEU A 1 342 ? 18.910 -7.662 -20.921 1.00 90.25 342 LEU A O 1
ATOM 2646 N N . VAL A 1 343 ? 17.035 -8.801 -20.438 1.00 89.88 343 VAL A N 1
ATOM 2647 C CA . VAL A 1 343 ? 17.668 -9.728 -19.496 1.00 89.88 343 VAL A CA 1
ATOM 2648 C C . VAL A 1 343 ? 17.377 -11.145 -19.953 1.00 89.88 343 VAL A C 1
ATOM 2650 O O . VAL A 1 343 ? 16.237 -11.598 -19.888 1.00 89.88 343 VAL A O 1
ATOM 2653 N N . VAL A 1 344 ? 18.403 -11.846 -20.421 1.00 87.50 344 VAL A N 1
ATOM 2654 C CA . VAL A 1 344 ? 18.285 -13.197 -20.973 1.00 87.50 344 VAL A CA 1
ATOM 2655 C C . VAL A 1 344 ? 19.370 -14.058 -20.350 1.00 87.50 344 VAL A C 1
ATOM 2657 O O . VAL A 1 344 ? 20.545 -13.714 -20.414 1.00 87.50 344 VAL A O 1
ATOM 2660 N N . ASP A 1 345 ? 18.957 -15.139 -19.691 1.00 84.12 345 ASP A N 1
ATOM 2661 C CA . ASP A 1 345 ? 19.844 -16.128 -19.062 1.00 84.12 345 ASP A CA 1
ATOM 2662 C C . ASP A 1 345 ? 21.009 -15.533 -18.238 1.00 84.12 345 ASP A C 1
ATOM 2664 O O . ASP A 1 345 ? 22.178 -15.873 -18.393 1.00 84.12 345 ASP A O 1
ATOM 2668 N N . GLY A 1 346 ? 20.703 -14.557 -17.376 1.00 85.25 346 GLY A N 1
ATOM 2669 C CA . GLY A 1 346 ? 21.711 -13.913 -16.525 1.00 85.25 346 GLY A CA 1
ATOM 2670 C C . GLY A 1 346 ? 22.635 -12.920 -17.240 1.00 85.25 346 GLY A C 1
ATOM 2671 O O . GLY A 1 346 ? 23.548 -12.396 -16.604 1.00 85.25 346 GLY A O 1
ATOM 2672 N N . THR A 1 347 ? 22.377 -12.600 -18.510 1.00 89.62 347 THR A N 1
ATOM 2673 C CA . THR A 1 347 ? 23.055 -11.537 -19.264 1.00 89.62 347 THR A CA 1
ATOM 2674 C C . THR A 1 347 ? 22.103 -10.369 -19.515 1.00 89.62 347 THR A C 1
ATOM 2676 O O . THR A 1 347 ? 20.974 -10.555 -19.968 1.00 89.62 347 THR A O 1
ATOM 2679 N N . VAL A 1 348 ? 22.558 -9.149 -19.233 1.00 91.31 348 VAL A N 1
ATOM 2680 C CA . VAL A 1 348 ? 21.859 -7.906 -19.571 1.00 91.31 348 VAL A CA 1
ATOM 2681 C C . VAL A 1 348 ? 22.377 -7.399 -20.905 1.00 91.31 348 VAL A C 1
ATOM 2683 O O . VAL A 1 348 ? 23.552 -7.060 -21.009 1.00 91.31 348 VAL A O 1
ATOM 2686 N N . LEU A 1 349 ? 21.512 -7.320 -21.910 1.00 90.69 349 LEU A N 1
ATOM 2687 C CA . LEU A 1 349 ? 21.809 -6.705 -23.199 1.00 90.69 349 LEU A CA 1
ATOM 2688 C C . LEU A 1 349 ? 21.343 -5.251 -23.183 1.00 90.69 349 LEU A C 1
ATOM 2690 O O . LEU A 1 349 ? 20.183 -4.974 -22.886 1.00 90.69 349 LEU A O 1
ATOM 2694 N N . MET A 1 350 ? 22.234 -4.324 -23.514 1.00 89.25 350 MET A N 1
ATOM 2695 C CA . MET A 1 350 ? 21.982 -2.886 -23.484 1.00 89.25 350 MET A CA 1
ATOM 2696 C C . MET A 1 350 ? 22.456 -2.238 -24.778 1.00 89.25 350 MET A C 1
ATOM 2698 O O . MET A 1 350 ? 23.607 -2.409 -25.186 1.00 89.25 350 MET A O 1
ATOM 2702 N N . ARG A 1 351 ? 21.579 -1.452 -25.404 1.00 87.19 351 ARG A N 1
ATOM 2703 C CA . ARG A 1 351 ? 21.976 -0.547 -26.483 1.00 87.19 351 ARG A CA 1
ATOM 2704 C C . ARG A 1 351 ? 22.694 0.660 -25.880 1.00 87.19 351 ARG A C 1
ATOM 2706 O O . ARG A 1 351 ? 22.270 1.217 -24.876 1.00 87.19 351 ARG A O 1
ATOM 2713 N N . SER A 1 352 ? 23.777 1.049 -26.528 1.00 84.69 352 SER A N 1
ATOM 2714 C CA . SER A 1 352 ? 24.449 2.345 -26.423 1.00 84.69 352 SER A CA 1
ATOM 2715 C C . SER A 1 352 ? 24.242 3.090 -27.747 1.00 84.69 352 SER A C 1
ATOM 2717 O O . SER A 1 352 ? 23.800 2.458 -28.710 1.00 84.69 352 SER A O 1
ATOM 2719 N N . PRO A 1 353 ? 24.596 4.382 -27.877 1.00 83.62 353 PRO A N 1
ATOM 2720 C CA . PRO A 1 353 ? 24.386 5.127 -29.123 1.00 83.62 353 PRO A CA 1
ATOM 2721 C C . PRO A 1 353 ? 25.018 4.515 -30.384 1.00 83.62 353 PRO A C 1
ATOM 2723 O O . PRO A 1 353 ? 24.633 4.887 -31.486 1.00 83.62 353 PRO A O 1
ATOM 2726 N N . ARG A 1 354 ? 25.997 3.608 -30.238 1.00 78.06 354 ARG A N 1
ATOM 2727 C CA . ARG A 1 354 ? 26.727 2.991 -31.364 1.00 78.06 354 ARG A CA 1
ATOM 2728 C C . ARG A 1 354 ? 26.952 1.487 -31.255 1.00 78.06 354 ARG A C 1
ATOM 2730 O O . ARG A 1 354 ? 27.541 0.898 -32.152 1.00 78.06 354 ARG A O 1
ATOM 2737 N N . ARG A 1 355 ? 26.602 0.873 -30.127 1.00 82.75 355 ARG A N 1
ATOM 2738 C CA . ARG A 1 355 ? 26.938 -0.528 -29.840 1.00 82.75 355 ARG A CA 1
ATOM 2739 C C . ARG A 1 355 ? 25.828 -1.207 -29.072 1.00 82.75 355 ARG A C 1
ATOM 2741 O O . ARG A 1 355 ? 25.150 -0.571 -28.268 1.00 82.75 355 ARG A O 1
ATOM 2748 N N . LEU A 1 356 ? 25.725 -2.510 -29.237 1.00 87.69 356 LEU A N 1
ATOM 2749 C CA . LEU A 1 356 ? 25.048 -3.398 -28.314 1.00 87.69 356 LEU A CA 1
ATOM 2750 C C . LEU A 1 356 ? 26.089 -4.015 -27.377 1.00 87.69 356 LEU A C 1
ATOM 2752 O O . LEU A 1 356 ? 27.114 -4.524 -27.817 1.00 87.69 356 LEU A O 1
ATOM 2756 N N . ILE A 1 357 ? 25.842 -3.951 -26.078 1.00 89.50 357 ILE A N 1
ATOM 2757 C CA . ILE A 1 357 ? 26.738 -4.470 -25.048 1.00 89.50 357 ILE A CA 1
ATOM 2758 C C . ILE A 1 357 ? 25.974 -5.527 -24.268 1.00 89.50 357 ILE A C 1
ATOM 2760 O O . ILE A 1 357 ? 24.839 -5.279 -23.866 1.00 89.50 357 ILE A O 1
ATOM 2764 N N . GLY A 1 358 ? 26.584 -6.682 -24.012 1.00 90.75 358 GLY A N 1
ATOM 2765 C CA . GLY A 1 358 ? 26.071 -7.605 -23.007 1.00 90.75 358 GLY A CA 1
ATOM 2766 C C . GLY A 1 358 ? 26.954 -7.660 -21.778 1.00 90.75 358 GLY A C 1
ATOM 2767 O O . GLY A 1 358 ? 28.187 -7.656 -21.846 1.00 90.75 358 GLY A O 1
ATOM 2768 N N . VAL A 1 359 ? 26.288 -7.697 -20.637 1.00 90.94 359 VAL A N 1
ATOM 2769 C CA . VAL A 1 359 ? 26.878 -7.565 -19.313 1.00 90.94 359 VAL A CA 1
ATOM 2770 C C . VAL A 1 359 ? 26.387 -8.706 -18.440 1.00 90.94 359 VAL A C 1
ATOM 2772 O O . VAL A 1 359 ? 25.197 -9.005 -18.420 1.00 90.94 359 VAL A O 1
ATOM 2775 N N . ASP A 1 360 ? 27.284 -9.334 -17.690 1.00 90.44 360 ASP A N 1
ATOM 2776 C CA . ASP A 1 360 ? 26.894 -10.315 -16.683 1.00 90.44 360 ASP A CA 1
ATOM 2777 C C . ASP A 1 360 ? 26.041 -9.638 -15.596 1.00 90.44 360 ASP A C 1
ATOM 2779 O O . ASP A 1 360 ? 26.474 -8.685 -14.939 1.00 90.44 360 ASP A O 1
ATOM 2783 N N . PHE A 1 361 ? 24.825 -10.143 -15.385 1.00 87.31 361 PHE A N 1
ATOM 2784 C CA . PHE A 1 361 ? 23.836 -9.536 -14.492 1.00 87.31 361 PHE A CA 1
ATOM 2785 C C . PHE A 1 361 ? 24.336 -9.425 -13.046 1.00 87.31 361 PHE A C 1
ATOM 2787 O O . PHE A 1 361 ? 23.980 -8.494 -12.320 1.00 87.31 361 PHE A O 1
ATOM 2794 N N . ARG A 1 362 ? 25.155 -10.377 -12.582 1.00 87.50 362 ARG A N 1
ATOM 2795 C CA . ARG A 1 362 ? 25.584 -10.427 -11.178 1.00 87.50 362 ARG A CA 1
ATOM 2796 C C . ARG A 1 362 ? 26.721 -9.463 -10.888 1.00 87.50 362 ARG A C 1
ATOM 2798 O O . ARG A 1 362 ? 26.723 -8.871 -9.807 1.00 87.50 362 ARG A O 1
ATOM 2805 N N . THR A 1 363 ? 27.667 -9.353 -11.812 1.00 87.50 363 THR A N 1
ATOM 2806 C CA . THR A 1 363 ? 28.957 -8.684 -11.614 1.00 87.50 363 THR A CA 1
ATOM 2807 C C . THR A 1 363 ? 29.052 -7.325 -12.294 1.00 87.50 363 THR A C 1
ATOM 2809 O O . THR A 1 363 ? 29.905 -6.533 -11.904 1.00 87.50 363 THR A O 1
ATOM 2812 N N . GLY A 1 364 ? 28.223 -7.050 -13.304 1.00 87.56 364 GLY A N 1
ATOM 2813 C CA . GLY A 1 364 ? 28.330 -5.830 -14.106 1.00 87.56 364 GLY A CA 1
ATOM 2814 C C . GLY A 1 364 ? 29.498 -5.847 -15.097 1.00 87.56 364 GLY A C 1
ATOM 2815 O O . GLY A 1 364 ? 29.787 -4.830 -15.725 1.00 87.56 364 GLY A O 1
ATOM 2816 N N . LYS A 1 365 ? 30.192 -6.983 -15.257 1.00 88.94 365 LYS A N 1
ATOM 2817 C CA . LYS A 1 365 ? 31.295 -7.114 -16.215 1.00 88.94 365 LYS A CA 1
ATOM 2818 C C . LYS A 1 365 ? 30.757 -7.291 -17.630 1.00 88.94 365 LYS A C 1
ATOM 2820 O O . LYS A 1 365 ? 29.861 -8.098 -17.860 1.00 88.94 365 LYS A O 1
ATOM 2825 N N . ARG A 1 366 ? 31.339 -6.567 -18.587 1.00 89.00 366 ARG A N 1
ATOM 2826 C CA . ARG A 1 366 ? 31.054 -6.736 -20.017 1.00 89.00 366 ARG A CA 1
ATOM 2827 C C . ARG A 1 366 ? 31.526 -8.119 -20.473 1.00 89.00 366 ARG A C 1
ATOM 2829 O O . ARG A 1 366 ? 32.702 -8.434 -20.308 1.00 89.00 366 ARG A O 1
ATOM 2836 N N . VAL A 1 367 ? 30.614 -8.924 -21.016 1.00 90.25 367 VAL A N 1
ATOM 2837 C CA . VAL A 1 367 ? 30.885 -10.295 -21.492 1.00 90.25 367 VAL A CA 1
ATOM 2838 C C . VAL A 1 367 ? 30.913 -10.395 -23.014 1.00 90.25 367 VAL A C 1
ATOM 2840 O O . VAL A 1 367 ? 31.614 -11.249 -23.545 1.00 90.25 367 VAL A O 1
ATOM 2843 N N . TRP A 1 368 ? 30.205 -9.508 -23.719 1.00 85.69 368 TRP A N 1
ATOM 2844 C CA . TRP A 1 368 ? 30.291 -9.386 -25.176 1.00 85.69 368 TRP A CA 1
ATOM 2845 C C . TRP A 1 368 ? 29.924 -7.967 -25.636 1.00 85.69 368 TRP A C 1
ATOM 2847 O O . TRP A 1 368 ? 29.299 -7.202 -24.891 1.00 85.69 368 TRP A O 1
ATOM 2857 N N . GLU A 1 369 ? 30.313 -7.610 -26.859 1.00 87.75 369 GLU A N 1
ATOM 2858 C CA . GLU A 1 369 ? 29.904 -6.370 -27.518 1.00 87.75 369 GLU A CA 1
ATOM 2859 C C . GLU A 1 369 ? 29.749 -6.558 -29.028 1.00 87.75 369 GLU A C 1
ATOM 2861 O O . GLU A 1 369 ? 30.431 -7.380 -29.640 1.00 87.75 369 GLU A O 1
ATOM 2866 N N . TRP A 1 370 ? 28.855 -5.768 -29.612 1.00 82.75 370 TRP A N 1
ATOM 2867 C CA . TRP A 1 370 ? 28.594 -5.701 -31.038 1.00 82.75 370 TRP A CA 1
ATOM 2868 C C . TRP A 1 370 ? 28.500 -4.228 -31.490 1.00 82.75 370 TRP A C 1
ATOM 2870 O O . TRP A 1 370 ? 27.806 -3.450 -30.830 1.00 82.75 370 TRP A O 1
ATOM 2880 N N . PRO A 1 371 ? 29.149 -3.819 -32.594 1.00 78.50 371 PRO A N 1
ATOM 2881 C CA . PRO A 1 371 ? 30.124 -4.591 -33.364 1.00 78.50 371 PRO A CA 1
ATOM 2882 C C . PRO A 1 371 ? 31.328 -5.001 -32.506 1.00 78.50 371 PRO A C 1
ATOM 2884 O O . PRO A 1 371 ? 31.665 -4.322 -31.534 1.00 78.50 371 PRO A O 1
ATOM 2887 N N . HIS A 1 372 ? 31.950 -6.134 -32.836 1.00 70.44 372 HIS A N 1
ATOM 2888 C CA . HIS A 1 372 ? 33.135 -6.598 -32.116 1.00 70.44 372 HIS A CA 1
ATOM 2889 C C . HIS A 1 372 ? 34.248 -5.554 -32.262 1.00 70.44 372 HIS A C 1
ATOM 2891 O O . HIS A 1 372 ? 34.452 -5.032 -33.356 1.00 70.44 372 HIS A O 1
ATOM 2897 N N . SER A 1 373 ? 35.012 -5.284 -31.197 1.00 62.59 373 SER A N 1
ATOM 2898 C CA . SER A 1 373 ? 36.102 -4.290 -31.193 1.00 62.59 373 SER A CA 1
ATOM 2899 C C . SER A 1 373 ? 37.070 -4.398 -32.380 1.00 62.59 373 SER A C 1
ATOM 2901 O O . SER A 1 373 ? 37.663 -3.402 -32.790 1.00 62.59 373 SER A O 1
ATOM 2903 N N . ASN A 1 374 ? 37.229 -5.610 -32.918 1.00 55.59 374 ASN A N 1
ATOM 2904 C CA . ASN A 1 374 ? 38.180 -5.948 -33.973 1.00 55.59 374 ASN A CA 1
ATOM 2905 C C . ASN A 1 374 ? 37.592 -5.831 -35.387 1.00 55.59 374 ASN A C 1
ATOM 2907 O O . ASN A 1 374 ? 38.330 -5.986 -36.359 1.00 55.59 374 ASN A O 1
ATOM 2911 N N . ASP A 1 375 ? 36.292 -5.570 -35.520 1.00 52.69 375 ASP A N 1
ATOM 2912 C CA . ASP A 1 375 ? 35.646 -5.405 -36.817 1.00 52.69 375 ASP A CA 1
ATOM 2913 C C . ASP A 1 375 ? 35.749 -3.950 -37.286 1.00 52.69 375 ASP A C 1
ATOM 2915 O O . ASP A 1 375 ? 34.868 -3.123 -37.060 1.00 52.69 375 ASP A O 1
ATOM 2919 N N . LEU A 1 376 ? 36.872 -3.636 -37.935 1.00 48.47 376 LEU A N 1
ATOM 2920 C CA . LEU A 1 376 ? 37.153 -2.321 -38.519 1.00 48.47 376 LEU A CA 1
ATOM 2921 C C . LEU A 1 376 ? 36.175 -1.938 -39.643 1.00 48.47 376 LEU A C 1
ATOM 2923 O O . LEU A 1 376 ? 36.110 -0.764 -39.995 1.00 48.47 376 LEU A O 1
ATOM 2927 N N . SER A 1 377 ? 35.439 -2.901 -40.214 1.00 50.81 377 SER A N 1
ATOM 2928 C CA . SER A 1 377 ? 34.493 -2.652 -41.310 1.00 50.81 377 SER A CA 1
ATOM 2929 C C . SER A 1 377 ? 33.140 -2.126 -40.827 1.00 50.81 377 SER A C 1
ATOM 2931 O O . SER A 1 377 ? 32.461 -1.419 -41.567 1.00 50.81 377 SER A O 1
ATOM 2933 N N . LEU A 1 378 ? 32.793 -2.417 -39.568 1.00 46.28 378 LEU A N 1
ATOM 2934 C CA . LEU A 1 378 ? 31.588 -1.945 -38.879 1.00 46.28 378 LEU A CA 1
ATOM 2935 C C . LEU A 1 378 ? 31.878 -0.839 -37.858 1.00 46.28 378 LEU A C 1
ATOM 2937 O O . LEU A 1 378 ? 30.968 -0.378 -37.166 1.00 46.28 378 LEU A O 1
ATOM 2941 N N . GLN A 1 379 ? 33.135 -0.399 -37.729 1.00 47.78 379 GLN A N 1
ATOM 2942 C CA . GLN A 1 379 ? 33.421 0.806 -36.964 1.00 47.78 379 GLN A CA 1
ATOM 2943 C C . GLN A 1 379 ? 32.813 1.995 -37.714 1.00 47.78 379 GLN A C 1
ATOM 2945 O O . GLN A 1 379 ? 33.212 2.244 -38.854 1.00 47.78 379 GLN A O 1
ATOM 2950 N N . PRO A 1 380 ? 31.871 2.747 -37.110 1.00 48.22 380 PRO A N 1
ATOM 2951 C CA . PRO A 1 380 ? 31.439 4.001 -37.702 1.00 48.22 380 PRO A CA 1
ATOM 2952 C C . PRO A 1 380 ? 32.695 4.841 -37.930 1.00 48.22 380 PRO A C 1
ATOM 2954 O O . PRO A 1 380 ? 33.514 4.995 -37.022 1.00 48.22 380 PRO A O 1
ATOM 2957 N N . THR A 1 381 ? 32.885 5.295 -39.167 1.00 43.25 381 THR A N 1
ATOM 2958 C CA . THR A 1 381 ? 34.032 6.086 -39.619 1.00 43.25 381 THR A CA 1
ATOM 2959 C C . THR A 1 381 ? 34.127 7.381 -38.825 1.00 43.25 381 THR A C 1
ATOM 2961 O O . THR A 1 381 ? 33.663 8.416 -39.281 1.00 43.25 381 THR A O 1
ATOM 2964 N N . ASP A 1 382 ? 34.724 7.341 -37.643 1.00 50.34 382 ASP A N 1
ATOM 2965 C CA . ASP A 1 382 ? 34.840 8.509 -36.782 1.00 50.34 382 ASP A CA 1
ATOM 2966 C C . ASP A 1 382 ? 36.198 8.515 -36.098 1.00 50.34 382 ASP A C 1
ATOM 2968 O O . ASP A 1 382 ? 36.386 7.942 -35.025 1.00 50.34 382 ASP A O 1
ATOM 2972 N N . SER A 1 383 ? 37.183 9.152 -36.742 1.00 39.84 383 SER A N 1
ATOM 2973 C CA . SER A 1 383 ? 38.380 9.658 -36.039 1.00 39.84 383 SER A CA 1
ATOM 2974 C C . SER A 1 383 ? 39.262 10.647 -36.828 1.00 39.84 383 SER A C 1
ATOM 2976 O O . SER A 1 383 ? 40.436 10.784 -36.493 1.00 39.84 383 SER A O 1
ATOM 2978 N N . ARG A 1 384 ? 38.779 11.373 -37.858 1.00 37.09 384 ARG A N 1
ATOM 2979 C CA . ARG A 1 384 ? 39.634 12.375 -38.558 1.00 37.09 384 ARG A CA 1
ATOM 2980 C C . ARG A 1 384 ? 39.005 13.714 -38.968 1.00 37.09 384 ARG A C 1
ATOM 2982 O O . ARG A 1 384 ? 39.612 14.438 -39.749 1.00 37.09 384 ARG A O 1
ATOM 2989 N N . ALA A 1 385 ? 37.865 14.115 -38.409 1.00 38.22 385 ALA A N 1
ATOM 2990 C CA . ALA A 1 385 ? 37.343 15.467 -38.635 1.00 38.22 385 ALA A CA 1
ATOM 2991 C C . ALA A 1 385 ? 36.774 16.080 -37.349 1.00 38.22 385 ALA A C 1
ATOM 2993 O O . ALA A 1 385 ? 35.571 16.285 -37.206 1.00 38.22 385 ALA A O 1
ATOM 2994 N N . VAL A 1 386 ? 37.664 16.411 -36.410 1.00 42.88 386 VAL A N 1
ATOM 2995 C CA . VAL A 1 386 ? 37.376 17.446 -35.408 1.00 42.88 386 VAL A CA 1
ATOM 2996 C C . VAL A 1 386 ? 37.369 18.778 -36.157 1.00 42.88 386 VAL A C 1
ATOM 2998 O O . VAL A 1 386 ? 38.384 19.456 -36.258 1.00 42.88 386 VAL A O 1
ATOM 3001 N N . ASN A 1 387 ? 36.229 19.105 -36.760 1.00 42.34 387 ASN A N 1
ATOM 3002 C CA . ASN A 1 387 ? 35.937 20.436 -37.270 1.00 42.34 387 ASN A CA 1
ATOM 3003 C C . ASN A 1 387 ? 34.757 20.970 -36.461 1.00 42.34 387 ASN A C 1
ATOM 3005 O O . ASN A 1 387 ? 33.737 20.301 -36.301 1.00 42.34 387 ASN A O 1
ATOM 3009 N N . THR A 1 388 ? 34.908 22.175 -35.931 1.00 45.91 388 THR A N 1
ATOM 3010 C CA . THR A 1 388 ? 34.083 22.830 -34.901 1.00 45.91 388 THR A CA 1
ATOM 3011 C C . THR A 1 388 ? 32.604 23.046 -35.282 1.00 45.91 388 THR A C 1
ATOM 3013 O O . THR A 1 388 ? 31.844 23.581 -34.484 1.00 45.91 388 THR A O 1
ATOM 3016 N N . GLY A 1 389 ? 32.176 22.607 -36.473 1.00 45.59 389 GLY A N 1
ATOM 3017 C CA . GLY A 1 389 ? 30.778 22.552 -36.924 1.00 45.59 389 GLY A CA 1
ATOM 3018 C C . GLY A 1 389 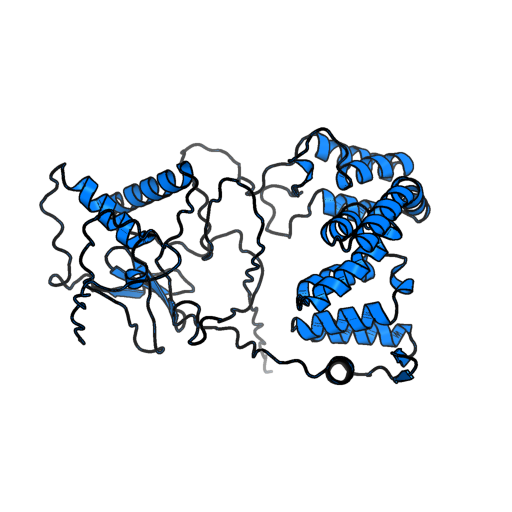? 30.078 21.195 -36.732 1.00 45.59 389 GLY A C 1
ATOM 3019 O O . GLY A 1 389 ? 28.881 21.100 -36.980 1.00 45.59 389 GLY A O 1
ATOM 3020 N N . ASN A 1 390 ? 30.789 20.150 -36.285 1.00 57.34 390 ASN A N 1
ATOM 3021 C CA . ASN A 1 390 ? 30.260 18.779 -36.174 1.00 57.34 390 ASN A CA 1
ATOM 3022 C C . ASN A 1 390 ? 29.673 18.442 -34.784 1.00 57.34 390 ASN A C 1
ATOM 3024 O O . ASN A 1 390 ? 29.010 17.422 -34.611 1.00 57.34 390 ASN A O 1
ATOM 3028 N N . SER A 1 391 ? 29.889 19.300 -33.783 1.00 59.59 391 SER A N 1
ATOM 3029 C CA . SER A 1 391 ? 29.413 19.110 -32.403 1.00 59.59 391 SER A CA 1
ATOM 3030 C C . SER A 1 391 ? 27.888 19.176 -32.288 1.00 59.59 391 SER A C 1
ATOM 3032 O O . SER A 1 391 ? 27.298 18.359 -31.586 1.00 59.59 391 SER A O 1
ATOM 3034 N N . ALA A 1 392 ? 27.237 20.083 -33.025 1.00 64.50 392 ALA A N 1
ATOM 3035 C CA . ALA A 1 392 ? 25.776 20.144 -33.105 1.00 64.50 392 ALA A CA 1
ATOM 3036 C C . ALA A 1 392 ? 25.190 18.886 -33.773 1.00 64.50 392 ALA A C 1
ATOM 3038 O O . ALA A 1 392 ? 24.203 18.337 -33.293 1.00 64.50 392 ALA A O 1
ATOM 3039 N N . SER A 1 393 ? 25.843 18.376 -34.825 1.00 76.56 393 SER A N 1
ATOM 3040 C CA . SER A 1 393 ? 25.445 17.123 -35.480 1.00 76.56 393 SER A CA 1
ATOM 3041 C C . SER A 1 393 ? 25.596 15.923 -34.541 1.00 76.56 393 SER A C 1
ATOM 3043 O O . SER A 1 393 ? 24.695 15.091 -34.460 1.00 76.56 393 SER A O 1
ATOM 3045 N N . ARG A 1 394 ? 26.699 15.859 -33.780 1.00 80.75 394 ARG A N 1
ATOM 3046 C CA . ARG A 1 394 ? 26.941 14.798 -32.794 1.00 80.75 394 ARG A CA 1
ATOM 3047 C C . ARG A 1 394 ? 25.950 14.848 -31.632 1.00 80.75 394 ARG A C 1
ATOM 3049 O O . ARG A 1 394 ? 25.431 13.809 -31.239 1.00 80.75 394 ARG A O 1
ATOM 3056 N N . ARG A 1 395 ? 25.653 16.042 -31.107 1.00 85.94 395 ARG A N 1
ATOM 3057 C CA . ARG A 1 395 ? 24.636 16.238 -30.061 1.00 85.94 395 ARG A CA 1
ATOM 3058 C C . ARG A 1 395 ? 23.260 15.771 -30.535 1.00 85.94 395 ARG A C 1
ATOM 3060 O O . ARG A 1 395 ? 22.599 15.050 -29.798 1.00 85.94 395 ARG A O 1
ATOM 3067 N N . ASN A 1 396 ? 22.866 16.116 -31.762 1.00 84.69 396 ASN A N 1
ATOM 3068 C CA . ASN A 1 396 ? 21.595 15.674 -32.338 1.00 84.69 396 ASN A CA 1
ATOM 3069 C C . ASN A 1 396 ? 21.545 14.150 -32.519 1.00 84.69 396 ASN A C 1
ATOM 3071 O O . ASN A 1 396 ? 20.546 13.539 -32.162 1.00 84.69 396 ASN A O 1
ATOM 3075 N N . GLU A 1 397 ? 22.622 13.520 -33.002 1.00 84.00 397 GLU A N 1
ATOM 3076 C CA . GLU A 1 397 ? 22.706 12.053 -33.106 1.00 84.00 397 GLU A CA 1
ATOM 3077 C C . GLU A 1 397 ? 22.545 11.388 -31.731 1.00 84.00 397 GLU A C 1
ATOM 3079 O O . GLU A 1 397 ? 21.762 10.453 -31.577 1.00 84.00 397 GLU A O 1
ATOM 3084 N N . LEU A 1 398 ? 23.254 11.884 -30.713 1.00 86.88 398 LEU A N 1
ATOM 3085 C CA . LEU A 1 398 ? 23.164 11.369 -29.346 1.00 86.88 398 LEU A CA 1
ATOM 3086 C C . LEU A 1 398 ? 21.764 11.565 -28.745 1.00 86.88 398 LEU A C 1
ATOM 3088 O O . LEU A 1 398 ? 21.240 10.625 -28.146 1.00 86.88 398 LEU A O 1
ATOM 3092 N N . SER A 1 399 ? 21.151 12.738 -28.948 1.00 88.06 399 SER A N 1
ATOM 3093 C CA . SER A 1 399 ? 19.764 13.018 -28.545 1.00 88.06 399 SER A CA 1
ATOM 3094 C C . SER A 1 399 ? 18.813 12.002 -29.168 1.00 88.06 399 SER A C 1
ATOM 3096 O O . SER A 1 399 ? 18.077 11.302 -28.467 1.00 88.06 399 SER A O 1
ATOM 3098 N N . GLN A 1 400 ? 18.926 11.837 -30.489 1.00 86.12 400 GLN A N 1
ATOM 3099 C CA . GLN A 1 400 ? 18.075 10.950 -31.258 1.00 86.12 400 GLN A CA 1
ATOM 3100 C C . GLN A 1 400 ? 18.200 9.504 -30.761 1.00 86.12 400 GLN A C 1
ATOM 3102 O O . GLN A 1 400 ? 17.201 8.875 -30.429 1.00 86.12 400 GLN A O 1
ATOM 3107 N N . ARG A 1 401 ? 19.426 8.979 -30.645 1.00 85.88 401 ARG A N 1
ATOM 3108 C CA . ARG A 1 401 ? 19.671 7.576 -30.270 1.00 85.88 401 ARG A CA 1
ATOM 3109 C C . ARG A 1 401 ? 19.253 7.227 -28.854 1.00 85.88 401 ARG A C 1
ATOM 3111 O O . ARG A 1 401 ? 18.898 6.078 -28.608 1.00 85.88 401 ARG A O 1
ATOM 3118 N N . VAL A 1 402 ? 19.364 8.167 -27.920 1.00 88.31 402 VAL A N 1
ATOM 3119 C CA . VAL A 1 402 ? 19.089 7.886 -26.509 1.00 88.31 402 VAL A CA 1
ATOM 3120 C C . VAL A 1 402 ? 17.635 8.178 -26.157 1.00 88.31 402 VAL A C 1
ATOM 3122 O O . VAL A 1 402 ? 17.035 7.359 -25.463 1.00 88.31 402 VAL A O 1
ATOM 3125 N N . TRP A 1 403 ? 17.029 9.257 -26.656 1.00 88.31 403 TRP A N 1
ATOM 3126 C CA . TRP A 1 403 ? 15.689 9.689 -26.225 1.00 88.31 403 TRP A CA 1
ATOM 3127 C C . TRP A 1 403 ? 14.602 9.602 -27.302 1.00 88.31 403 TRP A C 1
ATOM 3129 O O . TRP A 1 403 ? 13.461 9.304 -26.961 1.00 88.31 403 TRP A O 1
ATOM 3139 N N . GLU A 1 404 ? 14.916 9.809 -28.581 1.00 85.50 404 GLU A N 1
ATOM 3140 C CA . GLU A 1 404 ? 13.878 10.014 -29.612 1.00 85.50 404 GLU A CA 1
ATOM 3141 C C . GLU A 1 404 ? 13.617 8.765 -30.482 1.00 85.50 404 GLU A C 1
ATOM 3143 O O . GLU A 1 404 ? 12.516 8.575 -31.003 1.00 85.50 404 GLU A O 1
ATOM 3148 N N . ASP A 1 405 ? 14.599 7.871 -30.620 1.00 85.44 405 ASP A N 1
ATOM 3149 C CA . ASP A 1 405 ? 14.570 6.711 -31.518 1.00 85.44 405 ASP A CA 1
ATOM 3150 C C . ASP A 1 405 ? 14.141 5.426 -30.790 1.00 85.44 405 ASP A C 1
ATOM 3152 O O . ASP A 1 405 ? 14.930 4.542 -30.445 1.00 85.44 405 ASP A O 1
ATOM 3156 N N . THR A 1 406 ? 12.831 5.312 -30.566 1.00 85.81 406 THR A N 1
ATOM 3157 C CA . THR A 1 406 ? 12.227 4.125 -29.939 1.00 85.81 406 THR A CA 1
ATOM 3158 C C . THR A 1 406 ? 12.525 2.813 -30.691 1.00 85.81 406 THR A C 1
ATOM 3160 O O . THR A 1 406 ? 12.817 1.819 -30.020 1.00 85.81 406 THR A O 1
ATOM 3163 N N . PRO A 1 407 ? 12.471 2.745 -32.040 1.00 86.62 407 PRO A N 1
ATOM 3164 C CA . PRO A 1 407 ? 12.868 1.543 -32.776 1.00 86.62 407 PRO A CA 1
ATOM 3165 C C . PRO A 1 407 ? 14.324 1.125 -32.533 1.00 86.62 407 PRO A C 1
ATOM 3167 O O . PRO A 1 407 ? 14.576 -0.065 -32.348 1.00 86.62 407 PRO A O 1
ATOM 3170 N N . TYR A 1 408 ? 15.266 2.073 -32.479 1.00 87.00 408 TYR A N 1
ATOM 3171 C CA . TYR A 1 408 ? 16.677 1.788 -32.183 1.00 87.00 408 TYR A CA 1
ATOM 3172 C C . TYR A 1 408 ? 16.890 1.209 -30.779 1.00 87.00 408 TYR A C 1
ATOM 3174 O O . TYR A 1 408 ? 17.741 0.335 -30.577 1.00 87.00 408 TYR A O 1
ATOM 3182 N N . GLY A 1 409 ? 16.138 1.717 -29.802 1.00 86.75 409 GLY A N 1
ATOM 3183 C CA . GLY A 1 409 ? 16.252 1.325 -28.401 1.00 86.75 409 GLY A CA 1
ATOM 3184 C C . GLY A 1 409 ? 15.610 -0.019 -28.051 1.00 86.75 409 GLY A C 1
ATOM 3185 O O . GLY A 1 409 ? 15.882 -0.546 -26.971 1.00 86.75 409 GLY A O 1
ATOM 3186 N N . GLN A 1 410 ? 14.782 -0.593 -28.931 1.00 89.88 410 GLN A N 1
ATOM 3187 C CA . GLN A 1 410 ? 14.107 -1.868 -28.691 1.00 89.88 410 GLN A CA 1
ATOM 3188 C C . GLN A 1 410 ? 14.885 -3.063 -29.241 1.00 89.88 410 GLN A C 1
ATOM 3190 O O . GLN A 1 410 ? 15.455 -3.041 -30.328 1.00 89.88 410 GLN A O 1
ATOM 3195 N N . MET A 1 411 ? 14.841 -4.155 -28.482 1.00 90.25 411 MET A N 1
ATOM 3196 C CA . MET A 1 411 ? 15.426 -5.438 -28.851 1.00 90.25 411 MET A CA 1
ATOM 3197 C C . MET A 1 411 ? 14.475 -6.574 -28.458 1.00 90.25 411 MET A C 1
ATOM 3199 O O . MET A 1 411 ? 13.568 -6.395 -27.636 1.00 90.25 411 MET A O 1
ATOM 3203 N N . SER A 1 412 ? 14.699 -7.761 -29.015 1.00 90.31 412 SER A N 1
ATOM 3204 C CA . SER A 1 412 ? 14.064 -9.004 -28.565 1.00 90.31 412 SER A CA 1
ATOM 3205 C C . SER A 1 412 ? 15.039 -10.180 -28.609 1.00 90.31 412 SER A C 1
ATOM 3207 O O . SER A 1 412 ? 16.107 -10.079 -29.204 1.00 90.31 412 SER A O 1
ATOM 3209 N N . SER A 1 413 ? 14.703 -11.292 -27.966 1.00 89.06 413 SER A N 1
ATOM 3210 C CA . SER A 1 413 ? 15.515 -12.505 -27.948 1.00 89.06 413 SER A CA 1
ATOM 3211 C C . SER A 1 413 ? 14.635 -13.747 -27.841 1.00 89.06 413 SER A C 1
ATOM 3213 O O . SER A 1 413 ? 13.585 -13.717 -27.202 1.00 89.06 413 SER A O 1
ATOM 3215 N N . ASP A 1 414 ? 15.089 -14.842 -28.443 1.00 83.44 414 ASP A N 1
ATOM 3216 C CA . ASP A 1 414 ? 14.510 -16.186 -28.314 1.00 83.44 414 ASP A CA 1
ATOM 3217 C C . ASP A 1 414 ? 15.246 -17.050 -27.264 1.00 83.44 414 ASP A C 1
ATOM 3219 O O . ASP A 1 414 ? 15.011 -18.253 -27.163 1.00 83.44 414 ASP A O 1
ATOM 3223 N N . GLY A 1 415 ? 16.162 -16.451 -26.492 1.00 80.81 415 GLY A N 1
ATOM 3224 C CA . GLY A 1 415 ? 17.020 -17.146 -25.530 1.00 80.81 415 GLY A CA 1
ATOM 3225 C C . GLY A 1 415 ? 18.351 -17.639 -26.105 1.00 80.81 415 GLY A C 1
ATOM 3226 O O . GLY A 1 415 ? 19.230 -18.017 -25.334 1.00 80.81 415 GLY A O 1
ATOM 3227 N N . ARG A 1 416 ? 18.530 -17.624 -27.432 1.00 83.06 416 ARG A N 1
ATOM 3228 C CA . ARG A 1 416 ? 19.769 -18.047 -28.115 1.00 83.06 416 ARG A CA 1
ATOM 3229 C C . ARG A 1 416 ? 20.385 -16.926 -28.945 1.00 83.06 416 ARG A C 1
ATOM 3231 O O . ARG A 1 416 ? 21.604 -16.792 -28.969 1.00 83.06 416 ARG A O 1
ATOM 3238 N N . ALA A 1 417 ? 19.554 -16.132 -29.605 1.00 86.81 417 ALA A N 1
ATOM 3239 C CA . ALA A 1 417 ? 19.921 -14.988 -30.421 1.00 86.81 417 ALA A CA 1
ATOM 3240 C C . ALA A 1 417 ? 19.243 -13.713 -29.903 1.00 86.81 417 ALA A C 1
ATOM 3242 O O . ALA A 1 417 ? 18.211 -13.757 -29.227 1.00 86.81 417 ALA A O 1
ATOM 3243 N N . ALA A 1 418 ? 19.835 -12.563 -30.223 1.00 88.81 418 ALA A N 1
ATOM 324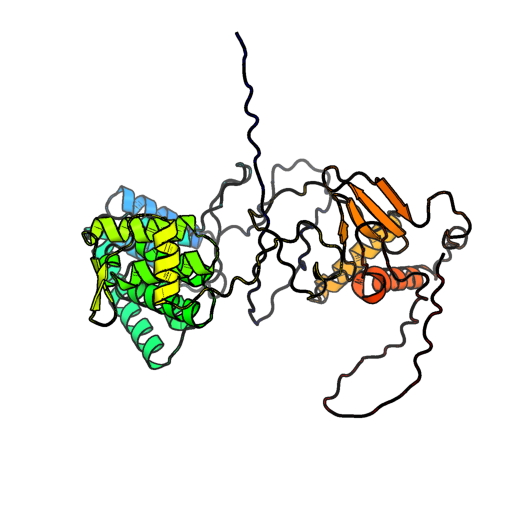4 C CA . ALA A 1 418 ? 19.250 -11.250 -29.986 1.00 88.81 418 ALA A CA 1
ATOM 3245 C C . ALA A 1 418 ? 18.931 -10.588 -31.331 1.00 88.81 418 ALA A C 1
ATOM 3247 O O . ALA A 1 418 ? 19.760 -10.581 -32.236 1.00 88.81 418 ALA A O 1
ATOM 3248 N N . PHE A 1 419 ? 17.737 -10.018 -31.435 1.00 90.31 419 PHE A N 1
ATOM 3249 C CA . PHE A 1 419 ? 17.213 -9.353 -32.620 1.00 90.31 419 PHE A CA 1
ATOM 3250 C C . PHE A 1 419 ? 17.016 -7.872 -32.310 1.00 90.31 419 PHE A C 1
ATOM 3252 O O . PHE A 1 419 ? 16.365 -7.516 -31.322 1.00 90.31 419 PHE A O 1
ATOM 3259 N N . PHE A 1 420 ? 17.568 -7.008 -33.151 1.00 89.31 420 PHE A N 1
ATOM 3260 C CA . PHE A 1 420 ? 17.475 -5.558 -33.023 1.00 89.31 420 PHE A CA 1
ATOM 3261 C C . PHE A 1 420 ? 17.600 -4.908 -34.399 1.00 89.31 420 PHE A C 1
ATOM 3263 O O . PHE A 1 420 ? 18.058 -5.541 -35.350 1.00 89.31 420 PHE A O 1
ATOM 3270 N N . LEU A 1 421 ? 17.169 -3.653 -34.505 1.00 86.00 421 LEU A N 1
ATOM 3271 C CA . LEU A 1 421 ? 17.349 -2.867 -35.720 1.00 86.00 421 LEU A CA 1
ATOM 3272 C C . LEU A 1 421 ? 18.710 -2.182 -35.681 1.00 86.00 421 LEU A C 1
ATOM 3274 O O . LEU A 1 421 ? 19.032 -1.492 -34.710 1.00 86.00 421 LEU A O 1
ATOM 3278 N N . ASP A 1 422 ? 19.480 -2.359 -36.747 1.00 74.12 422 ASP A N 1
ATOM 3279 C CA . ASP A 1 422 ? 20.747 -1.671 -36.941 1.00 74.12 422 ASP A CA 1
ATOM 3280 C C . ASP A 1 422 ? 20.796 -0.919 -38.273 1.00 74.12 422 ASP A C 1
ATOM 3282 O O . ASP A 1 422 ? 19.876 -1.044 -39.079 1.00 74.12 422 ASP A O 1
ATOM 3286 N N . ASP A 1 423 ? 21.813 -0.073 -38.451 1.00 67.06 423 ASP A N 1
ATOM 3287 C CA . ASP A 1 423 ? 21.953 0.845 -39.593 1.00 67.06 423 ASP A CA 1
ATOM 3288 C C . ASP A 1 423 ? 20.721 1.741 -39.855 1.00 67.06 423 ASP A C 1
ATOM 3290 O O . ASP A 1 423 ? 20.312 2.037 -40.978 1.00 67.06 423 ASP A O 1
ATOM 3294 N N . LEU A 1 424 ? 20.085 2.201 -38.776 1.00 67.38 424 LEU A N 1
ATOM 3295 C CA . LEU A 1 424 ? 19.038 3.212 -38.872 1.00 67.38 424 LEU A CA 1
ATOM 3296 C C . LEU A 1 424 ? 19.703 4.557 -39.173 1.00 67.38 424 LEU A C 1
ATOM 3298 O O . LEU A 1 424 ? 20.300 5.138 -38.273 1.00 67.38 424 LEU A O 1
ATOM 3302 N N . GLY A 1 425 ? 19.628 5.070 -40.402 1.00 59.03 425 GLY A N 1
ATOM 3303 C CA . GLY A 1 425 ? 20.155 6.402 -40.723 1.00 59.03 425 GLY A CA 1
ATOM 3304 C C . GLY A 1 425 ? 19.649 7.480 -39.751 1.00 59.03 425 GLY A C 1
ATOM 3305 O O . GLY A 1 425 ? 18.529 7.396 -39.242 1.00 59.03 425 GLY A O 1
ATOM 3306 N N . GLY A 1 426 ? 20.471 8.498 -39.474 1.00 55.44 426 GLY A N 1
ATOM 3307 C CA . GLY A 1 426 ? 20.028 9.646 -38.683 1.00 55.44 426 GLY A CA 1
ATOM 3308 C C . GLY A 1 426 ? 18.829 10.293 -39.371 1.00 55.44 426 GLY A C 1
ATOM 3309 O O . GLY A 1 426 ? 18.902 10.632 -40.556 1.00 55.44 426 GLY A O 1
ATOM 3310 N N . THR A 1 427 ? 17.708 10.448 -38.667 1.00 49.16 427 THR A N 1
ATOM 3311 C CA . THR A 1 427 ? 16.606 11.215 -39.238 1.00 49.16 427 THR A CA 1
ATOM 3312 C C . THR A 1 427 ? 17.070 12.657 -39.217 1.00 49.16 427 THR A C 1
ATOM 3314 O O . THR A 1 427 ? 17.244 13.225 -38.140 1.00 49.16 427 THR A O 1
ATOM 3317 N N . ALA A 1 428 ? 17.301 13.256 -40.390 1.00 42.38 428 ALA A N 1
ATOM 3318 C CA . ALA A 1 428 ? 17.416 14.704 -40.467 1.00 42.38 428 ALA A CA 1
ATOM 3319 C C . ALA A 1 428 ? 16.218 15.264 -39.702 1.00 42.38 428 ALA A C 1
ATOM 3321 O O . ALA A 1 428 ? 15.084 14.877 -40.001 1.00 42.38 428 ALA A O 1
ATOM 3322 N N . ALA A 1 429 ? 16.481 16.094 -38.691 1.00 39.31 429 ALA A N 1
ATOM 3323 C CA . ALA A 1 429 ? 15.472 16.772 -37.896 1.00 39.31 429 ALA A CA 1
ATOM 3324 C C . ALA A 1 429 ? 14.675 17.719 -38.806 1.00 39.31 429 ALA A C 1
ATOM 3326 O O . ALA A 1 429 ? 14.806 18.938 -38.773 1.00 39.31 429 ALA A O 1
ATOM 3327 N N . SER A 1 430 ? 13.846 17.160 -39.682 1.00 33.28 430 SER A N 1
ATOM 3328 C CA . SER A 1 430 ? 12.683 17.851 -40.174 1.00 33.28 430 SER A CA 1
ATOM 3329 C C . SER A 1 430 ? 11.792 17.916 -38.956 1.00 33.28 430 SER A C 1
ATOM 3331 O O . SER A 1 430 ? 11.327 16.882 -38.479 1.00 33.28 430 SER A O 1
ATOM 3333 N N . ALA A 1 431 ? 11.626 19.125 -38.428 1.00 35.59 431 ALA A N 1
ATOM 3334 C CA . ALA A 1 431 ? 10.582 19.472 -37.488 1.00 35.59 431 ALA A CA 1
ATOM 3335 C C . ALA A 1 431 ? 9.230 19.024 -38.064 1.00 35.59 431 ALA A C 1
ATOM 3337 O O . ALA A 1 431 ? 8.497 19.787 -38.687 1.00 35.59 431 ALA A O 1
ATOM 3338 N N . ARG A 1 432 ? 8.912 17.746 -37.903 1.00 31.12 432 ARG A N 1
ATOM 3339 C CA . ARG A 1 432 ? 7.595 17.189 -38.128 1.00 31.12 432 ARG A CA 1
ATOM 3340 C C . ARG A 1 432 ? 7.030 17.011 -36.746 1.00 31.12 432 ARG A C 1
ATOM 3342 O O . ARG A 1 432 ? 7.068 15.934 -36.163 1.00 31.12 432 ARG A O 1
ATOM 3349 N N . SER A 1 433 ? 6.523 18.123 -36.227 1.00 31.22 433 SER A N 1
ATOM 3350 C CA . SER A 1 433 ? 5.464 18.068 -35.241 1.00 31.22 433 SER A CA 1
ATOM 3351 C C . SER A 1 433 ? 4.403 17.117 -35.793 1.00 31.22 433 SER A C 1
ATOM 3353 O O . SER A 1 433 ? 3.693 17.427 -36.751 1.00 31.22 433 SER A O 1
ATOM 3355 N N . VAL A 1 434 ? 4.319 15.912 -35.233 1.00 32.75 434 VAL A N 1
ATOM 3356 C CA . VAL A 1 434 ? 3.137 15.079 -35.421 1.00 32.75 434 VAL A CA 1
ATOM 3357 C C . VAL A 1 434 ? 2.053 15.764 -34.606 1.00 32.75 434 VAL A C 1
ATOM 3359 O O . VAL A 1 434 ? 1.843 15.482 -33.431 1.00 32.75 434 VAL A O 1
ATOM 3362 N N . ARG A 1 435 ? 1.398 16.748 -35.221 1.00 28.86 435 ARG A N 1
ATOM 3363 C CA . ARG A 1 435 ? 0.164 17.305 -34.691 1.00 28.86 435 ARG A CA 1
ATOM 3364 C C . ARG A 1 435 ? -0.896 16.232 -34.934 1.00 28.86 435 ARG A C 1
ATOM 3366 O O . ARG A 1 435 ? -1.451 16.141 -36.026 1.00 28.86 435 ARG A O 1
ATOM 3373 N N . VAL A 1 436 ? -1.108 15.368 -33.942 1.00 30.30 436 VAL A N 1
ATOM 3374 C CA . VAL A 1 436 ? -2.233 14.429 -33.932 1.00 30.30 436 VAL A CA 1
ATOM 3375 C C . VAL A 1 436 ? -3.499 15.275 -33.853 1.00 30.30 436 VAL A C 1
ATOM 3377 O O . VAL A 1 436 ? -3.890 15.730 -32.783 1.00 30.30 436 VAL A O 1
ATOM 3380 N N . MET A 1 437 ? -4.102 15.561 -35.005 1.00 29.30 437 MET A N 1
ATOM 3381 C CA . MET A 1 437 ? -5.457 16.094 -35.056 1.00 29.30 437 MET A CA 1
ATOM 3382 C C . MET A 1 437 ? -6.426 14.911 -35.005 1.00 29.30 437 MET A C 1
ATOM 3384 O O . MET A 1 437 ? -6.205 13.917 -35.707 1.00 29.30 437 MET A O 1
ATOM 3388 N N . PRO A 1 438 ? -7.482 14.971 -34.180 1.00 31.36 438 PRO A N 1
ATOM 3389 C CA . PRO A 1 438 ? -8.499 13.940 -34.198 1.00 31.36 438 PRO A CA 1
ATOM 3390 C C . PRO A 1 438 ? -9.234 14.050 -35.543 1.00 31.36 438 PRO A C 1
ATOM 3392 O O . PRO A 1 438 ? -9.738 15.115 -35.882 1.00 31.36 438 PRO A O 1
ATOM 3395 N N . PHE A 1 439 ? -9.273 12.937 -36.284 1.00 33.53 439 PHE A N 1
ATOM 3396 C CA . PHE A 1 439 ? -9.959 12.703 -37.570 1.00 33.53 439 PHE A CA 1
ATOM 3397 C C . PHE A 1 439 ? -9.215 13.053 -38.885 1.00 33.53 439 PHE A C 1
ATOM 3399 O O . PHE A 1 439 ? -9.308 14.153 -39.411 1.00 33.53 439 PHE A O 1
ATOM 3406 N N . GLY A 1 440 ? -8.602 12.014 -39.483 1.00 33.19 440 GLY A N 1
ATOM 3407 C CA . GLY A 1 440 ? -8.703 11.677 -40.918 1.00 33.19 440 GLY A CA 1
ATOM 3408 C C . GLY A 1 440 ? -7.779 12.358 -41.947 1.00 33.19 440 GLY A C 1
ATOM 3409 O O . GLY A 1 440 ? -8.063 13.467 -42.375 1.00 33.19 440 GLY A O 1
ATOM 3410 N N . ALA A 1 441 ? -6.768 11.620 -42.446 1.00 26.53 441 ALA A N 1
ATOM 3411 C CA . ALA A 1 441 ? -6.504 11.306 -43.874 1.00 26.53 441 ALA A CA 1
ATOM 3412 C C . ALA A 1 441 ? -5.026 10.899 -44.141 1.00 26.53 441 ALA A C 1
ATOM 3414 O O . ALA A 1 441 ? -4.087 11.562 -43.715 1.00 26.53 441 ALA A O 1
ATOM 3415 N N . PHE A 1 442 ? -4.839 9.796 -44.880 1.00 35.56 442 PHE A N 1
ATOM 3416 C CA . PHE A 1 442 ? -3.580 9.274 -45.464 1.00 35.56 442 PHE A CA 1
ATOM 3417 C C . PHE A 1 442 ? -3.036 10.206 -46.592 1.00 35.56 442 PHE A C 1
ATOM 3419 O O . PHE A 1 442 ? -3.823 10.971 -47.133 1.00 35.56 442 PHE A O 1
ATOM 3426 N N . ARG A 1 443 ? -1.783 10.226 -47.102 1.00 31.11 443 ARG A N 1
ATOM 3427 C CA . ARG A 1 443 ? -0.585 9.343 -47.166 1.00 31.11 443 ARG A CA 1
ATOM 3428 C C . ARG A 1 443 ? 0.696 10.202 -47.327 1.00 31.11 443 ARG A C 1
ATOM 3430 O O . ARG A 1 443 ? 0.625 11.248 -47.963 1.00 31.11 443 ARG A O 1
ATOM 3437 N N . GLN A 1 444 ? 1.877 9.655 -47.007 1.00 29.75 444 GLN A N 1
ATOM 3438 C CA . GLN A 1 444 ? 3.028 9.680 -47.935 1.00 29.75 444 GLN A CA 1
ATOM 3439 C C . GLN A 1 444 ? 4.005 8.524 -47.641 1.00 29.75 444 GLN A C 1
ATOM 3441 O O . GLN A 1 444 ? 4.209 8.159 -46.489 1.00 29.75 444 GLN A O 1
ATOM 3446 N N . ASN A 1 445 ? 4.527 7.914 -48.710 1.00 28.34 445 ASN A N 1
ATOM 3447 C CA . ASN A 1 445 ? 5.258 6.641 -48.752 1.00 28.34 445 ASN A CA 1
ATOM 3448 C C . ASN A 1 445 ? 6.391 6.507 -47.714 1.00 28.34 445 ASN A C 1
ATOM 3450 O O . ASN A 1 445 ? 7.339 7.289 -47.727 1.00 28.34 445 ASN A O 1
ATOM 3454 N N . MET A 1 446 ? 6.334 5.451 -46.893 1.00 29.55 446 MET A N 1
ATOM 3455 C CA . MET A 1 446 ? 7.490 4.932 -46.152 1.00 29.55 446 MET A CA 1
ATOM 3456 C C . MET A 1 446 ? 8.412 4.191 -47.124 1.00 29.55 446 MET A C 1
ATOM 3458 O O . MET A 1 446 ? 8.008 3.195 -47.722 1.00 29.55 446 MET A O 1
ATOM 3462 N N . ALA A 1 447 ? 9.649 4.659 -47.271 1.00 30.22 447 ALA A N 1
ATOM 3463 C CA . ALA A 1 447 ? 10.736 3.802 -47.724 1.00 30.22 447 ALA A CA 1
ATOM 3464 C C . ALA A 1 447 ? 11.147 2.929 -46.529 1.00 30.22 447 ALA A C 1
ATOM 3466 O O . ALA A 1 447 ? 11.551 3.454 -45.493 1.00 30.22 447 ALA A O 1
ATOM 3467 N N . PHE A 1 448 ? 10.965 1.614 -46.642 1.00 28.94 448 PHE A N 1
ATOM 3468 C CA . PHE A 1 448 ? 11.387 0.663 -45.616 1.00 28.94 448 PHE A CA 1
ATOM 3469 C C . PHE A 1 448 ? 12.914 0.473 -45.670 1.00 28.94 448 PHE A C 1
ATOM 3471 O O . PHE A 1 448 ? 13.459 0.400 -46.774 1.00 28.94 448 PHE A O 1
ATOM 3478 N N . PRO A 1 449 ? 13.612 0.372 -44.525 1.00 31.95 449 PRO A N 1
ATOM 3479 C CA . PRO A 1 449 ? 15.006 -0.059 -44.501 1.00 31.95 449 PRO A CA 1
ATOM 3480 C C . PRO A 1 449 ? 15.119 -1.533 -44.921 1.00 31.95 449 PRO A C 1
ATOM 3482 O O . PRO A 1 449 ? 14.267 -2.358 -44.583 1.00 31.95 449 PRO A O 1
ATOM 3485 N N . ASN A 1 450 ? 16.169 -1.860 -45.677 1.00 26.41 450 ASN A N 1
ATOM 3486 C CA . ASN A 1 450 ? 16.458 -3.223 -46.116 1.00 26.41 450 ASN A CA 1
ATOM 3487 C C . ASN A 1 450 ? 16.893 -4.078 -44.918 1.00 26.41 450 ASN A C 1
ATOM 3489 O O . ASN A 1 450 ? 17.856 -3.745 -44.236 1.00 26.41 450 ASN A O 1
ATOM 3493 N N . SER A 1 451 ? 16.214 -5.200 -44.684 1.00 24.47 451 SER A N 1
ATOM 3494 C CA . SER A 1 451 ? 16.656 -6.209 -43.721 1.00 24.47 451 SER A CA 1
ATOM 3495 C C . SER A 1 451 ? 17.809 -7.023 -44.313 1.00 24.47 451 SER A C 1
ATOM 3497 O O . SER A 1 451 ? 17.602 -7.782 -45.262 1.00 24.47 451 SER A O 1
ATOM 3499 N N . THR A 1 452 ? 19.007 -6.908 -43.754 1.00 27.16 452 THR A N 1
ATOM 3500 C CA . THR A 1 452 ? 20.088 -7.877 -43.976 1.00 27.16 452 THR A CA 1
ATOM 3501 C C . THR A 1 452 ? 20.057 -8.924 -42.869 1.00 27.16 452 THR A C 1
ATOM 3503 O O . THR A 1 452 ? 20.228 -8.593 -41.700 1.00 27.16 452 THR A O 1
ATOM 3506 N N . ASN A 1 453 ? 19.833 -10.185 -43.243 1.00 22.31 453 ASN A N 1
ATOM 3507 C CA . ASN A 1 453 ? 20.168 -11.326 -42.395 1.00 22.31 453 ASN A CA 1
ATOM 3508 C C . ASN A 1 453 ? 21.651 -11.642 -42.612 1.00 22.31 453 ASN A C 1
ATOM 3510 O O . ASN A 1 453 ? 22.046 -11.893 -43.754 1.00 22.31 453 ASN A O 1
ATOM 3514 N N . SER A 1 454 ? 22.431 -11.631 -41.532 1.00 30.02 454 SER A N 1
ATOM 3515 C CA . SER A 1 454 ? 23.814 -12.118 -41.491 1.00 30.02 454 SER A CA 1
ATOM 3516 C C . SER A 1 454 ? 23.867 -13.476 -40.813 1.00 30.02 454 SER A C 1
ATOM 3518 O O . SER A 1 454 ? 23.247 -13.592 -39.729 1.00 30.02 454 SER A O 1
#

pLDDT: mean 72.99, std 24.42, range [20.88, 98.0]

Secondary structure (DSSP, 8-state):
-----PPPP-------------S-------SSS----------S-------SSPPPPHHHHHHHHHHHHHHHTT-HHHHHHHHHHHHH--SS-TTGGGSPPEE--TTS----PEEHHHHHHHHHHHS-HHHHHHHHHHHHHHHHHHHHHHHHHT-HHHHHHHHHHSTTSHHHHHHHHHHHHHHHHTT-HHHHHHHHHHHHHH-TTGGGGTTHHHHHHHHHHHHHT-HHHHHHHHHHHHHHHTTEEEETTEEEEPPSSHHHHHHHHHHHH-----------S-B-BTTSSTTS-------PPPSS-S----S-SSHHHHHHHHHHHHHHHHTT---------EEETTEEEEE-SS-EEEEETTT--EEEEES-TT-TTSS-S-SS---TTSHHHHHHHHHIIIII-HHHH-EEE-SS-EEE-----------------SS--------PPP----

Radius of gyration: 28.49 Å; chains: 1; bounding box: 67×68×81 Å

Se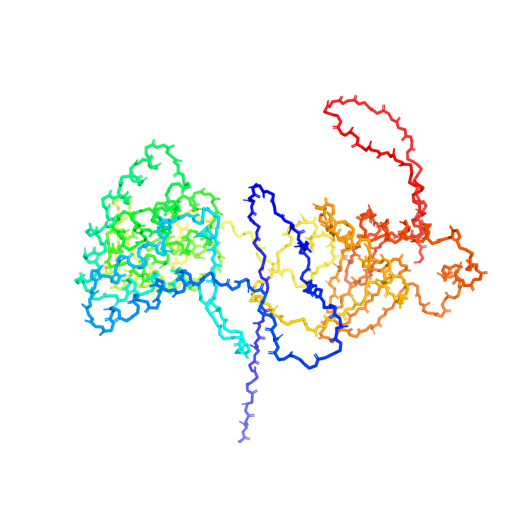quence (454 aa):
MAFTLRRRWAIFSLVLASSYIEAPFPSSVVVGQFNNALFAQRDGDDEYASSIFVPAPLELKRHLSVAKKALDEQRYSEAVIQLGELLAGRGEAGEAVMQDYFIGKVGEPAGTQMSLKEEALRLIGSMPPKGRELYELQFGAEARALLDQGIQNGDVDALTQVARRYFHTKAGNEASYLLGRYEMDMDHPLAAGMALQRLVDYSPESNRFEPELSVLLATCWARAGLTEKAAEVIERLRQRSGGAITIAGEKRALPSTGEEALAWLDKINGSRTEIASNSAFQWAMFRGNASRTARSNGGTPLLNSRWRLPTANDPADERVLREIADDYTKEGVAAIPSLQPLVVDGTVLMRSPRRLIGVDFRTGKRVWEWPHSNDLSLQPTDSRAVNTGNSASRRNELSQRVWEDTPYGQMSSDGRAAFFLDDLGGTAASARSVRVMPFGAFRQNMAFPNSTNS

Foldseek 3Di:
DDDDDDDDDDDFFADDDDDDDDDADQDEDDDDDDDDDDDPPDPDDDPDPDDPFDAADPLLVVLLVQLVVCVVVVVLLSNLVSLLCLQLVPDPPVPSSVDWHFDDDRPDPDDDTATSNNVSLVSLLPDDPVSLVSNQVVCVVVLVVLLVVCVVVVPLVSLVSSLRNVCSYPSNLVSLQVNLVVCVVVVNLQSSLVSLVCCVVRPPCNVVCPPVSLLSNLLSCVLVVVLVVSLVSLCVNCVVVVQWDADPNDIDGGDDGSVVSSVVSCVVVPHRPCPPLPAQPWQQWQCRDPVSPHHHGHHDDDPDDLDDDQLDPDPVLSVLLVVVCVVCSVVSHHQAWLADWTGAPQWIWTDHLQKIWIARNRRRHTPAIPPHPPPPVSPDPDDPDPDVVCVVVSSLSRCCQTHNPNQQNTWGDPRPDIGGDPPPDRDPPPVPPPPPDPDDDDDDDDDDDDDDDD